Protein AF-A0A359I863-F1 (afdb_monomer)

Solvent-accessible surface area (backbone atoms only — not comparable to full-atom values): 28212 Å² total; per-residue (Å²): 118,75,85,63,66,61,66,74,38,70,68,54,53,50,48,49,54,52,47,51,54,54,17,51,61,30,32,79,63,48,48,73,52,53,59,67,70,72,44,52,75,69,54,73,66,57,50,51,51,50,55,50,54,48,49,69,72,39,84,52,92,57,53,41,60,39,38,38,35,14,50,24,81,40,67,49,48,9,32,42,35,42,54,60,49,43,57,58,50,50,54,35,37,77,70,69,62,31,44,79,74,56,68,65,66,82,79,50,65,16,60,69,54,40,49,53,51,46,52,53,46,51,54,48,31,73,74,37,41,68,76,53,49,56,58,48,49,54,48,35,49,76,73,71,45,59,90,63,76,56,43,71,58,53,48,61,59,67,54,87,82,72,79,70,64,76,74,80,44,46,73,57,41,67,71,76,36,53,94,30,50,49,72,41,88,86,80,52,40,22,36,36,50,42,37,35,36,24,43,56,92,46,42,68,62,52,43,52,55,61,55,63,34,91,85,44,88,46,49,61,50,37,72,65,60,51,38,44,52,52,39,51,52,52,52,50,51,48,52,50,50,52,52,52,50,51,52,52,52,49,52,50,36,25,63,71,50,61,33,66,64,61,24,47,43,29,49,47,28,52,61,56,18,51,38,42,34,35,7,50,27,32,72,72,67,50,63,44,38,78,70,46,58,63,48,49,56,52,50,49,57,58,34,44,54,46,14,45,48,43,42,50,26,49,23,47,24,63,23,41,70,47,93,49,39,61,58,48,49,43,52,50,53,53,53,50,50,53,48,48,56,60,47,49,54,28,56,73,41,86,42,43,48,48,21,53,46,18,52,52,48,52,51,36,48,54,34,28,55,54,25,28,64,35,42,30,60,42,52,51,44,61,34,41,32,44,97,87,69,47,73,41,68,56,49,58,44,71,69,29,55,79,68,71,47,62,52,58,76,73,41,47,64,55,47,65,74,75,48,55,70,67,61,50,46,50,53,49,52,51,29,49,35,60,71,38,41,42,68,55,34,51,50,47,54,52,51,53,52,49,44,72,78,40,59,67,72,56,58,83,65,65,65,98,61,73,46,81,43,80,49,87,86,64,64,48,59,68,58,53,43,50,18,61,76,36,69,93,37,48,27,38,39,25,56,94,46,73,66,47,53,30,34,34,52,51,46,30,64,98,71,28,89,37,54,43,80,38,97,57,82,130

Foldseek 3Di:
DLPDQCQVDVVSVVVLVVLLVLLLVLLVQFAADLDCVLQFDDDPVRVVVVVVVVCVVCVDPQKFKKKWKQKDLFPLNSQVLVVLLVVVVVVCVVVVQKAWPDDPNVPDHHLVVVVVVLVVLCVVLVVCLCVPLVVVLVVCVVVPHDSCNCVVVNCVSPDDDHRDGPVVCVVVCVPPPVVQWDADPPSRMTMGITMMMGGNVCQVVSLCVSPVPPSRPIHMDGPVVVSVVVSVVLVVVLVVCVVVVLVVQLVVLCVFFVANLLSCLLSVLLVSLSSQLSSVCSVVVQHHYSLNSVVNVVLSVLLSVLLNLLLLQLLQCLQQVDNRSSVSSVVLVVVLVVVCVVLVVLCVDSRSSSNSSSVSVVSSSVSSSVSSSHRSVNSSCQQQADPVRHGDLAGDGPVCVVVVNRDPVVVVVVDVVPDDPLVSLLNSLLRLQPSNGNVQNVQLVVVSVVCVVPVVVCVVVVDPAAAEEEDEDHLCSVQSSVLQVCVPHAYEYEYPDPSSVSSNCSSCVPRRPSYHYDPDHD

Structure (mmCIF, N/CA/C/O backbone):
data_AF-A0A359I863-F1
#
_entry.id   AF-A0A359I863-F1
#
loop_
_atom_site.group_PDB
_atom_site.id
_atom_site.type_symbol
_atom_site.label_atom_id
_atom_site.label_alt_id
_atom_site.label_comp_id
_atom_site.label_asym_id
_atom_site.label_entity_id
_atom_site.label_seq_id
_atom_site.pdbx_PDB_ins_code
_atom_site.Cartn_x
_atom_site.Cartn_y
_atom_site.Cartn_z
_atom_site.occupancy
_atom_site.B_iso_or_equiv
_atom_site.auth_seq_id
_atom_site.auth_comp_id
_atom_site.auth_asym_id
_atom_site.auth_atom_id
_atom_site.pdbx_PDB_model_num
ATOM 1 N N . LEU A 1 1 ? 21.016 -20.198 -14.717 1.00 44.25 1 LEU A N 1
ATOM 2 C CA . LEU A 1 1 ? 19.886 -19.238 -14.730 1.00 44.25 1 LEU A CA 1
ATOM 3 C C . LEU A 1 1 ? 20.230 -17.919 -15.417 1.00 44.25 1 LEU A C 1
ATOM 5 O O . LEU A 1 1 ? 19.447 -17.481 -16.241 1.00 44.25 1 LEU A O 1
ATOM 9 N N . ALA A 1 2 ? 21.402 -17.323 -15.183 1.00 39.38 2 ALA A N 1
ATOM 10 C CA . ALA A 1 2 ? 21.691 -15.988 -15.707 1.00 39.38 2 ALA A CA 1
ATOM 11 C C . ALA A 1 2 ? 21.841 -15.852 -17.240 1.00 39.38 2 ALA A C 1
ATOM 13 O O . ALA A 1 2 ? 21.732 -14.740 -17.744 1.00 39.38 2 ALA A O 1
ATOM 14 N N . GLY A 1 3 ? 22.068 -16.943 -17.981 1.00 48.72 3 GLY A N 1
ATOM 15 C CA . GLY A 1 3 ? 22.123 -16.939 -19.454 1.00 48.72 3 GLY A CA 1
ATOM 16 C C . GLY A 1 3 ? 20.771 -17.141 -20.157 1.00 48.72 3 GLY A C 1
ATOM 17 O O . GLY A 1 3 ? 20.727 -17.192 -21.384 1.00 48.72 3 GLY A O 1
ATOM 18 N N . LEU A 1 4 ? 19.669 -17.295 -19.410 1.00 55.53 4 LEU A N 1
ATOM 19 C CA . LEU A 1 4 ? 18.330 -17.433 -19.987 1.00 55.53 4 LEU A CA 1
ATOM 20 C C . LEU A 1 4 ? 17.786 -16.046 -20.332 1.00 55.53 4 LEU A C 1
ATOM 22 O O . LEU A 1 4 ? 17.435 -15.271 -19.450 1.00 55.53 4 LEU A O 1
ATOM 26 N N . SER A 1 5 ? 17.684 -15.739 -21.624 1.00 61.94 5 SER A N 1
ATOM 27 C CA . SER A 1 5 ? 16.964 -14.548 -22.086 1.00 61.94 5 SER A CA 1
ATOM 28 C C . SER A 1 5 ? 15.458 -14.821 -22.100 1.00 61.94 5 SER A C 1
ATOM 30 O O . SER A 1 5 ? 14.865 -15.117 -23.139 1.00 61.94 5 SER A O 1
ATOM 32 N N . LEU A 1 6 ? 14.845 -14.779 -20.915 1.00 62.84 6 LEU A N 1
ATOM 33 C CA . LEU A 1 6 ? 13.404 -14.978 -20.723 1.00 62.84 6 LEU A CA 1
ATOM 34 C C . LEU A 1 6 ? 12.585 -13.994 -21.578 1.00 62.84 6 LEU A C 1
ATOM 36 O O . LEU A 1 6 ? 11.546 -14.365 -22.121 1.00 62.84 6 LEU A O 1
ATOM 40 N N . GLU A 1 7 ? 13.117 -12.789 -21.798 1.00 65.06 7 GLU A N 1
ATOM 41 C CA . GLU A 1 7 ? 12.544 -11.739 -22.642 1.00 65.06 7 GLU A CA 1
ATOM 42 C C . GLU A 1 7 ? 12.436 -12.106 -24.134 1.00 65.06 7 GLU A C 1
ATOM 44 O O . GLU A 1 7 ? 11.666 -11.499 -24.877 1.00 65.06 7 GLU A O 1
ATOM 49 N N . ASN A 1 8 ? 13.204 -13.090 -24.610 1.00 69.06 8 ASN A N 1
ATOM 50 C CA . ASN A 1 8 ? 13.203 -13.471 -26.023 1.00 69.06 8 ASN A CA 1
ATOM 51 C C . ASN A 1 8 ? 12.177 -14.559 -26.356 1.00 69.06 8 ASN A C 1
ATOM 53 O O . ASN A 1 8 ? 11.933 -14.805 -27.537 1.00 69.06 8 AS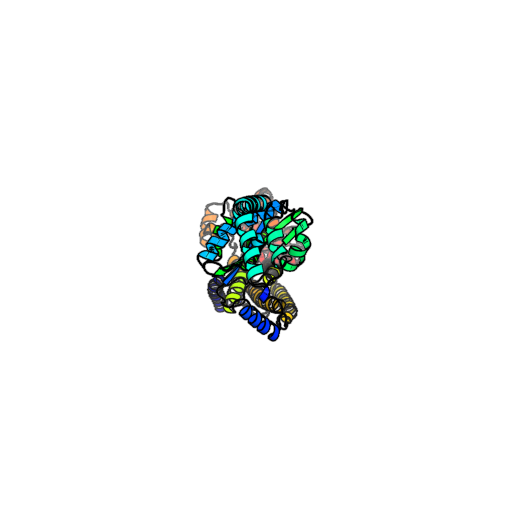N A O 1
ATOM 57 N N . ASN A 1 9 ? 11.563 -15.197 -25.354 1.00 77.94 9 ASN A N 1
ATOM 58 C CA . ASN A 1 9 ? 10.581 -16.249 -25.584 1.00 77.94 9 ASN A CA 1
ATOM 59 C C . ASN A 1 9 ? 9.147 -15.684 -25.525 1.00 77.94 9 ASN A C 1
ATOM 61 O O . ASN A 1 9 ? 8.648 -15.405 -24.431 1.00 77.94 9 ASN A O 1
ATOM 65 N N . PRO A 1 10 ? 8.434 -15.573 -26.664 1.00 75.81 10 PRO A N 1
ATOM 66 C CA . PRO A 1 10 ? 7.102 -14.969 -26.704 1.00 75.81 10 PRO A CA 1
ATOM 67 C C . PRO A 1 10 ? 6.074 -15.728 -25.857 1.00 75.81 10 PRO A C 1
ATOM 69 O O . PRO A 1 10 ? 5.121 -15.121 -25.379 1.00 75.81 10 PRO A O 1
ATOM 72 N N . ARG A 1 11 ? 6.277 -17.033 -25.618 1.00 81.94 11 ARG A N 1
ATOM 73 C CA . ARG A 1 11 ? 5.401 -17.836 -24.749 1.00 81.94 11 ARG A CA 1
ATOM 74 C C . ARG A 1 11 ? 5.510 -17.426 -23.283 1.00 81.94 11 ARG A C 1
ATOM 76 O O . ARG A 1 11 ? 4.503 -17.419 -22.588 1.00 81.94 11 ARG A O 1
ATOM 83 N N . ILE A 1 12 ? 6.713 -17.071 -22.827 1.00 81.50 12 ILE A N 1
ATOM 84 C CA . ILE A 1 12 ? 6.952 -16.635 -21.444 1.00 81.50 12 ILE A CA 1
ATOM 85 C C . ILE A 1 12 ? 6.327 -15.259 -21.229 1.00 81.50 12 ILE A C 1
ATOM 87 O O . ILE A 1 12 ? 5.620 -15.062 -20.249 1.00 81.50 12 ILE A O 1
ATOM 91 N N . VAL A 1 13 ? 6.508 -14.339 -22.180 1.00 80.94 13 VAL A N 1
ATOM 92 C CA . VAL A 1 13 ? 5.900 -13.000 -22.127 1.00 80.94 13 VAL A CA 1
ATOM 93 C C . VAL A 1 13 ? 4.372 -13.081 -22.103 1.00 80.94 13 VAL A C 1
ATOM 95 O O . VAL A 1 13 ? 3.739 -12.443 -21.266 1.00 80.94 13 VAL A O 1
ATOM 98 N N . TRP A 1 14 ? 3.775 -13.901 -22.975 1.00 83.88 14 TRP A N 1
ATOM 99 C CA . TRP A 1 14 ? 2.329 -14.143 -22.958 1.00 83.88 14 TRP A CA 1
ATOM 100 C C . TRP A 1 14 ? 1.862 -14.803 -21.660 1.00 83.88 14 TRP A C 1
ATOM 102 O O . TRP A 1 14 ? 0.836 -14.404 -21.118 1.00 83.88 14 TRP A O 1
ATOM 112 N N . GLY A 1 15 ? 2.623 -15.767 -21.138 1.00 86.50 15 GLY A N 1
ATOM 113 C CA . GLY A 1 15 ? 2.344 -16.395 -19.848 1.00 86.50 15 GLY A CA 1
ATOM 114 C C . GLY A 1 15 ? 2.323 -15.382 -18.705 1.00 86.50 15 GLY A C 1
ATOM 115 O O . GLY A 1 15 ? 1.379 -15.376 -17.923 1.00 86.50 15 GLY A O 1
ATOM 116 N N . VAL A 1 16 ? 3.306 -14.478 -18.650 1.00 86.00 16 VAL A N 1
ATOM 117 C CA . VAL A 1 16 ? 3.343 -13.406 -17.646 1.00 86.00 16 VAL A CA 1
ATOM 118 C C . VAL A 1 16 ? 2.186 -12.431 -17.822 1.00 86.00 16 VAL A C 1
ATOM 120 O O . VAL A 1 16 ? 1.563 -12.085 -16.832 1.00 86.00 16 VAL A O 1
ATOM 123 N N . LEU A 1 17 ? 1.833 -12.032 -19.047 1.00 86.31 17 LEU A N 1
ATOM 124 C CA . LEU A 1 17 ? 0.671 -11.163 -19.277 1.00 86.31 17 LEU A CA 1
ATOM 125 C C . LEU A 1 17 ? -0.641 -11.797 -18.795 1.00 86.31 17 LEU A C 1
ATOM 127 O O . LEU A 1 17 ? -1.429 -11.134 -18.124 1.00 86.31 17 LEU A O 1
ATOM 131 N N . VAL A 1 18 ? -0.863 -13.077 -19.104 1.00 89.00 18 VAL A N 1
ATOM 132 C CA . VAL A 1 18 ? -2.046 -13.814 -18.633 1.00 89.00 18 VAL A CA 1
ATOM 133 C C . VAL A 1 18 ? -2.033 -13.931 -17.112 1.00 89.00 18 VAL A C 1
ATOM 135 O O . VAL A 1 18 ? -3.051 -13.668 -16.479 1.00 89.00 18 VAL A O 1
ATOM 138 N N . LEU A 1 19 ? -0.885 -14.258 -16.514 1.00 89.69 19 LEU A N 1
ATOM 139 C CA . LEU A 1 19 ? -0.739 -14.315 -15.060 1.00 89.69 19 LEU A CA 1
ATOM 140 C C . LEU A 1 19 ? -0.998 -12.958 -14.404 1.00 89.69 19 LEU A C 1
ATOM 142 O O . LEU A 1 19 ? -1.708 -12.914 -13.411 1.00 89.69 19 LEU A O 1
ATOM 146 N N . THR A 1 20 ? -0.525 -11.851 -14.977 1.00 89.94 20 THR A N 1
ATOM 147 C CA . THR A 1 20 ? -0.826 -10.501 -14.478 1.00 89.94 20 THR A CA 1
ATOM 148 C C . THR A 1 20 ? -2.325 -10.212 -14.493 1.00 89.94 20 THR A C 1
ATOM 150 O O . THR A 1 20 ? -2.823 -9.609 -13.550 1.00 89.94 20 THR A O 1
ATOM 153 N N . LEU A 1 21 ? -3.065 -10.656 -15.515 1.00 89.94 21 LEU A N 1
ATOM 154 C CA . LEU A 1 21 ? -4.525 -10.505 -15.550 1.00 89.94 21 LEU A CA 1
ATOM 155 C C . LEU A 1 21 ? -5.218 -11.368 -14.490 1.00 89.94 21 LEU A C 1
ATOM 157 O O . LEU A 1 21 ? -6.129 -10.894 -13.816 1.00 89.94 21 LEU A O 1
ATOM 161 N N . VAL A 1 22 ? -4.772 -12.616 -14.318 1.00 90.62 22 VAL A N 1
ATOM 162 C CA . VAL A 1 22 ? -5.295 -13.518 -13.282 1.00 90.62 22 VAL A CA 1
ATOM 163 C C . VAL A 1 22 ? -5.031 -12.934 -11.895 1.00 90.62 22 VAL A C 1
ATOM 165 O O . VAL A 1 22 ? -5.960 -12.768 -11.112 1.00 90.62 22 VAL A O 1
ATOM 168 N N . PHE A 1 23 ? -3.790 -12.555 -11.602 1.00 91.19 23 PHE A N 1
ATOM 169 C CA . PHE A 1 23 ? -3.423 -11.941 -10.332 1.00 91.19 23 PHE A CA 1
ATOM 170 C C . PHE A 1 23 ? -4.108 -10.595 -10.119 1.00 91.19 23 PHE A C 1
ATOM 172 O O . PHE A 1 23 ? -4.523 -10.332 -9.002 1.00 91.19 23 PHE A O 1
ATOM 179 N N . GLY A 1 24 ? -4.334 -9.799 -11.166 1.00 89.00 24 GLY A N 1
ATOM 180 C CA . GLY A 1 24 ? -5.126 -8.570 -11.078 1.00 89.00 24 GLY A CA 1
ATOM 181 C C . GLY A 1 24 ? -6.595 -8.805 -10.711 1.00 89.00 24 GLY A C 1
ATOM 182 O O . GLY A 1 24 ? -7.204 -7.974 -10.046 1.00 89.00 24 GLY A O 1
ATOM 183 N N . PHE A 1 25 ? -7.175 -9.947 -11.089 1.00 89.25 25 PHE A N 1
ATOM 184 C CA . PHE A 1 25 ? -8.509 -10.328 -10.622 1.00 89.25 25 PHE A CA 1
ATOM 185 C C . PHE A 1 25 ? -8.499 -10.745 -9.145 1.00 89.25 25 PHE A C 1
ATOM 187 O O . PHE A 1 25 ? -9.383 -10.357 -8.383 1.00 89.25 25 PHE A O 1
ATOM 194 N N . PHE A 1 26 ? -7.494 -11.519 -8.726 1.00 88.25 26 PHE A N 1
ATOM 195 C CA . PHE A 1 26 ? -7.373 -11.975 -7.339 1.00 88.25 26 PHE A CA 1
ATOM 196 C C . PHE A 1 26 ? -6.884 -10.890 -6.375 1.00 88.25 26 PHE A C 1
ATOM 198 O O . PHE A 1 26 ? -7.230 -10.949 -5.201 1.00 88.25 26 PHE A O 1
ATOM 205 N N . SER A 1 27 ? -6.159 -9.873 -6.848 1.00 85.81 27 SER A N 1
ATOM 206 C CA . SER A 1 27 ? -5.664 -8.777 -6.007 1.00 85.81 27 SER A CA 1
ATOM 207 C C . SER A 1 27 ? -6.793 -7.941 -5.409 1.00 85.81 27 SER A C 1
ATOM 209 O O . SER A 1 27 ? -6.612 -7.331 -4.366 1.00 85.81 27 SER A O 1
ATOM 211 N N . LEU A 1 28 ? -7.968 -7.925 -6.049 1.00 82.06 28 LEU A N 1
ATOM 212 C CA . LEU A 1 28 ? -9.172 -7.267 -5.527 1.00 82.06 28 LEU A CA 1
ATOM 213 C C . LEU A 1 28 ? -9.829 -8.037 -4.370 1.00 82.06 28 LEU A C 1
ATOM 215 O O . LEU A 1 28 ? -10.766 -7.532 -3.764 1.00 82.06 28 LEU A O 1
ATOM 219 N N . ARG A 1 29 ? -9.382 -9.268 -4.092 1.00 79.00 29 ARG A N 1
ATOM 220 C CA . ARG A 1 29 ? -9.908 -10.125 -3.019 1.00 79.00 29 ARG A CA 1
ATOM 221 C C . ARG A 1 29 ? -9.000 -10.179 -1.793 1.00 79.00 29 ARG A C 1
ATOM 223 O O . ARG A 1 29 ? -9.289 -10.931 -0.870 1.00 79.00 29 ARG A O 1
ATOM 230 N N . THR A 1 30 ? -7.884 -9.456 -1.797 1.00 77.19 30 THR A N 1
ATOM 231 C CA . THR A 1 30 ? -6.944 -9.475 -0.677 1.00 77.19 30 THR A CA 1
ATOM 232 C C . THR A 1 30 ? -7.537 -8.696 0.491 1.00 77.19 30 THR A C 1
ATOM 234 O O . THR A 1 30 ? -7.747 -7.490 0.395 1.00 77.19 30 THR A O 1
ATOM 237 N N . GLU A 1 31 ? -7.819 -9.394 1.587 1.00 76.88 31 GLU A N 1
ATOM 238 C CA . GLU A 1 31 ? -8.372 -8.805 2.807 1.00 76.88 31 GLU A CA 1
ATOM 239 C C . GLU A 1 31 ? -7.262 -8.302 3.739 1.00 76.88 31 GLU A C 1
ATOM 241 O O . GLU A 1 31 ? -6.182 -8.902 3.832 1.00 76.88 31 GLU A O 1
ATOM 246 N N . PHE A 1 32 ? -7.555 -7.215 4.455 1.00 78.00 32 PHE A N 1
ATOM 247 C CA . PHE A 1 32 ? -6.740 -6.737 5.566 1.00 78.00 32 PHE A CA 1
ATOM 248 C C . PHE A 1 32 ? -7.190 -7.423 6.863 1.00 78.00 32 PHE A C 1
ATOM 250 O O . PHE A 1 32 ? -8.370 -7.395 7.207 1.00 78.00 32 PHE A O 1
ATOM 257 N N . ASP A 1 33 ? -6.263 -8.051 7.581 1.00 76.75 33 ASP A N 1
ATOM 258 C CA . ASP A 1 33 ? -6.502 -8.593 8.914 1.00 76.75 33 ASP A CA 1
ATOM 259 C C . ASP A 1 33 ? -6.369 -7.478 9.955 1.00 76.75 33 ASP A C 1
ATOM 261 O O . ASP A 1 33 ? -5.262 -7.071 10.323 1.00 76.75 33 ASP A O 1
ATOM 265 N N . SER A 1 34 ? -7.516 -6.972 10.403 1.00 67.88 34 SER A N 1
ATOM 266 C CA . SER A 1 34 ? -7.624 -5.967 11.461 1.00 67.88 34 SER A CA 1
ATOM 267 C C . SER A 1 34 ? -7.536 -6.564 12.870 1.00 67.88 34 SER A C 1
ATOM 269 O O . SER A 1 34 ? -7.399 -5.820 13.842 1.00 67.88 34 SER A O 1
ATOM 271 N N . ASP A 1 35 ? -7.575 -7.894 13.014 1.00 68.25 35 ASP A N 1
ATOM 272 C CA . ASP A 1 35 ? -7.530 -8.539 14.320 1.00 68.25 35 ASP A CA 1
ATOM 273 C C . ASP A 1 35 ? -6.085 -8.759 14.785 1.00 68.25 35 ASP A C 1
ATOM 275 O O . ASP A 1 35 ? -5.411 -9.734 14.442 1.00 68.25 35 ASP A O 1
ATOM 279 N N . MET A 1 36 ? -5.612 -7.855 15.644 1.00 69.44 36 MET A N 1
ATOM 280 C CA . MET A 1 36 ? -4.276 -7.927 16.244 1.00 69.44 36 MET A CA 1
ATOM 281 C C . MET A 1 36 ? -4.036 -9.219 17.044 1.00 69.44 36 MET A C 1
ATOM 283 O O . MET A 1 36 ? -2.883 -9.603 17.255 1.00 69.44 36 MET A O 1
ATOM 287 N N . ARG A 1 37 ? -5.090 -9.937 17.461 1.00 69.19 37 ARG A N 1
ATOM 288 C CA . ARG A 1 37 ? -4.950 -11.215 18.176 1.00 69.19 37 ARG A CA 1
ATOM 289 C C . ARG A 1 37 ? -4.335 -12.300 17.295 1.00 69.19 37 ARG A C 1
ATOM 291 O O . ARG A 1 37 ? -3.589 -13.124 17.813 1.00 69.19 37 ARG A O 1
ATOM 298 N N . ASN A 1 38 ? -4.563 -12.262 15.980 1.00 72.38 38 ASN A N 1
ATOM 299 C CA . ASN A 1 38 ? -3.995 -13.232 15.035 1.00 72.38 38 ASN A CA 1
ATOM 300 C C . ASN A 1 38 ? -2.470 -13.100 14.885 1.00 72.38 38 ASN A C 1
ATOM 302 O O . ASN A 1 38 ? -1.802 -14.022 14.414 1.00 72.38 38 ASN A O 1
ATOM 306 N N . ILE A 1 39 ? -1.906 -11.959 15.288 1.00 75.00 39 ILE A N 1
ATOM 307 C CA . ILE A 1 39 ? -0.473 -11.662 15.184 1.00 75.00 39 ILE A CA 1
ATOM 308 C C . ILE A 1 39 ? 0.290 -12.181 16.413 1.00 75.00 39 ILE A C 1
ATOM 310 O O . ILE A 1 39 ? 1.470 -12.542 16.306 1.00 75.00 39 ILE A O 1
ATOM 314 N N . ASN A 1 40 ? -0.380 -12.251 17.565 1.00 78.44 40 ASN A N 1
ATOM 315 C CA . ASN A 1 40 ? 0.214 -12.699 18.818 1.00 78.44 40 ASN A CA 1
ATOM 316 C C . ASN A 1 40 ? 0.447 -14.212 18.818 1.00 78.44 40 ASN A C 1
ATOM 318 O O . ASN A 1 40 ? -0.384 -15.000 18.372 1.00 78.44 40 ASN A O 1
ATOM 322 N N . TYR A 1 41 ? 1.597 -14.632 19.348 1.00 82.38 41 TYR A N 1
ATOM 323 C CA . TYR A 1 41 ? 1.859 -16.050 19.565 1.00 82.38 41 TYR A CA 1
ATOM 324 C C . TYR A 1 41 ? 1.058 -16.555 20.770 1.00 82.38 41 TYR A C 1
ATOM 326 O O . TYR A 1 41 ? 1.276 -16.104 21.894 1.00 82.38 41 TYR A O 1
ATOM 334 N N . MET A 1 42 ? 0.180 -17.527 20.533 1.00 82.56 42 MET A N 1
ATOM 335 C CA . MET A 1 42 ? -0.485 -18.322 21.567 1.00 82.56 42 MET A CA 1
ATOM 336 C C . MET A 1 42 ? -0.248 -19.800 21.269 1.00 82.56 42 MET A C 1
ATOM 338 O O . MET A 1 42 ? -0.211 -20.200 20.103 1.00 82.56 42 MET A O 1
ATOM 342 N N . THR A 1 43 ? -0.061 -20.613 22.308 1.00 86.31 43 THR A N 1
ATOM 343 C CA . THR A 1 43 ? -0.057 -22.071 22.136 1.00 86.31 43 THR A CA 1
ATOM 344 C C . THR A 1 43 ? -1.462 -22.566 21.794 1.00 86.31 43 THR A C 1
ATOM 346 O O . THR A 1 43 ? -2.453 -21.901 22.102 1.00 86.31 43 THR A O 1
ATOM 349 N N . ASP A 1 44 ? -1.561 -23.749 21.183 1.00 85.81 44 ASP A N 1
ATOM 350 C CA . ASP A 1 44 ? -2.861 -24.349 20.850 1.00 85.81 44 ASP A CA 1
ATOM 351 C C . ASP A 1 44 ? -3.746 -24.521 22.101 1.00 85.81 44 ASP A C 1
ATOM 353 O O . ASP A 1 44 ? -4.948 -24.278 22.047 1.00 85.81 44 ASP A O 1
ATOM 357 N N . GLU A 1 45 ? -3.133 -24.852 23.245 1.00 90.06 45 GLU A N 1
ATOM 358 C CA . GLU A 1 45 ? -3.798 -24.946 24.552 1.00 90.06 45 GLU A CA 1
ATOM 359 C C . GLU A 1 45 ? -4.342 -23.587 25.014 1.00 90.06 45 GLU A C 1
ATOM 361 O O . GLU A 1 45 ? -5.523 -23.471 25.316 1.00 90.06 45 GLU A O 1
ATOM 366 N N . GLN A 1 46 ? -3.531 -22.524 24.959 1.00 87.56 46 GLN A N 1
ATOM 367 C CA . GLN A 1 46 ? -3.975 -21.175 25.329 1.00 87.56 46 GLN A CA 1
ATOM 368 C C . GLN A 1 46 ? -5.105 -20.662 24.433 1.00 87.56 46 GLN A C 1
ATOM 370 O O . GLN A 1 46 ? -5.971 -19.917 24.890 1.00 87.56 46 GLN A O 1
ATOM 375 N N . LYS A 1 47 ? -5.089 -21.026 23.147 1.00 83.44 47 LYS A N 1
ATOM 376 C CA . LYS A 1 47 ? -6.145 -20.6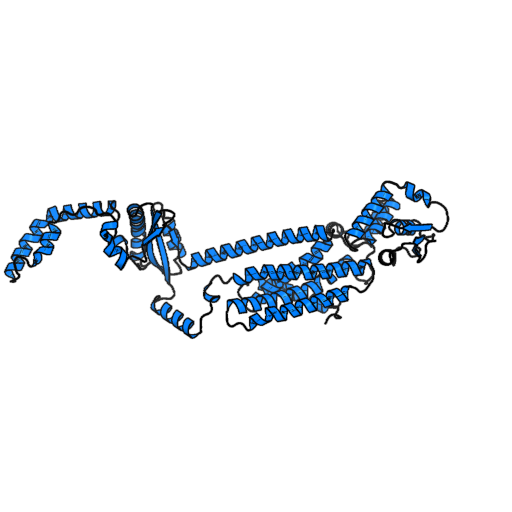49 22.208 1.00 83.44 47 LYS A CA 1
ATOM 377 C C . LYS A 1 47 ? -7.454 -21.373 22.532 1.00 83.44 47 LYS A C 1
ATOM 379 O O . LYS A 1 47 ? -8.497 -20.727 22.555 1.00 83.44 47 LYS A O 1
ATOM 384 N N . ALA A 1 48 ? -7.382 -22.670 22.836 1.00 86.12 48 ALA A N 1
ATOM 385 C CA . ALA A 1 48 ? -8.534 -23.456 23.265 1.00 86.12 48 ALA A CA 1
ATOM 386 C C . ALA A 1 48 ? -9.106 -22.950 24.599 1.00 86.12 48 ALA A C 1
ATOM 388 O O . ALA A 1 48 ? -10.317 -22.781 24.716 1.00 86.12 48 ALA A O 1
ATOM 389 N N . ASP A 1 49 ? -8.247 -22.630 25.570 1.00 87.81 49 ASP A N 1
ATOM 390 C CA . ASP A 1 49 ? -8.663 -22.051 26.850 1.00 87.81 49 ASP A CA 1
ATOM 391 C C . ASP A 1 49 ? -9.350 -20.695 26.649 1.00 87.81 49 ASP A C 1
ATOM 393 O O . ASP A 1 49 ? -10.391 -20.431 27.245 1.00 87.81 49 ASP A O 1
ATOM 397 N N . MET A 1 50 ? -8.814 -19.838 25.775 1.00 79.88 50 MET A N 1
ATOM 398 C CA . MET A 1 50 ? -9.417 -18.541 25.460 1.00 79.88 50 MET A CA 1
ATOM 399 C C . MET A 1 50 ? -10.781 -18.686 24.768 1.00 79.88 50 MET A C 1
ATOM 401 O O . MET A 1 50 ? -11.714 -17.969 25.124 1.00 79.88 50 MET A O 1
ATOM 405 N N . GLU A 1 51 ? -10.916 -19.606 23.805 1.00 79.19 51 GLU A N 1
ATOM 406 C CA . GLU A 1 51 ? -12.207 -19.934 23.174 1.00 79.19 51 GLU A CA 1
ATOM 407 C C . GLU A 1 51 ? -13.208 -20.500 24.191 1.00 79.19 51 GLU A C 1
ATOM 409 O O . GLU A 1 51 ? -14.393 -20.170 24.160 1.00 79.19 51 GLU A O 1
ATOM 414 N N . TYR A 1 52 ? -12.738 -21.302 25.144 1.00 81.88 52 TYR A N 1
ATOM 415 C CA . TYR A 1 52 ? -13.569 -21.813 26.225 1.00 81.88 52 TYR A CA 1
ATOM 416 C C . TYR A 1 52 ? -14.033 -20.692 27.167 1.00 81.88 52 TYR A C 1
ATOM 418 O O . TYR A 1 52 ? -15.232 -20.551 27.405 1.00 81.88 52 TYR A O 1
ATOM 426 N N . PHE A 1 53 ? -13.128 -19.842 27.662 1.00 77.56 53 PHE A N 1
ATOM 427 C CA . PHE A 1 53 ? -13.489 -18.718 28.533 1.00 77.56 53 PHE A CA 1
ATOM 428 C C . PHE A 1 53 ? -14.397 -17.703 27.835 1.00 77.56 53 PHE A C 1
ATOM 430 O O . PHE A 1 53 ? -15.326 -17.196 28.464 1.00 77.56 53 PHE A O 1
ATOM 437 N N . SER A 1 54 ? -14.185 -17.434 26.543 1.00 67.88 54 SER A N 1
ATOM 438 C CA . SER A 1 54 ? -15.073 -16.553 25.781 1.00 67.88 54 SER A CA 1
ATOM 439 C C . SER A 1 54 ? -16.475 -17.147 25.639 1.00 67.88 54 SER A C 1
ATOM 441 O O . SER A 1 54 ? -17.447 -16.413 25.798 1.00 67.88 54 SER A O 1
ATOM 443 N N . SER A 1 55 ? -16.599 -18.467 25.458 1.00 69.88 55 SER A N 1
ATOM 444 C CA . SER A 1 55 ? -17.899 -19.156 25.423 1.00 69.88 55 SER A CA 1
ATOM 445 C C . SER A 1 55 ? -18.635 -19.167 26.771 1.00 69.88 55 SER A C 1
ATOM 447 O O . SER A 1 55 ? -19.862 -19.207 26.808 1.00 69.88 55 SER A O 1
ATOM 449 N N . LEU A 1 56 ? -17.903 -19.110 27.890 1.00 73.12 56 LEU A N 1
ATOM 450 C CA . LEU A 1 56 ? -18.493 -19.003 29.227 1.00 73.12 56 LEU A CA 1
ATOM 451 C C . LEU A 1 56 ? -18.985 -17.583 29.534 1.00 73.12 56 LEU A C 1
ATOM 453 O O . LEU A 1 56 ? -19.974 -17.428 30.250 1.00 73.12 56 LEU A O 1
ATOM 457 N N . ALA A 1 57 ? -18.285 -16.566 29.025 1.00 64.12 57 ALA A N 1
ATOM 458 C CA . ALA A 1 57 ? -18.638 -15.162 29.213 1.00 64.12 57 ALA A CA 1
ATOM 459 C C . ALA A 1 57 ? -19.772 -14.713 28.273 1.00 64.12 57 ALA A C 1
ATOM 461 O O . ALA A 1 57 ? -20.693 -14.043 28.726 1.00 64.12 57 ALA A O 1
ATOM 462 N N . ASN A 1 58 ? -19.740 -15.130 27.002 1.00 58.81 58 ASN A N 1
ATOM 463 C CA . ASN A 1 58 ? -20.776 -14.851 26.008 1.00 58.81 58 ASN A CA 1
ATOM 464 C C . ASN A 1 58 ? -21.624 -16.110 25.785 1.00 58.81 58 ASN A C 1
ATOM 466 O O . ASN A 1 58 ? -21.281 -16.959 24.962 1.00 58.81 58 ASN A O 1
ATOM 470 N N . GLN A 1 59 ? -22.755 -16.233 26.491 1.00 54.16 59 GLN A N 1
ATOM 471 C CA . GLN A 1 59 ? -23.659 -17.386 26.331 1.00 54.16 59 GLN A CA 1
ATOM 472 C C . GLN A 1 59 ? -24.285 -17.482 24.927 1.00 54.16 59 GLN A C 1
ATOM 474 O O . GLN A 1 59 ? -24.728 -18.559 24.538 1.00 54.16 59 GLN A O 1
ATOM 479 N N . ASN A 1 60 ? -24.265 -16.394 24.149 1.00 53.59 60 ASN A N 1
ATOM 480 C CA . ASN A 1 60 ? -24.601 -16.369 22.730 1.00 53.59 60 ASN A CA 1
ATOM 481 C C . ASN A 1 60 ? -23.492 -15.604 21.995 1.00 53.59 60 ASN A C 1
ATOM 483 O O . ASN A 1 60 ? -23.290 -14.427 22.257 1.00 53.59 60 ASN A O 1
ATOM 487 N N . GLY A 1 61 ? -22.784 -16.226 21.050 1.00 59.97 61 GLY A N 1
ATOM 488 C CA . GLY A 1 61 ? -21.742 -15.561 20.243 1.00 59.97 61 GLY A CA 1
ATOM 489 C C . GLY A 1 61 ? -22.243 -14.451 19.300 1.00 59.97 61 GLY A C 1
ATOM 490 O O . GLY A 1 61 ? -21.489 -14.022 18.434 1.00 59.97 61 GLY A O 1
ATOM 491 N N . ASP A 1 62 ? -23.496 -14.018 19.463 1.00 75.19 62 ASP A N 1
ATOM 492 C CA . ASP A 1 62 ? -24.203 -13.020 18.658 1.00 75.19 62 ASP A CA 1
ATOM 493 C C . ASP A 1 62 ? -24.339 -11.665 19.374 1.00 75.19 62 ASP A C 1
ATOM 495 O O . ASP A 1 62 ? -25.065 -10.791 18.901 1.00 75.19 62 ASP A O 1
ATOM 499 N N . THR A 1 63 ? -23.666 -11.469 20.509 1.00 81.31 63 THR A N 1
ATOM 500 C CA . THR A 1 63 ? -23.704 -10.223 21.281 1.00 81.31 63 THR A CA 1
ATOM 501 C C . THR A 1 63 ? -22.336 -9.552 21.388 1.00 81.31 63 THR A C 1
ATOM 503 O O . THR A 1 63 ? -21.282 -10.185 21.299 1.00 81.31 63 THR A O 1
ATOM 506 N N . GLU A 1 64 ? -22.354 -8.233 21.556 1.00 84.31 64 GLU A N 1
ATOM 507 C CA . GLU A 1 64 ? -21.181 -7.378 21.680 1.00 84.31 64 GLU A CA 1
ATOM 508 C C . GLU A 1 64 ? -21.356 -6.386 22.836 1.00 84.31 64 GLU A C 1
ATOM 510 O O . GLU A 1 64 ? -22.458 -5.908 23.108 1.00 84.31 64 GLU A O 1
ATOM 515 N N . ASN A 1 65 ? -20.255 -6.077 23.525 1.00 88.81 65 ASN A N 1
ATOM 516 C CA . ASN A 1 65 ? -20.243 -5.108 24.616 1.00 88.81 65 ASN A CA 1
ATOM 517 C C . ASN A 1 65 ? -20.008 -3.694 24.075 1.00 88.81 65 ASN A C 1
ATOM 519 O O . ASN A 1 65 ? -18.943 -3.406 23.524 1.00 88.81 65 ASN A O 1
ATOM 523 N N . LEU A 1 66 ? -20.968 -2.802 24.314 1.00 91.38 66 LEU A N 1
ATOM 524 C CA . LEU A 1 66 ? -20.818 -1.364 24.123 1.00 91.38 66 LEU A CA 1
ATOM 525 C C . LEU A 1 66 ? -20.390 -0.709 25.438 1.00 91.38 66 LEU A C 1
ATOM 527 O O . LEU A 1 66 ? -21.042 -0.854 26.475 1.00 91.38 66 LEU A O 1
ATOM 531 N N . TYR A 1 67 ? -19.303 0.050 25.371 1.00 92.00 67 TYR A N 1
ATOM 532 C CA . TYR A 1 67 ? -18.766 0.869 26.448 1.00 92.00 67 TYR A CA 1
ATOM 533 C C . TYR A 1 67 ? -19.242 2.307 26.266 1.00 92.00 67 TYR A C 1
ATOM 535 O O . TYR A 1 67 ? -18.993 2.938 25.240 1.00 92.00 67 TYR A O 1
ATOM 543 N N . ILE A 1 68 ? -19.921 2.830 27.280 1.00 93.25 68 ILE A N 1
ATOM 544 C CA . ILE A 1 68 ? -20.519 4.163 27.295 1.00 93.25 68 ILE A CA 1
ATOM 545 C C . ILE A 1 68 ? -19.783 4.976 28.353 1.00 93.25 68 ILE A C 1
ATOM 547 O O . ILE A 1 68 ? -19.903 4.715 29.550 1.00 93.25 68 ILE A O 1
ATOM 551 N N . VAL A 1 69 ? -19.007 5.956 27.910 1.00 93.50 69 VAL A N 1
ATOM 552 C CA . VAL A 1 69 ? -18.177 6.808 28.757 1.00 93.50 69 VAL A CA 1
ATOM 553 C C . VAL A 1 69 ? -18.841 8.161 28.910 1.00 93.50 69 VAL A C 1
ATOM 555 O O . VAL A 1 69 ? -18.959 8.918 27.954 1.00 93.50 69 VAL A O 1
ATOM 558 N N . SER A 1 70 ? -19.248 8.474 30.132 1.00 93.69 70 SER A N 1
ATOM 559 C CA . SER A 1 70 ? -19.741 9.795 30.516 1.00 93.69 70 SER A CA 1
ATOM 560 C C . SER A 1 70 ? -18.604 10.571 31.163 1.00 93.69 70 SER A C 1
ATOM 562 O O . SER A 1 70 ? -18.046 10.103 32.156 1.00 93.69 70 SER A O 1
ATOM 564 N N . SER A 1 71 ? -18.243 11.726 30.608 1.00 92.56 71 SER A N 1
ATOM 565 C CA . SER A 1 71 ? -17.104 12.521 31.078 1.00 92.56 71 SER A CA 1
ATOM 566 C C . SER A 1 71 ? -17.533 13.885 31.614 1.00 92.56 71 SER A C 1
ATOM 568 O O . SER A 1 71 ? -18.568 14.416 31.229 1.00 92.56 71 SER A O 1
ATOM 570 N N . GLY A 1 72 ? -16.709 14.455 32.490 1.00 91.44 72 GLY A N 1
ATOM 571 C CA . GLY A 1 72 ? -16.859 15.811 33.009 1.00 91.44 72 GLY A CA 1
ATOM 572 C C . GLY A 1 72 ? -15.561 16.329 33.629 1.00 91.44 72 GLY A C 1
ATOM 573 O O . GLY A 1 72 ? -14.614 15.576 33.866 1.00 91.44 72 GLY A O 1
ATOM 574 N N . THR A 1 73 ? -15.513 17.628 33.905 1.00 91.38 73 THR A N 1
ATOM 575 C CA . THR A 1 73 ? -14.441 18.273 34.684 1.00 91.38 73 THR A CA 1
ATOM 576 C C . THR A 1 73 ? -14.571 17.980 36.181 1.00 91.38 73 THR A C 1
ATOM 578 O O . THR A 1 73 ? -13.599 18.017 36.933 1.00 91.38 73 THR A O 1
ATOM 581 N N . THR A 1 74 ? -15.784 17.642 36.624 1.00 92.62 74 THR A N 1
ATOM 582 C CA . THR A 1 74 ? -16.091 17.235 37.997 1.00 92.62 74 THR A CA 1
ATOM 583 C C . THR A 1 74 ? -16.781 15.871 38.017 1.00 92.62 74 THR A C 1
ATOM 585 O O . THR A 1 74 ? -17.374 15.444 37.027 1.00 92.62 74 THR A O 1
ATOM 588 N N . TRP A 1 75 ? -16.727 15.177 39.161 1.00 91.94 75 TRP A N 1
ATOM 589 C CA . TRP A 1 75 ? -17.456 13.913 39.336 1.00 91.94 75 TRP A CA 1
ATOM 590 C C . TRP A 1 75 ? -18.964 14.110 39.192 1.00 91.94 75 TRP A C 1
ATOM 592 O O . TRP A 1 75 ? -19.645 13.246 38.651 1.00 91.94 75 TRP A O 1
ATOM 602 N N . ASP A 1 76 ? -19.471 15.258 39.641 1.00 92.62 76 ASP A N 1
ATOM 603 C CA . ASP A 1 76 ? -20.890 15.591 39.565 1.00 92.62 76 ASP A CA 1
ATOM 604 C C . ASP A 1 76 ? -21.371 15.748 38.119 1.00 92.62 76 ASP A C 1
ATOM 606 O O . ASP A 1 76 ? -22.409 15.213 37.740 1.00 92.62 76 ASP A O 1
ATOM 610 N N . GLU A 1 77 ? -20.566 16.412 37.291 1.00 92.00 77 GLU A N 1
ATOM 611 C CA . GLU A 1 77 ? -20.822 16.565 35.861 1.00 92.00 77 GLU A CA 1
ATOM 612 C C . GLU A 1 77 ? -20.797 15.211 35.137 1.00 92.00 77 GLU A C 1
ATOM 614 O O . GLU A 1 77 ? -21.736 14.887 34.410 1.00 92.00 77 GLU A O 1
ATOM 619 N N . ALA A 1 78 ? -19.789 14.371 35.410 1.00 92.44 78 ALA A N 1
ATOM 620 C CA . ALA A 1 78 ? -19.706 13.024 34.842 1.00 92.44 78 ALA A CA 1
ATOM 621 C C . ALA A 1 78 ? -20.900 12.142 35.261 1.00 92.44 78 ALA A C 1
ATOM 623 O O . ALA A 1 78 ? -21.454 11.409 34.440 1.00 92.44 78 ALA A O 1
ATOM 624 N N . LEU A 1 79 ? -21.340 12.239 36.522 1.00 92.50 79 LEU A N 1
ATOM 625 C CA . LEU A 1 79 ? -22.532 11.551 37.032 1.00 92.50 79 LEU A CA 1
ATOM 626 C C . LEU A 1 79 ? -23.824 12.084 36.411 1.00 92.50 79 LEU A C 1
ATOM 628 O O . LEU A 1 79 ? -24.740 11.305 36.151 1.00 92.50 79 LEU A O 1
ATOM 632 N N . SER A 1 80 ? -23.907 13.391 36.160 1.00 92.19 80 SER A N 1
ATOM 633 C CA . SER A 1 80 ? -25.056 14.007 35.496 1.00 92.19 80 SER A CA 1
ATOM 634 C C . SER A 1 80 ? -25.188 13.500 34.058 1.00 92.19 80 SER A C 1
ATOM 636 O O . SER A 1 80 ? -26.238 12.973 33.686 1.00 92.19 80 SER A O 1
ATOM 638 N N . GLN A 1 81 ? -24.090 13.519 33.293 1.00 91.75 81 GLN A N 1
ATOM 639 C CA . GLN A 1 81 ? -24.013 12.949 31.941 1.00 91.75 81 GLN A CA 1
ATOM 640 C C . GLN A 1 81 ? -24.376 11.458 31.921 1.00 91.75 81 GLN A C 1
ATOM 642 O O . GLN A 1 81 ? -25.181 11.006 31.103 1.00 91.75 81 GLN A O 1
ATOM 647 N N . SER A 1 82 ? -23.863 10.706 32.896 1.00 91.94 82 SER A N 1
ATOM 648 C CA . SER A 1 82 ? -24.192 9.293 33.081 1.00 91.94 82 SER A CA 1
ATOM 649 C C . SER A 1 82 ? -25.687 9.080 33.348 1.00 91.94 82 SER A C 1
ATOM 651 O O . SER A 1 82 ? -26.286 8.142 32.818 1.00 91.94 82 SER A O 1
ATOM 653 N N . GLY A 1 83 ? -26.319 9.959 34.130 1.00 89.94 83 GLY A N 1
ATOM 654 C CA . GLY A 1 83 ? -27.753 9.926 34.415 1.00 89.94 83 GLY A CA 1
ATOM 655 C C . GLY A 1 83 ? -28.637 10.263 33.208 1.00 89.94 83 GLY A C 1
ATOM 656 O O . GLY A 1 83 ? -29.714 9.677 33.068 1.00 89.94 83 GLY A O 1
ATOM 657 N N . ILE A 1 84 ? -28.187 11.161 32.323 1.00 89.06 84 ILE A N 1
ATOM 658 C CA . ILE A 1 84 ? -28.879 11.500 31.067 1.00 89.06 84 ILE A CA 1
ATOM 659 C C . ILE A 1 84 ? -28.954 10.261 30.173 1.00 89.06 84 ILE A C 1
ATOM 661 O O . ILE A 1 84 ? -30.052 9.830 29.809 1.00 89.06 84 ILE A O 1
ATOM 665 N N . ILE A 1 85 ? -27.806 9.639 29.886 1.00 91.00 85 ILE A N 1
ATOM 666 C CA . ILE A 1 85 ? -27.757 8.485 28.982 1.00 91.00 85 ILE A CA 1
ATOM 667 C C . ILE A 1 85 ? -28.404 7.236 29.593 1.00 91.00 85 ILE A C 1
ATOM 669 O O . ILE A 1 85 ? -28.964 6.416 28.867 1.00 91.00 85 ILE A O 1
ATOM 673 N N . SER A 1 86 ? -28.426 7.111 30.928 1.00 89.62 86 SER A N 1
ATOM 674 C CA . SER A 1 86 ? -29.053 5.971 31.610 1.00 89.62 86 SER A CA 1
ATOM 675 C C . SER A 1 86 ? -30.514 5.772 31.222 1.00 89.62 86 SER A C 1
ATOM 677 O O . SER A 1 86 ? -30.935 4.634 31.084 1.00 89.62 86 SER A O 1
ATOM 679 N N . ARG A 1 87 ? -31.280 6.847 30.985 1.00 87.56 87 ARG A N 1
ATOM 680 C CA . ARG A 1 87 ? -32.694 6.724 30.580 1.00 87.56 87 ARG A CA 1
ATOM 681 C C . ARG A 1 87 ? -32.839 6.096 29.195 1.00 87.56 87 ARG A C 1
ATOM 683 O O . ARG A 1 87 ? -33.763 5.319 28.965 1.00 87.56 87 ARG A O 1
ATOM 690 N N . ALA A 1 88 ? -31.932 6.437 28.279 1.00 89.75 88 ALA A N 1
ATOM 691 C CA . ALA A 1 88 ? -31.885 5.833 26.953 1.00 89.75 88 ALA A CA 1
ATOM 692 C C . ALA A 1 88 ? -31.496 4.351 27.056 1.00 89.75 88 ALA A C 1
ATOM 694 O O . ALA A 1 88 ? -32.154 3.506 26.451 1.00 89.75 88 ALA A O 1
ATOM 695 N N . ILE A 1 89 ? -30.508 4.028 27.899 1.00 91.12 89 ILE A N 1
ATOM 696 C CA . ILE A 1 89 ? -30.126 2.641 28.197 1.00 91.12 89 ILE A CA 1
ATOM 697 C C . ILE A 1 89 ? -31.313 1.865 28.784 1.00 91.12 89 ILE A C 1
ATOM 699 O O . ILE A 1 89 ? -31.619 0.778 28.307 1.00 91.12 89 ILE A O 1
ATOM 703 N N . ASP A 1 90 ? -32.035 2.425 29.756 1.00 90.69 90 ASP A N 1
ATOM 704 C CA . ASP A 1 90 ? -33.194 1.773 30.375 1.00 90.69 90 ASP A CA 1
ATOM 705 C C . ASP A 1 90 ? -34.296 1.486 29.349 1.00 90.69 90 ASP A C 1
ATOM 707 O O . ASP A 1 90 ? -34.928 0.432 29.389 1.00 90.69 90 ASP A O 1
ATOM 711 N N . SER A 1 91 ? -34.515 2.386 28.386 1.00 90.81 91 SER A N 1
ATOM 712 C CA . SER A 1 91 ? -35.447 2.150 27.278 1.00 90.81 91 SER A CA 1
ATOM 713 C C . SER A 1 91 ? -35.003 0.986 26.379 1.00 90.81 91 SER A C 1
ATOM 715 O O . SER A 1 91 ? -35.836 0.181 25.953 1.00 90.81 91 SER A O 1
ATOM 717 N N . LEU A 1 92 ? -33.703 0.870 26.092 1.00 90.94 92 LEU A N 1
ATOM 718 C CA . LEU A 1 92 ? -33.144 -0.232 25.298 1.00 90.94 92 LEU A CA 1
ATOM 719 C C . LEU A 1 92 ? -33.231 -1.570 26.044 1.00 90.94 92 LEU A C 1
ATOM 721 O O . LEU A 1 92 ? -33.620 -2.582 25.465 1.00 90.94 92 LEU A O 1
ATOM 725 N N . VAL A 1 93 ? -32.950 -1.567 27.346 1.00 90.44 93 VAL A N 1
ATOM 726 C CA . VAL A 1 93 ? -33.029 -2.768 28.185 1.00 90.44 93 VAL A CA 1
ATOM 727 C C . VAL A 1 93 ? -34.476 -3.238 28.337 1.00 90.44 93 VAL A C 1
ATOM 729 O O . VAL A 1 93 ? -34.774 -4.412 28.133 1.00 90.44 93 VAL A O 1
ATOM 732 N N . ASN A 1 94 ? -35.412 -2.322 28.602 1.00 91.12 94 ASN A N 1
ATOM 733 C CA . ASN A 1 94 ? -36.834 -2.657 28.742 1.00 91.12 94 ASN A CA 1
ATOM 734 C C . ASN A 1 94 ? -37.478 -3.153 27.436 1.00 91.12 94 ASN A C 1
ATOM 736 O O . ASN A 1 94 ? -38.479 -3.867 27.484 1.00 91.12 94 ASN A O 1
ATOM 740 N N . SER A 1 95 ? -36.924 -2.785 26.277 1.00 89.75 95 SER A N 1
ATOM 741 C CA . SER A 1 95 ? -37.365 -3.295 24.971 1.00 89.75 95 SER A CA 1
ATOM 742 C C . SER A 1 95 ? -36.713 -4.628 24.581 1.00 89.75 95 SER A C 1
ATOM 744 O O . SER A 1 95 ? -37.084 -5.199 23.559 1.00 89.75 95 SER A O 1
ATOM 746 N N . GLY A 1 96 ? -35.782 -5.147 25.392 1.00 86.44 96 GLY A N 1
ATOM 747 C CA . GLY A 1 96 ? -35.047 -6.385 25.117 1.00 86.44 96 GLY A CA 1
ATOM 748 C C . GLY A 1 96 ? -33.943 -6.237 24.065 1.00 86.44 96 GLY A C 1
ATOM 749 O O . GLY A 1 96 ? -33.415 -7.242 23.600 1.00 86.44 96 GLY A O 1
ATOM 750 N N . MET A 1 97 ? -33.598 -5.002 23.687 1.00 86.50 97 MET A N 1
ATOM 751 C CA . MET A 1 97 ? -32.561 -4.690 22.694 1.00 86.50 97 MET A CA 1
ATOM 752 C C . MET A 1 97 ? -31.155 -4.599 23.307 1.00 86.50 97 MET A C 1
ATOM 754 O O . MET A 1 97 ? -30.171 -4.530 22.576 1.00 86.50 97 MET A O 1
ATOM 758 N N . ALA A 1 98 ? -31.053 -4.585 24.639 1.00 88.38 98 ALA A N 1
ATOM 759 C CA . ALA A 1 98 ? -29.792 -4.571 25.369 1.00 88.38 98 ALA A CA 1
ATOM 760 C C . ALA A 1 98 ? -29.918 -5.299 26.716 1.00 88.38 98 ALA A C 1
ATOM 762 O O . ALA A 1 98 ? -30.982 -5.299 27.336 1.00 88.38 98 ALA A O 1
ATOM 763 N N . THR A 1 99 ? -28.810 -5.839 27.212 1.00 88.12 99 THR A N 1
ATOM 764 C CA . THR A 1 99 ? -28.666 -6.361 28.573 1.00 88.12 99 THR A CA 1
ATOM 765 C C . THR A 1 99 ? -27.687 -5.472 29.331 1.00 88.12 99 THR A C 1
ATOM 767 O O . THR A 1 99 ? -26.611 -5.143 28.840 1.00 88.12 99 THR A O 1
ATOM 770 N N . ARG A 1 100 ? -28.052 -5.040 30.539 1.00 85.19 100 ARG A N 1
ATOM 771 C CA . ARG A 1 100 ? -27.188 -4.184 31.359 1.00 85.19 100 ARG A CA 1
ATOM 772 C C . ARG A 1 100 ? -26.126 -5.035 32.063 1.00 85.19 100 ARG A C 1
ATOM 774 O O . ARG A 1 100 ? -26.478 -5.918 32.839 1.00 85.19 100 ARG A O 1
ATOM 781 N N . CYS A 1 101 ? -24.845 -4.733 31.841 1.00 80.75 101 CYS A N 1
ATOM 782 C CA . CYS A 1 101 ? -23.737 -5.467 32.466 1.00 80.75 101 CYS A CA 1
ATOM 783 C C . CYS A 1 101 ? -23.299 -4.833 33.793 1.00 80.75 101 CYS A C 1
ATOM 785 O O . CYS A 1 101 ? -22.828 -5.528 34.691 1.00 80.75 101 CYS A O 1
ATOM 787 N N . ASN A 1 102 ? -23.458 -3.514 33.937 1.00 85.12 102 ASN A N 1
ATOM 788 C CA . ASN A 1 102 ? -23.199 -2.802 35.185 1.00 85.12 102 ASN A CA 1
ATOM 789 C C . ASN A 1 102 ? -24.122 -1.584 35.374 1.00 85.12 102 ASN A C 1
ATOM 791 O O . ASN A 1 102 ? -24.741 -1.074 34.436 1.00 85.12 102 ASN A O 1
ATOM 795 N N . GLU A 1 103 ? -24.222 -1.104 36.617 1.00 80.62 103 GLU A N 1
ATOM 796 C CA . GLU A 1 103 ? -25.086 0.030 36.949 1.00 80.62 103 GLU A CA 1
ATOM 797 C C . GLU A 1 103 ? -24.485 0.931 38.032 1.00 80.62 103 GLU A C 1
ATOM 799 O O . GLU A 1 103 ? -24.828 0.858 39.211 1.00 80.62 103 GLU A O 1
ATOM 804 N N . VAL A 1 104 ? -23.581 1.822 37.621 1.00 84.88 104 VAL A N 1
ATOM 805 C CA . VAL A 1 104 ? -22.950 2.788 38.537 1.00 84.88 104 VAL A CA 1
ATOM 806 C C . VAL A 1 104 ? -23.988 3.776 39.093 1.00 84.88 104 VAL A C 1
ATOM 808 O O . VAL A 1 104 ? -23.987 4.078 40.286 1.00 84.88 104 VAL A O 1
ATOM 811 N N . ASN A 1 105 ? -24.934 4.212 38.253 1.00 82.88 105 ASN A N 1
ATOM 812 C CA . ASN A 1 105 ? -25.917 5.254 38.584 1.00 82.88 105 ASN A CA 1
ATOM 813 C C . ASN A 1 105 ? -26.973 4.845 39.618 1.00 82.88 105 ASN A C 1
ATOM 815 O O . ASN A 1 105 ? -27.643 5.700 40.203 1.00 82.88 105 ASN A O 1
ATOM 819 N N . SER A 1 106 ? -27.157 3.544 39.843 1.00 80.50 106 SER A N 1
ATOM 820 C CA . SER A 1 106 ? -28.054 3.068 40.898 1.00 80.50 106 SER A CA 1
ATOM 821 C C . SER A 1 106 ? -27.509 3.400 42.284 1.00 80.50 106 SER A C 1
ATOM 823 O O . SER A 1 106 ? -28.287 3.678 43.198 1.00 80.50 106 SER A O 1
ATOM 825 N N . PHE A 1 107 ? -26.181 3.458 42.416 1.00 85.12 107 PHE A N 1
ATOM 826 C CA . PHE A 1 107 ? -25.490 3.674 43.682 1.00 85.12 107 PHE A CA 1
ATOM 827 C C . PHE A 1 107 ? -24.875 5.071 43.802 1.00 85.12 107 PHE A C 1
ATOM 829 O O . PHE A 1 107 ? -24.975 5.692 44.857 1.00 85.12 107 PHE A O 1
ATOM 836 N N . LEU A 1 108 ? -24.265 5.582 42.729 1.00 88.25 108 LEU A N 1
ATOM 837 C CA . LEU A 1 108 ? -23.631 6.900 42.683 1.00 88.25 108 LEU A CA 1
ATOM 838 C C . LEU A 1 108 ? -24.461 7.811 41.786 1.00 88.25 108 LEU A C 1
ATOM 840 O O . LEU A 1 108 ? -24.730 7.481 40.640 1.00 88.25 108 LEU A O 1
ATOM 844 N N . THR A 1 109 ? -24.881 8.965 42.296 1.00 90.69 109 THR A N 1
ATOM 845 C CA . THR A 1 109 ? -25.758 9.886 41.558 1.00 90.69 109 THR A CA 1
ATOM 846 C C . THR A 1 109 ? -25.281 11.319 41.682 1.00 90.69 109 THR A C 1
ATOM 848 O O . THR A 1 109 ? -24.667 11.683 42.689 1.00 90.69 109 THR A O 1
ATOM 851 N N . SER A 1 110 ? -25.576 12.128 40.662 1.00 93.12 110 SER A N 1
ATOM 852 C CA . SER A 1 110 ? -25.286 13.560 40.693 1.00 93.12 110 SER A CA 1
ATOM 853 C C . SER A 1 110 ? -26.034 14.237 41.837 1.00 93.12 110 SER A C 1
ATOM 855 O O . SER A 1 110 ? -27.082 13.776 42.296 1.00 93.12 110 SER A O 1
ATOM 857 N N . ARG A 1 111 ? -25.515 15.368 42.292 1.00 92.94 111 ARG A N 1
ATOM 858 C CA . ARG A 1 111 ? -26.079 16.184 43.358 1.00 92.94 111 ARG A CA 1
ATOM 859 C C . ARG A 1 111 ? -27.506 16.611 43.041 1.00 92.94 111 ARG A C 1
ATOM 861 O O . ARG A 1 111 ? -28.345 16.605 43.937 1.00 92.94 111 ARG A O 1
ATOM 868 N N . GLU A 1 112 ? -27.795 16.934 41.784 1.00 91.12 112 GLU A N 1
ATOM 869 C CA . GLU A 1 112 ? -29.153 17.238 41.324 1.00 91.12 112 GLU A CA 1
ATOM 870 C C . GLU A 1 112 ? -30.108 16.058 41.567 1.00 91.12 112 GLU A C 1
ATOM 872 O O . GLU A 1 112 ? -31.180 16.218 42.157 1.00 91.12 112 GLU A O 1
ATOM 877 N N . GLU A 1 113 ? -29.693 14.850 41.185 1.00 91.69 113 GLU A N 1
ATOM 878 C CA . GLU A 1 113 ? -30.483 13.638 41.380 1.00 91.69 113 GLU A CA 1
ATOM 879 C C . GLU A 1 113 ? -30.609 13.274 42.867 1.00 91.69 113 GLU A C 1
ATOM 881 O O . GLU A 1 113 ? -31.692 12.883 43.308 1.00 91.69 113 GLU A O 1
ATOM 886 N N . GLN A 1 114 ? -29.556 13.465 43.670 1.00 93.62 114 GLN A N 1
ATOM 887 C CA . GLN A 1 114 ? -29.613 13.290 45.123 1.00 93.62 114 GLN A CA 1
ATOM 888 C C . GLN A 1 114 ? -30.646 14.231 45.751 1.00 93.62 114 GLN A C 1
ATOM 890 O O . GLN A 1 114 ? -31.504 13.776 46.503 1.00 93.62 114 GLN A O 1
ATOM 895 N N . VAL A 1 115 ? -30.627 15.522 45.401 1.00 94.94 115 VAL A N 1
ATOM 896 C CA . VAL A 1 115 ? -31.612 16.504 45.884 1.00 94.94 115 VAL A CA 1
ATOM 897 C C . VAL A 1 115 ? -33.029 16.092 45.483 1.00 94.94 115 VAL A C 1
ATOM 899 O O . VAL A 1 115 ? -33.933 16.129 46.319 1.00 94.94 115 VAL A O 1
ATOM 902 N N . ARG A 1 116 ? -33.232 15.627 44.244 1.00 94.56 116 ARG A N 1
ATOM 903 C CA . ARG A 1 116 ? -34.537 15.134 43.776 1.00 94.56 116 ARG A CA 1
ATOM 904 C C . ARG A 1 116 ? -35.016 13.916 44.573 1.00 94.56 116 ARG A C 1
ATOM 906 O O . ARG A 1 116 ? -36.176 13.866 44.985 1.00 94.56 116 ARG A O 1
ATOM 913 N N . ARG A 1 117 ? -34.142 12.925 44.790 1.00 93.62 117 ARG A N 1
ATOM 914 C CA . ARG A 1 117 ? -34.451 11.706 45.559 1.00 93.62 117 ARG A CA 1
ATOM 915 C C . ARG A 1 117 ? -34.741 12.028 47.024 1.00 93.62 117 ARG A C 1
ATOM 917 O O . ARG A 1 117 ? -35.710 11.502 47.566 1.00 93.62 117 ARG A O 1
ATOM 924 N N . LEU A 1 118 ? -33.969 12.928 47.630 1.00 94.56 118 LEU A N 1
ATOM 925 C CA . LEU A 1 118 ? -34.162 13.394 49.004 1.00 94.56 118 LEU A CA 1
ATOM 926 C C . LEU A 1 118 ? -35.467 14.169 49.172 1.00 94.56 118 LEU A C 1
ATOM 928 O O . LEU A 1 118 ? -36.188 13.926 50.132 1.00 94.56 118 LEU A O 1
ATOM 932 N N . ALA A 1 119 ? -35.829 15.037 48.225 1.00 95.06 119 ALA A N 1
ATOM 933 C CA . ALA A 1 119 ? -37.116 15.729 48.254 1.00 95.06 119 ALA A CA 1
ATOM 934 C C . ALA A 1 119 ? -38.287 14.731 48.248 1.00 95.06 119 ALA A C 1
ATOM 936 O O . ALA A 1 119 ? -39.189 14.826 49.080 1.00 95.06 119 ALA A O 1
ATOM 937 N N . ARG A 1 120 ? -38.227 13.718 47.372 1.00 94.94 120 ARG A N 1
ATOM 938 C CA . ARG A 1 120 ? -39.225 12.639 47.309 1.00 94.94 120 ARG A CA 1
ATOM 939 C C . ARG A 1 120 ? -39.253 11.792 48.587 1.00 94.94 120 ARG A C 1
ATOM 941 O O . ARG A 1 120 ? -40.330 11.412 49.042 1.00 94.94 120 ARG A O 1
ATOM 948 N N . TRP A 1 121 ? -38.089 11.492 49.165 1.00 93.69 121 TRP A N 1
ATOM 949 C CA . TRP A 1 121 ? -37.985 10.777 50.438 1.00 93.69 121 TRP A CA 1
ATOM 950 C C . TRP A 1 121 ? -38.586 11.582 51.590 1.00 93.69 121 TRP A C 1
ATOM 952 O O . TRP A 1 121 ? -39.380 11.041 52.350 1.00 93.69 121 TRP A O 1
ATOM 962 N N . ASN A 1 122 ? -38.277 12.874 51.685 1.00 92.50 122 ASN A N 1
ATOM 963 C CA . ASN A 1 122 ? -38.776 13.757 52.735 1.00 92.50 122 ASN A CA 1
ATOM 964 C C . ASN A 1 122 ? -40.293 13.961 52.640 1.00 92.50 122 ASN A C 1
ATOM 966 O O . ASN A 1 122 ? -40.968 13.984 53.667 1.00 92.50 122 ASN A O 1
ATOM 970 N N . GLU A 1 123 ? -40.849 14.037 51.428 1.00 93.62 123 GLU A N 1
ATOM 971 C CA . GLU A 1 123 ? -42.301 14.049 51.216 1.00 93.62 123 GLU A CA 1
ATOM 972 C C . GLU A 1 123 ? -42.950 12.736 51.687 1.00 93.62 123 GLU A C 1
ATOM 974 O O . GLU A 1 123 ? -43.941 12.749 52.423 1.00 93.62 123 GLU A O 1
ATOM 979 N N . PHE A 1 124 ? -42.366 11.592 51.311 1.00 92.25 124 PHE A N 1
ATOM 980 C CA . PHE A 1 124 ? -42.837 10.274 51.735 1.00 92.25 124 PHE A CA 1
ATOM 981 C C . PHE A 1 124 ? -42.757 10.100 53.259 1.00 92.25 124 PHE A C 1
ATOM 983 O O . PHE A 1 124 ? -43.754 9.765 53.899 1.00 92.25 124 PHE A O 1
ATOM 990 N N . ALA A 1 125 ? -41.597 10.371 53.856 1.00 90.75 125 ALA A N 1
ATOM 991 C CA . ALA A 1 125 ? -41.376 10.264 55.290 1.00 90.75 125 ALA A CA 1
ATOM 992 C C . ALA A 1 125 ? -42.287 11.232 56.056 1.00 90.75 125 ALA A C 1
ATOM 994 O O . ALA A 1 125 ? -42.944 10.821 57.005 1.00 90.75 125 ALA A O 1
ATOM 995 N N . GLY A 1 126 ? -42.427 12.483 55.610 1.00 89.88 126 GLY A N 1
ATOM 996 C CA . GLY A 1 126 ? -43.323 13.454 56.241 1.00 89.88 126 GLY A CA 1
ATOM 997 C C . GLY A 1 126 ? -44.784 12.996 56.276 1.00 89.88 126 GLY A C 1
ATOM 998 O O . GLY A 1 126 ? -45.474 13.220 57.267 1.00 89.88 126 GLY A O 1
ATOM 999 N N . LYS A 1 127 ? -45.252 12.307 55.227 1.00 91.50 127 LYS A N 1
ATOM 1000 C CA . LYS A 1 127 ? -46.634 11.817 55.136 1.00 91.50 127 LYS A CA 1
ATOM 1001 C C . LYS A 1 127 ? -46.875 10.504 55.882 1.00 91.50 127 LYS A C 1
ATOM 1003 O O . LYS A 1 127 ? -47.969 10.299 56.403 1.00 91.50 127 LYS A O 1
ATOM 1008 N N . PHE A 1 128 ? -45.897 9.600 55.895 1.00 89.56 128 PHE A N 1
ATOM 1009 C CA . PHE A 1 128 ? -46.105 8.217 56.332 1.00 89.56 128 PHE A CA 1
ATOM 1010 C C . PHE A 1 128 ? -45.331 7.816 57.588 1.00 89.56 128 PHE A C 1
ATOM 1012 O O . PHE A 1 128 ? -45.600 6.735 58.099 1.00 89.56 128 PHE A O 1
ATOM 1019 N N . ARG A 1 129 ? -44.425 8.648 58.127 1.00 87.25 129 ARG A N 1
ATOM 1020 C CA . ARG A 1 129 ? -43.584 8.295 59.288 1.00 87.25 129 ARG A CA 1
ATOM 1021 C C . ARG A 1 129 ? -44.404 7.799 60.475 1.00 87.25 129 ARG A C 1
ATOM 1023 O O . ARG A 1 129 ? -44.207 6.664 60.885 1.00 87.25 129 ARG A O 1
ATOM 1030 N N . GLU A 1 130 ? -45.349 8.588 60.983 1.00 84.88 130 GLU A N 1
ATOM 1031 C CA . GLU A 1 130 ? -46.176 8.171 62.132 1.00 84.88 130 GLU A CA 1
ATOM 1032 C C . GLU A 1 130 ? -47.034 6.939 61.809 1.00 84.88 130 GLU A C 1
ATOM 1034 O O . GLU A 1 130 ? -47.104 5.989 62.586 1.00 84.88 130 GLU A O 1
ATOM 1039 N N . SER A 1 131 ? -47.628 6.908 60.612 1.00 85.88 131 SER A N 1
ATOM 1040 C CA . SER A 1 131 ? -48.454 5.780 60.167 1.00 85.88 131 SER A CA 1
ATOM 1041 C C . SER A 1 131 ? -47.656 4.491 59.937 1.00 85.88 131 SER A C 1
ATOM 1043 O O . SER A 1 131 ? -48.262 3.422 59.897 1.00 85.88 131 SER A O 1
ATOM 1045 N N . ALA A 1 132 ? -46.340 4.570 59.740 1.00 83.19 132 ALA A N 1
ATOM 1046 C CA . ALA A 1 132 ? -45.470 3.420 59.530 1.00 83.19 132 ALA A CA 1
ATOM 1047 C C . ALA A 1 132 ? -44.847 2.933 60.843 1.00 83.19 132 ALA A C 1
ATOM 1049 O O . ALA A 1 132 ? -44.766 1.727 61.059 1.00 83.19 132 ALA A O 1
ATOM 1050 N N . THR A 1 133 ? -44.428 3.837 61.734 1.00 85.44 133 THR A N 1
ATOM 1051 C CA . THR A 1 133 ? -43.688 3.468 62.951 1.00 85.44 133 THR A CA 1
ATOM 1052 C C . THR A 1 133 ? -44.600 3.036 64.101 1.00 85.44 133 THR A C 1
ATOM 1054 O O . THR A 1 133 ? -44.287 2.059 64.788 1.00 85.44 133 THR A O 1
ATOM 1057 N N . THR A 1 134 ? -45.750 3.692 64.306 1.00 84.31 134 THR A N 1
ATOM 1058 C CA . THR A 1 134 ? -46.650 3.373 65.429 1.00 84.31 134 THR A CA 1
ATOM 1059 C C . THR A 1 134 ? -47.292 1.987 65.287 1.00 84.31 134 THR A C 1
ATOM 1061 O O . THR A 1 134 ? -47.121 1.171 66.198 1.00 84.31 134 THR A O 1
ATOM 1064 N N . PRO A 1 135 ? -47.935 1.628 64.154 1.00 87.94 135 PRO A N 1
ATOM 1065 C CA . PRO A 1 135 ? -48.542 0.304 64.006 1.00 87.94 135 PRO A CA 1
ATOM 1066 C C . PRO A 1 135 ? -47.504 -0.820 63.967 1.00 87.94 135 PRO A C 1
ATOM 1068 O O . PRO A 1 135 ? -47.771 -1.915 64.459 1.00 87.94 135 PRO A O 1
ATOM 1071 N N . LEU A 1 136 ? -46.314 -0.556 63.413 1.00 87.62 136 LEU A N 1
ATOM 1072 C CA . LEU A 1 136 ? -45.217 -1.522 63.380 1.00 87.62 136 LEU A CA 1
ATOM 1073 C C . LEU A 1 136 ? -44.733 -1.856 64.793 1.00 87.62 136 LEU A C 1
ATOM 1075 O O . LEU A 1 136 ? -44.575 -3.030 65.116 1.00 87.62 136 LEU A O 1
ATOM 1079 N N . THR A 1 137 ? -44.557 -0.845 65.647 1.00 86.44 137 THR A N 1
ATOM 1080 C CA . THR A 1 137 ? -44.132 -1.040 67.042 1.00 86.44 137 THR A CA 1
ATOM 1081 C C . THR A 1 137 ? -45.198 -1.793 67.844 1.00 86.44 137 THR A C 1
ATOM 1083 O O . THR A 1 137 ? -44.884 -2.733 68.573 1.00 86.44 137 THR A O 1
ATOM 1086 N N . GLU A 1 138 ? -46.478 -1.449 67.669 1.00 87.62 138 GLU A N 1
ATOM 1087 C CA . GLU A 1 138 ? -47.582 -2.168 68.316 1.00 87.62 138 GLU A CA 1
ATOM 1088 C C . GLU A 1 138 ? -47.684 -3.629 67.858 1.00 87.62 138 GLU A C 1
ATOM 1090 O O . GLU A 1 138 ? -47.888 -4.528 68.678 1.00 87.62 138 GLU A O 1
ATOM 1095 N N . ALA A 1 139 ? -47.537 -3.887 66.556 1.00 89.81 139 ALA A N 1
ATOM 1096 C CA . ALA A 1 139 ? -47.547 -5.236 66.004 1.00 89.81 139 ALA A CA 1
ATOM 1097 C C . ALA A 1 139 ? -46.335 -6.047 66.485 1.00 89.81 139 ALA A C 1
ATOM 1099 O O . ALA A 1 139 ? -46.496 -7.198 66.893 1.00 89.81 139 ALA A O 1
ATOM 1100 N N . ALA A 1 140 ? -45.144 -5.442 66.504 1.00 90.19 140 ALA A N 1
ATOM 1101 C CA . ALA A 1 140 ? -43.923 -6.056 67.014 1.00 90.19 140 ALA A CA 1
ATOM 1102 C C . ALA A 1 140 ? -44.106 -6.538 68.463 1.00 90.19 140 ALA A C 1
ATOM 1104 O O . ALA A 1 140 ? -43.853 -7.708 68.756 1.00 90.19 140 ALA A O 1
ATOM 1105 N N . LEU A 1 141 ? -44.659 -5.686 69.336 1.00 90.19 141 LEU A N 1
ATOM 1106 C CA . LEU A 1 141 ? -44.965 -6.038 70.727 1.00 90.19 141 LEU A CA 1
ATOM 1107 C C . LEU A 1 141 ? -45.987 -7.178 70.834 1.00 90.19 141 LEU A C 1
ATOM 1109 O O . LEU A 1 141 ? -45.790 -8.109 71.614 1.00 90.19 141 LEU A O 1
ATOM 1113 N N . ARG A 1 142 ? -47.062 -7.153 70.031 1.00 92.88 142 ARG A N 1
ATOM 1114 C CA . ARG A 1 142 ? -48.078 -8.228 70.017 1.00 92.88 142 ARG A CA 1
ATOM 1115 C C . ARG A 1 142 ? -47.508 -9.583 69.604 1.00 92.88 142 ARG A C 1
ATOM 1117 O O . ARG A 1 142 ? -47.991 -10.607 70.076 1.00 92.88 142 ARG A O 1
ATOM 1124 N N . HIS A 1 143 ? -46.502 -9.590 68.737 1.00 94.25 143 HIS A N 1
ATOM 1125 C CA . HIS A 1 143 ? -45.835 -10.804 68.269 1.00 94.25 143 HIS A CA 1
ATOM 1126 C C . HIS A 1 143 ? -44.616 -11.206 69.119 1.00 94.25 143 HIS A C 1
ATOM 1128 O O . HIS A 1 143 ? -43.951 -12.185 68.789 1.00 94.25 143 HIS A O 1
ATOM 1134 N N . GLY A 1 144 ? -44.348 -10.503 70.226 1.00 93.19 144 GLY A N 1
ATOM 1135 C CA . GLY A 1 144 ? -43.290 -10.851 71.178 1.00 93.19 144 GLY A CA 1
ATOM 1136 C C . GLY A 1 144 ? -41.886 -10.381 70.787 1.00 93.19 144 GLY A C 1
ATOM 1137 O O . GLY A 1 144 ? -40.912 -10.856 71.369 1.00 93.19 144 GLY A O 1
ATOM 1138 N N . PHE A 1 145 ? -41.760 -9.465 69.823 1.00 93.69 145 PHE A N 1
ATOM 1139 C CA . PHE A 1 145 ? -40.488 -8.801 69.527 1.00 93.69 145 PHE A CA 1
ATOM 1140 C C . PHE A 1 145 ? -40.152 -7.755 70.599 1.00 93.69 145 PHE A C 1
ATOM 1142 O O . PHE A 1 145 ? -41.044 -7.217 71.260 1.00 93.69 145 PHE A O 1
ATOM 1149 N N . SER A 1 146 ? -38.859 -7.444 70.761 1.00 89.19 146 SER A N 1
ATOM 1150 C CA . SER A 1 146 ? -38.442 -6.336 71.624 1.00 89.19 146 SER A CA 1
ATOM 1151 C C . SER A 1 146 ? -38.910 -4.990 71.047 1.00 89.19 146 SER A C 1
ATOM 1153 O O . SER A 1 146 ? -39.006 -4.857 69.821 1.00 89.19 146 SER A O 1
ATOM 1155 N N . PRO A 1 147 ? -39.174 -3.977 71.894 1.00 81.00 147 PRO A N 1
ATOM 1156 C CA . PRO A 1 147 ? -39.566 -2.639 71.437 1.00 81.00 147 PRO A CA 1
ATOM 1157 C C . PRO A 1 147 ? -38.575 -2.022 70.436 1.00 81.00 147 PRO A C 1
ATOM 1159 O O . PRO A 1 147 ? -38.966 -1.265 69.552 1.00 81.00 147 PRO A O 1
ATOM 1162 N N . GLU A 1 148 ? -37.294 -2.376 70.546 1.00 86.56 148 GLU A N 1
ATOM 1163 C CA . GLU A 1 148 ? -36.201 -1.860 69.723 1.00 86.56 148 GLU A CA 1
ATOM 1164 C C . GLU A 1 148 ? -35.873 -2.745 68.511 1.00 86.56 148 GLU A C 1
ATOM 1166 O O . GLU A 1 148 ? -34.978 -2.406 67.741 1.00 86.56 148 GLU A O 1
ATOM 1171 N N . ALA A 1 149 ? -36.574 -3.866 68.297 1.00 89.12 149 ALA A N 1
ATOM 1172 C CA . ALA A 1 149 ? -36.248 -4.823 67.229 1.00 89.12 149 ALA A CA 1
ATOM 1173 C C . ALA A 1 149 ? -36.201 -4.184 65.827 1.00 89.12 149 ALA A C 1
ATOM 1175 O O . ALA A 1 149 ? -35.457 -4.637 64.958 1.00 89.12 149 ALA A O 1
ATOM 1176 N N . PHE A 1 150 ? -36.974 -3.114 65.623 1.00 91.00 150 PHE A N 1
ATOM 1177 C CA . PHE A 1 150 ? -37.053 -2.362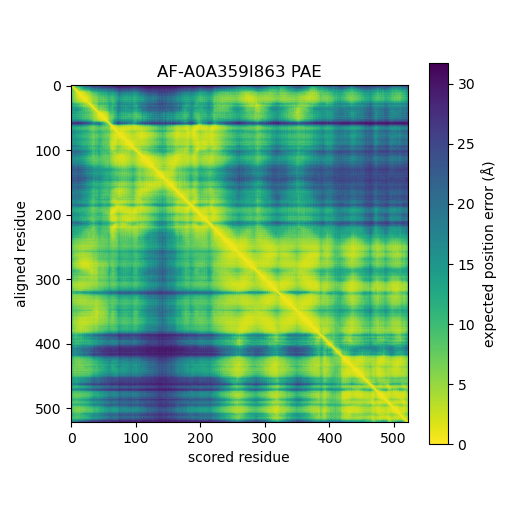 64.371 1.00 91.00 150 PHE A CA 1
ATOM 1178 C C . PHE A 1 150 ? -36.528 -0.924 64.501 1.00 91.00 150 PHE A C 1
ATOM 1180 O O . PHE A 1 150 ? -36.827 -0.086 63.648 1.00 91.00 150 PHE A O 1
ATOM 1187 N N . SER A 1 151 ? -35.724 -0.623 65.530 1.00 88.19 151 SER A N 1
ATOM 1188 C CA . SER A 1 151 ? -35.135 0.710 65.698 1.00 88.19 151 SER A CA 1
ATOM 1189 C C . SER A 1 151 ? -34.351 1.191 64.468 1.00 88.19 151 SER A C 1
ATOM 1191 O O . SER A 1 151 ? -34.566 2.339 64.098 1.00 88.19 151 SER A O 1
ATOM 1193 N N . PRO A 1 152 ? -33.589 0.355 63.718 1.00 91.81 152 PRO A N 1
ATOM 1194 C CA . PRO A 1 152 ? -32.876 0.835 62.530 1.00 91.81 152 PRO A CA 1
ATOM 1195 C C . PRO A 1 152 ? -33.802 1.382 61.436 1.00 91.81 152 PRO A C 1
ATOM 1197 O O . PRO A 1 152 ? -33.436 2.310 60.720 1.00 91.81 152 PRO A O 1
ATOM 1200 N N . PHE A 1 153 ? -35.015 0.833 61.303 1.00 90.44 153 PHE A N 1
ATOM 1201 C CA . PHE A 1 153 ? -36.013 1.357 60.369 1.00 90.44 153 PHE A CA 1
ATOM 1202 C C . PHE A 1 153 ? -36.577 2.697 60.853 1.00 90.44 153 PHE A C 1
ATOM 1204 O O . PHE A 1 153 ? -36.689 3.636 60.065 1.00 90.44 153 PHE A O 1
ATOM 1211 N N . ASN A 1 154 ? -36.896 2.792 62.149 1.00 87.81 154 ASN A N 1
ATOM 1212 C CA . ASN A 1 154 ? -37.380 4.029 62.764 1.00 87.81 154 ASN A CA 1
ATOM 1213 C C . ASN A 1 154 ? -36.336 5.149 62.651 1.00 87.81 154 ASN A C 1
ATOM 1215 O O . ASN A 1 154 ? -36.691 6.286 62.336 1.00 87.81 154 ASN A O 1
ATOM 1219 N N . ASP A 1 155 ? -35.064 4.808 62.843 1.00 90.44 155 ASP A N 1
ATOM 1220 C CA . ASP A 1 155 ? -33.933 5.714 62.686 1.00 90.44 155 ASP A CA 1
ATOM 1221 C C . ASP A 1 155 ? -33.796 6.140 61.220 1.00 90.44 155 ASP A C 1
ATOM 1223 O O . ASP A 1 155 ? -33.704 7.331 60.942 1.00 90.44 155 ASP A O 1
ATOM 1227 N N . ALA A 1 156 ? -33.893 5.211 60.262 1.00 90.81 156 ALA A N 1
ATOM 1228 C CA . ALA A 1 156 ? -33.785 5.522 58.836 1.00 90.81 156 ALA A CA 1
ATOM 1229 C C . ALA A 1 156 ? -34.912 6.438 58.316 1.00 90.81 156 ALA A C 1
ATOM 1231 O O . ALA A 1 156 ? -34.655 7.375 57.566 1.00 90.81 156 ALA A O 1
ATOM 1232 N N . ILE A 1 157 ? -36.169 6.215 58.716 1.00 90.50 157 ILE A N 1
ATOM 1233 C CA . ILE A 1 157 ? -37.302 7.061 58.283 1.00 90.50 157 ILE A CA 1
ATOM 1234 C C . ILE A 1 157 ? -37.351 8.420 59.003 1.00 90.50 157 ILE A C 1
ATOM 1236 O O . ILE A 1 157 ? -38.007 9.366 58.544 1.00 90.50 157 ILE A O 1
ATOM 1240 N N . SER A 1 158 ? -36.678 8.523 60.149 1.00 87.50 158 SER A N 1
ATOM 1241 C CA . SER A 1 158 ? -36.611 9.748 60.954 1.00 87.50 158 SER A CA 1
ATOM 1242 C C . SER A 1 158 ? -35.334 10.550 60.722 1.00 87.50 158 SER A C 1
ATOM 1244 O O . SER A 1 158 ? -35.302 11.725 61.083 1.00 87.50 158 SER A O 1
ATOM 1246 N N . ALA A 1 159 ? -34.316 9.943 60.115 1.00 89.94 159 ALA A N 1
ATOM 1247 C CA . ALA A 1 159 ? -33.059 10.590 59.788 1.00 89.94 159 ALA A CA 1
ATOM 1248 C C . ALA A 1 159 ? -33.254 11.751 58.805 1.00 89.94 159 ALA A C 1
ATOM 1250 O O . ALA A 1 159 ? -34.084 11.697 57.893 1.00 89.94 159 ALA A O 1
ATOM 1251 N N . ASP A 1 160 ? -32.447 12.792 59.001 1.00 88.69 160 ASP A N 1
ATOM 1252 C CA . ASP A 1 160 ? -32.323 13.913 58.079 1.00 88.69 160 ASP A CA 1
ATOM 1253 C C . ASP A 1 160 ? -31.096 13.689 57.192 1.00 88.69 160 ASP A C 1
ATOM 1255 O O . ASP A 1 160 ? -29.956 13.667 57.665 1.00 88.69 160 ASP A O 1
ATOM 1259 N N . TYR A 1 161 ? -31.340 13.452 55.908 1.00 91.69 161 TYR A N 1
ATOM 1260 C CA . TYR A 1 161 ? -30.302 13.131 54.939 1.00 91.69 161 TYR A CA 1
ATOM 1261 C C . TYR A 1 161 ? -29.979 14.360 54.086 1.00 91.69 161 TYR A C 1
ATOM 1263 O O . TYR A 1 161 ? -30.859 14.946 53.454 1.00 91.69 161 TYR A O 1
ATOM 1271 N N . ALA A 1 162 ? -28.694 14.708 54.011 1.00 91.75 162 ALA A N 1
ATOM 1272 C CA . ALA A 1 162 ? -28.183 15.766 53.144 1.00 91.75 162 ALA A CA 1
ATOM 1273 C C . ALA A 1 162 ? -27.456 15.180 51.920 1.00 91.75 162 ALA A C 1
ATOM 1275 O O . ALA A 1 162 ? -26.864 14.099 52.041 1.00 91.75 162 ALA A O 1
ATOM 1276 N N . PRO A 1 163 ? -27.441 15.888 50.769 1.00 92.81 163 PRO A N 1
ATOM 1277 C CA . PRO A 1 163 ? -26.618 15.509 49.624 1.00 92.81 163 PRO A CA 1
ATOM 1278 C C . PRO A 1 163 ? -25.151 15.342 50.030 1.00 92.81 163 PRO A C 1
ATOM 1280 O O . PRO A 1 163 ? -24.623 16.147 50.798 1.00 92.81 163 PRO A O 1
ATOM 1283 N N . GLN A 1 164 ? -24.512 14.304 49.505 1.00 92.38 164 GLN A N 1
ATOM 1284 C CA . GLN A 1 164 ? -23.134 13.936 49.801 1.00 92.38 164 GLN A CA 1
ATOM 1285 C C . GLN A 1 164 ? -22.256 14.137 48.569 1.00 92.38 164 GLN A C 1
ATOM 1287 O O . GLN A 1 164 ? -22.671 13.862 47.438 1.00 92.38 164 GLN A O 1
ATOM 1292 N N . ASP A 1 165 ? -21.023 14.580 48.804 1.00 89.62 165 ASP A N 1
ATOM 1293 C CA . ASP A 1 165 ? -20.015 14.675 47.756 1.00 89.62 165 ASP A CA 1
ATOM 1294 C C . ASP A 1 165 ? -19.513 13.283 47.358 1.00 89.62 165 ASP A C 1
ATOM 1296 O O . ASP A 1 165 ? -19.562 12.328 48.137 1.00 89.62 165 ASP A O 1
ATOM 1300 N N . PHE A 1 166 ? -18.984 13.177 46.139 1.00 87.38 166 PHE A N 1
ATOM 1301 C CA . PHE A 1 166 ? -18.499 11.916 45.575 1.00 87.38 166 PHE A CA 1
ATOM 1302 C C . PHE A 1 166 ? -17.492 11.189 46.484 1.00 87.38 166 PHE A C 1
ATOM 1304 O O . PHE A 1 166 ? -17.564 9.972 46.645 1.00 87.38 166 PHE A O 1
ATOM 1311 N N . GLU A 1 167 ? -16.593 11.933 47.132 1.00 88.50 167 GLU A N 1
ATOM 1312 C CA . GLU A 1 167 ? -15.547 11.373 47.998 1.00 88.50 167 GLU A CA 1
ATOM 1313 C C . GLU A 1 167 ? -16.088 10.642 49.232 1.00 88.50 167 GLU A C 1
ATOM 1315 O O . GLU A 1 167 ? -15.428 9.738 49.748 1.00 88.50 167 GLU A O 1
ATOM 1320 N N . ASN A 1 168 ? -17.311 10.952 49.671 1.00 90.25 168 ASN A N 1
ATOM 1321 C CA . ASN A 1 168 ? -17.934 10.256 50.799 1.00 90.25 168 ASN A CA 1
ATOM 1322 C C . ASN A 1 168 ? -18.291 8.801 50.456 1.00 90.25 168 ASN A C 1
ATOM 1324 O O . ASN A 1 168 ? -18.481 7.987 51.355 1.00 90.25 168 ASN A O 1
ATOM 1328 N N . PHE A 1 169 ? -18.320 8.445 49.167 1.00 88.69 169 PHE A N 1
ATOM 1329 C CA . PHE A 1 169 ? -18.593 7.089 48.688 1.00 88.69 169 PHE A CA 1
ATOM 1330 C C . PHE A 1 169 ? -17.326 6.293 48.348 1.00 88.69 169 PHE A C 1
ATOM 1332 O O . PHE A 1 169 ? -17.402 5.274 47.659 1.00 88.69 169 PHE A O 1
ATOM 1339 N N . LYS A 1 170 ? -16.157 6.726 48.837 1.00 87.38 170 LYS A N 1
ATOM 1340 C CA . LYS A 1 170 ? -14.860 6.121 48.506 1.00 87.38 170 LYS A CA 1
ATOM 1341 C C . LYS A 1 170 ? -14.775 4.622 48.709 1.00 87.38 170 LYS A C 1
ATOM 1343 O O . LYS A 1 170 ? -14.312 3.917 47.814 1.00 87.38 170 LYS A O 1
ATOM 1348 N N . GLU A 1 171 ? -15.239 4.113 49.842 1.00 87.38 171 GLU A N 1
ATOM 1349 C CA . GLU A 1 171 ? -15.207 2.672 50.117 1.00 87.38 171 GLU A CA 1
ATOM 1350 C C . GLU A 1 171 ? -16.039 1.875 49.102 1.00 87.38 171 GLU A C 1
ATOM 1352 O O . GLU A 1 171 ? -15.615 0.813 48.645 1.00 87.38 171 GLU A O 1
ATOM 1357 N N . LEU A 1 172 ? -17.184 2.422 48.681 1.00 86.00 172 LEU A N 1
ATOM 1358 C CA . LEU A 1 172 ? -18.075 1.788 47.716 1.00 86.00 172 LEU A CA 1
ATOM 1359 C C . LEU A 1 172 ? -17.448 1.759 46.323 1.00 86.00 172 LEU A C 1
ATOM 1361 O O . LEU A 1 172 ? -17.366 0.698 45.698 1.00 86.00 172 LEU A O 1
ATOM 1365 N N . TYR A 1 173 ? -16.982 2.913 45.838 1.00 84.88 173 TYR A N 1
ATOM 1366 C CA . TYR A 1 173 ? -16.463 2.989 44.480 1.00 84.88 173 TYR A CA 1
ATOM 1367 C C . TYR A 1 173 ? -15.114 2.281 44.324 1.00 84.88 173 TYR A C 1
ATOM 1369 O O . TYR A 1 173 ? -14.888 1.658 43.293 1.00 84.88 173 TYR A O 1
ATOM 1377 N N . SER A 1 174 ? -14.261 2.288 45.356 1.00 85.69 174 SER A N 1
ATOM 1378 C CA . SER A 1 174 ? -12.967 1.580 45.343 1.00 85.69 174 SER A CA 1
ATOM 1379 C C . SER A 1 174 ? -13.080 0.056 45.473 1.00 85.69 174 SER A C 1
ATOM 1381 O O . SER A 1 174 ? -12.135 -0.658 45.133 1.00 85.69 174 SER A O 1
ATOM 1383 N N . SER A 1 175 ? -14.225 -0.454 45.935 1.00 85.31 175 SER A N 1
ATOM 1384 C CA . SER A 1 175 ? -14.464 -1.897 46.065 1.00 85.31 175 SER A CA 1
ATOM 1385 C C . SER A 1 175 ? -15.230 -2.472 44.876 1.00 85.31 175 SER A C 1
ATOM 1387 O O . SER A 1 175 ? -14.887 -3.544 44.386 1.00 85.31 175 SER A O 1
ATOM 1389 N N . VAL A 1 176 ? -16.275 -1.775 44.416 1.00 85.50 176 VAL A N 1
ATOM 1390 C CA . VAL A 1 176 ? -17.238 -2.317 43.441 1.00 85.50 176 VAL A CA 1
ATOM 1391 C C . VAL A 1 176 ? -17.056 -1.717 42.046 1.00 85.50 176 VAL A C 1
ATOM 1393 O O . VAL A 1 176 ? -17.230 -2.418 41.054 1.00 85.50 176 VAL A O 1
ATOM 1396 N N . PHE A 1 177 ? -16.678 -0.438 41.952 1.00 85.56 177 PHE A N 1
ATOM 1397 C CA . PHE A 1 177 ? -16.711 0.325 40.696 1.00 85.56 177 PHE A CA 1
ATOM 1398 C C . PHE A 1 177 ? -15.335 0.783 40.198 1.00 85.56 177 PHE A C 1
ATOM 1400 O O . PHE A 1 177 ? -15.259 1.599 39.283 1.00 85.56 177 PHE A O 1
ATOM 1407 N N . THR A 1 178 ? -14.242 0.236 40.734 1.00 84.25 178 THR A N 1
ATOM 1408 C CA . THR A 1 178 ? -12.869 0.615 40.351 1.00 84.25 178 THR A CA 1
ATOM 1409 C C . THR A 1 178 ? -12.601 0.448 38.856 1.00 84.25 178 THR A C 1
ATOM 1411 O O . THR A 1 178 ? -11.908 1.264 38.264 1.00 84.25 178 THR A O 1
ATOM 1414 N N . GLY A 1 179 ? -13.183 -0.573 38.216 1.00 85.25 179 GLY A N 1
ATOM 1415 C CA . GLY A 1 179 ? -13.063 -0.785 36.767 1.00 85.25 179 GLY A CA 1
ATOM 1416 C C . GLY A 1 179 ? -13.966 0.112 35.909 1.00 85.25 179 GLY A C 1
ATOM 1417 O O . GLY A 1 179 ? -13.879 0.069 34.686 1.00 85.25 179 GLY A O 1
ATOM 1418 N N . ASN A 1 180 ? -14.851 0.899 36.525 1.00 89.88 180 ASN A N 1
ATOM 1419 C CA . ASN A 1 180 ? -15.867 1.702 35.841 1.00 89.88 180 ASN A CA 1
ATOM 1420 C C . ASN A 1 180 ? -15.698 3.204 36.051 1.00 89.88 180 ASN A C 1
ATOM 1422 O O . ASN A 1 180 ? -16.529 3.984 35.594 1.00 89.88 180 ASN A O 1
ATOM 1426 N N . ILE A 1 181 ? -14.648 3.616 36.751 1.00 90.81 181 ILE A N 1
ATOM 1427 C CA . ILE A 1 181 ? -14.395 5.005 37.103 1.00 90.81 181 ILE A CA 1
ATOM 1428 C C . ILE A 1 181 ? -12.937 5.304 36.777 1.00 90.81 181 ILE A C 1
ATOM 1430 O O . ILE A 1 181 ? -12.044 4.532 37.117 1.00 90.81 181 ILE A O 1
ATOM 1434 N N . SER A 1 182 ? -12.698 6.413 36.086 1.00 90.88 182 SER A N 1
ATOM 1435 C CA . SER A 1 182 ? -11.364 6.816 35.649 1.00 90.88 182 SER A CA 1
ATOM 1436 C C . SER A 1 182 ? -11.183 8.320 35.813 1.00 90.88 182 SER A C 1
ATOM 1438 O O . SER A 1 182 ? -12.088 9.099 35.517 1.00 90.88 182 SER A O 1
ATOM 1440 N N . GLU A 1 183 ? -10.007 8.719 36.286 1.00 90.88 183 GLU A N 1
ATOM 1441 C CA . GLU A 1 183 ? -9.565 10.108 36.354 1.00 90.88 183 GLU A CA 1
ATOM 1442 C C . GLU A 1 183 ? -8.257 10.226 35.575 1.00 90.88 183 GLU A C 1
ATOM 1444 O O . GLU A 1 183 ? -7.305 9.487 35.833 1.00 90.88 183 GLU A O 1
ATOM 1449 N N . ASP A 1 184 ? -8.233 11.124 34.595 1.00 89.69 184 ASP A N 1
ATOM 1450 C CA . ASP A 1 184 ? -7.041 11.430 33.816 1.00 89.69 184 ASP A CA 1
ATOM 1451 C C . ASP A 1 184 ? -6.159 12.425 34.595 1.00 89.69 184 ASP A C 1
ATOM 1453 O O . ASP A 1 184 ? -6.587 13.566 34.806 1.00 89.69 184 ASP A O 1
ATOM 1457 N N . PRO A 1 185 ? -4.938 12.040 35.015 1.00 86.31 185 PRO A N 1
ATOM 1458 C CA . PRO A 1 185 ? -4.069 12.903 35.811 1.00 86.31 185 PRO A CA 1
ATOM 1459 C C . PRO A 1 185 ? -3.600 14.165 35.077 1.00 86.31 185 PRO A C 1
ATOM 1461 O O . PRO A 1 185 ? -3.262 15.147 35.735 1.00 86.31 185 PRO A O 1
ATOM 1464 N N . GLU A 1 186 ? -3.538 14.145 33.741 1.00 87.94 186 GLU A N 1
ATOM 1465 C CA . GLU A 1 186 ? -3.028 15.276 32.957 1.00 87.94 186 GLU A CA 1
ATOM 1466 C C . GLU A 1 186 ? -4.119 16.304 32.663 1.00 87.94 186 GLU A C 1
ATOM 1468 O O . GLU A 1 186 ? -3.915 17.504 32.855 1.00 87.94 186 GLU A O 1
ATOM 1473 N N . SER A 1 187 ? -5.286 15.843 32.207 1.00 86.88 187 SER A N 1
ATOM 1474 C CA . SER A 1 187 ? -6.403 16.729 31.859 1.00 86.88 187 SER A CA 1
ATOM 1475 C C . SER A 1 187 ? -7.335 17.039 33.034 1.00 86.88 187 SER A C 1
ATOM 1477 O O . SER A 1 187 ? -8.144 17.962 32.942 1.00 86.88 187 SER A O 1
ATOM 1479 N N . GLY A 1 188 ? -7.257 16.274 34.130 1.00 88.81 188 GLY A N 1
ATOM 1480 C CA . GLY A 1 188 ? -8.211 16.331 35.242 1.00 88.81 188 GLY A CA 1
ATOM 1481 C C . GLY A 1 188 ? -9.605 15.807 34.879 1.00 88.81 188 GLY A C 1
ATOM 1482 O O . GLY A 1 188 ? -10.560 16.013 35.630 1.00 88.81 188 GLY A O 1
ATOM 1483 N N . ARG A 1 189 ? -9.756 15.163 33.714 1.00 90.69 189 ARG A N 1
ATOM 1484 C CA . ARG A 1 189 ? -11.043 14.668 33.223 1.00 90.69 189 ARG A CA 1
ATOM 1485 C C . ARG A 1 189 ? -11.487 13.449 34.020 1.00 90.69 189 ARG A C 1
ATOM 1487 O O . ARG A 1 189 ? -10.764 12.461 34.129 1.00 90.69 189 ARG A O 1
ATOM 1494 N N . LYS A 1 190 ? -12.724 13.496 34.498 1.00 92.62 190 LYS A N 1
ATOM 1495 C CA . LYS A 1 190 ? -13.373 12.444 35.281 1.00 92.62 190 LYS A CA 1
ATOM 1496 C C . LYS A 1 190 ? -14.366 11.707 34.408 1.00 92.62 190 LYS A C 1
ATOM 1498 O O . LYS A 1 190 ? -15.134 12.339 33.688 1.00 92.62 190 LYS A O 1
ATOM 1503 N N . SER A 1 191 ? -14.319 10.381 34.433 1.00 93.19 191 SER A N 1
ATOM 1504 C CA . SER A 1 191 ? -15.077 9.531 33.518 1.00 93.19 191 SER A CA 1
ATOM 1505 C C . SER A 1 191 ? -15.733 8.362 34.238 1.00 93.19 191 SER A C 1
ATOM 1507 O O . SER A 1 191 ? -15.125 7.723 35.097 1.00 93.19 191 SER A O 1
ATOM 1509 N N . ILE A 1 192 ? -16.971 8.072 33.848 1.00 93.38 192 ILE A N 1
ATOM 1510 C CA . ILE A 1 192 ? -17.773 6.948 34.332 1.00 93.38 192 ILE A CA 1
ATOM 1511 C C . ILE A 1 192 ? -18.116 6.064 33.143 1.00 93.38 192 ILE A C 1
ATOM 1513 O O . ILE A 1 192 ? -18.621 6.548 32.133 1.00 93.38 192 ILE A O 1
ATOM 1517 N N . VAL A 1 193 ? -17.838 4.771 33.272 1.00 92.88 193 VAL A N 1
ATOM 1518 C CA . VAL A 1 193 ? -17.968 3.781 32.206 1.00 92.88 193 VAL A CA 1
ATOM 1519 C C . VAL A 1 193 ? -19.098 2.814 32.532 1.00 92.88 193 VAL A C 1
ATOM 1521 O O . VAL A 1 193 ? -19.013 2.016 33.469 1.00 92.88 193 VAL A O 1
ATOM 1524 N N . GLN A 1 194 ? -20.151 2.861 31.725 1.00 91.56 194 GLN A N 1
ATOM 1525 C CA . GLN A 1 194 ? -21.214 1.862 31.716 1.00 91.56 194 GLN A CA 1
ATOM 1526 C C . GLN A 1 194 ? -20.981 0.865 30.580 1.00 91.56 194 GLN A C 1
ATOM 1528 O O . GLN A 1 194 ? -20.445 1.223 29.533 1.00 91.56 194 GLN A O 1
ATOM 1533 N N . VAL A 1 195 ? -21.377 -0.384 30.797 1.00 91.19 195 VAL A N 1
ATOM 1534 C CA . VAL A 1 195 ? -21.263 -1.468 29.823 1.00 91.19 195 VAL A CA 1
ATOM 1535 C C . VAL A 1 195 ? -22.639 -2.081 29.620 1.00 91.19 195 VAL A C 1
ATOM 1537 O O . VAL A 1 195 ? -23.314 -2.460 30.584 1.00 91.19 195 VAL A O 1
ATOM 1540 N N . ILE A 1 196 ? -23.042 -2.173 28.358 1.00 91.69 196 ILE A N 1
ATOM 1541 C CA . ILE A 1 196 ? -24.246 -2.882 27.934 1.00 91.69 196 ILE A CA 1
ATOM 1542 C C . ILE A 1 196 ? -23.870 -3.923 26.888 1.00 91.69 196 ILE A C 1
ATOM 1544 O O . ILE A 1 196 ? -22.995 -3.692 26.059 1.00 91.69 196 ILE A O 1
ATOM 1548 N N . GLU A 1 197 ? -24.541 -5.058 26.930 1.00 90.50 197 GLU A N 1
ATOM 1549 C CA . GLU A 1 197 ? -24.431 -6.117 25.939 1.00 90.50 197 GLU A CA 1
ATOM 1550 C C . GLU A 1 197 ? -25.589 -5.974 24.946 1.00 90.50 197 GLU A C 1
ATOM 1552 O O . GLU A 1 197 ? -26.748 -5.857 25.346 1.00 90.50 197 GLU A O 1
ATOM 1557 N N . VAL A 1 198 ? -25.289 -5.950 23.651 1.00 91.19 198 VAL A N 1
ATOM 1558 C CA . VAL A 1 198 ? -26.276 -5.762 22.576 1.00 91.19 198 VAL A CA 1
ATOM 1559 C C . VAL A 1 198 ? -26.095 -6.810 21.482 1.00 91.19 198 VAL A C 1
ATOM 1561 O O . VAL A 1 198 ? -24.982 -7.297 21.295 1.00 91.19 198 VAL A O 1
ATOM 1564 N N . PRO A 1 199 ? -27.138 -7.159 20.711 1.00 89.38 199 PRO A N 1
ATOM 1565 C CA . PRO A 1 199 ? -26.974 -8.021 19.545 1.00 8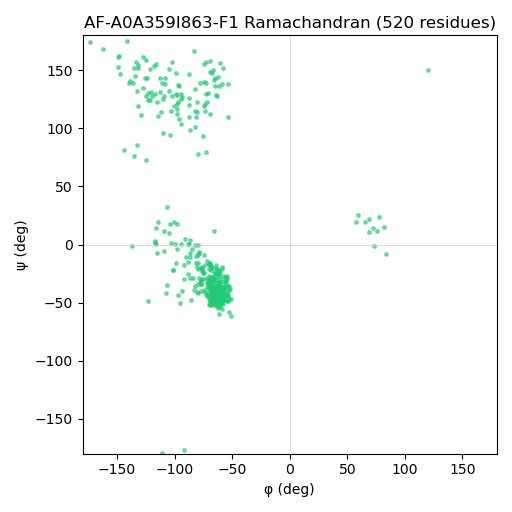9.38 199 PRO A CA 1
ATOM 1566 C C . PRO A 1 199 ? -26.048 -7.388 18.492 1.00 89.38 199 PRO A C 1
ATOM 1568 O O . PRO A 1 199 ? -26.212 -6.217 18.141 1.00 89.38 199 PRO A O 1
ATOM 1571 N N . LEU A 1 200 ? -25.132 -8.183 17.931 1.00 85.06 200 LEU A N 1
ATOM 1572 C CA . LEU A 1 200 ? -24.156 -7.795 16.901 1.00 85.06 200 LEU A CA 1
ATOM 1573 C C . LEU A 1 200 ? -24.811 -7.117 15.690 1.00 85.06 200 LEU A C 1
ATOM 1575 O O . LEU A 1 200 ? -24.244 -6.195 15.114 1.00 85.06 200 LEU A O 1
ATOM 1579 N N . SER A 1 201 ? -26.014 -7.551 15.303 1.00 87.56 201 SER A N 1
ATOM 1580 C CA . SER A 1 201 ? -26.752 -6.991 14.164 1.00 87.56 201 SER A CA 1
ATOM 1581 C C . SER A 1 201 ? -27.256 -5.563 14.385 1.00 87.56 201 SER A C 1
ATOM 1583 O O . SER A 1 201 ? -27.552 -4.876 13.414 1.00 87.56 201 SER A O 1
ATOM 1585 N N . SER A 1 202 ? -27.398 -5.139 15.641 1.00 89.44 202 SER A N 1
ATOM 1586 C CA . SER A 1 202 ? -27.940 -3.831 16.036 1.00 89.44 202 SER A CA 1
ATOM 1587 C C . SER A 1 202 ? -26.922 -2.956 16.768 1.00 89.44 202 SER A C 1
ATOM 1589 O O . SER A 1 202 ? -27.262 -1.849 17.175 1.00 89.44 202 SER A O 1
ATOM 1591 N N . ALA A 1 203 ? -25.688 -3.434 16.960 1.00 88.38 203 ALA A N 1
ATOM 1592 C CA . ALA A 1 203 ? -24.667 -2.735 17.736 1.00 88.38 203 ALA A CA 1
ATOM 1593 C C . ALA A 1 203 ? -24.359 -1.341 17.166 1.00 88.38 203 ALA A C 1
ATOM 1595 O O . ALA A 1 203 ? -24.397 -0.362 17.912 1.00 88.38 203 ALA A O 1
ATOM 1596 N N . ASP A 1 204 ? -24.155 -1.240 15.849 1.00 89.44 204 ASP A N 1
ATOM 1597 C CA . ASP A 1 204 ? -23.879 0.033 15.171 1.00 89.44 204 ASP A CA 1
ATOM 1598 C C . ASP A 1 204 ? -25.071 1.006 15.260 1.00 89.44 204 ASP A C 1
ATOM 1600 O O . ASP A 1 204 ? -24.894 2.177 15.583 1.00 89.44 204 ASP A O 1
ATOM 1604 N N . GLU A 1 205 ? -26.304 0.519 15.072 1.00 90.50 205 GLU A N 1
ATOM 1605 C CA . GLU A 1 205 ? -27.520 1.344 15.170 1.00 90.50 205 GLU A CA 1
ATOM 1606 C C . GLU A 1 205 ? -27.730 1.890 16.592 1.00 90.50 205 GLU A C 1
ATOM 1608 O O . GLU A 1 205 ? -28.056 3.067 16.787 1.00 90.50 205 GLU A O 1
ATOM 1613 N N . ILE A 1 206 ? -27.525 1.045 17.607 1.00 91.44 206 ILE A N 1
ATOM 1614 C CA . ILE A 1 206 ? -27.646 1.436 19.014 1.00 91.44 206 ILE A CA 1
ATOM 1615 C C . ILE A 1 206 ? -26.543 2.430 19.383 1.00 91.44 206 ILE A C 1
ATOM 1617 O O . ILE A 1 206 ? -26.820 3.426 20.055 1.00 91.44 206 ILE A O 1
ATOM 1621 N N . LYS A 1 207 ? -25.312 2.198 18.918 1.00 91.00 207 LYS A N 1
ATOM 1622 C CA . LYS A 1 207 ? -24.186 3.114 19.108 1.00 91.00 207 LYS A CA 1
ATOM 1623 C C . LYS A 1 207 ? -24.491 4.492 18.525 1.00 91.00 207 LYS A C 1
ATOM 1625 O O . LYS A 1 207 ? -24.400 5.475 19.257 1.00 91.00 207 LYS A O 1
ATOM 1630 N N . ASP A 1 208 ? -24.938 4.563 17.273 1.00 89.25 208 ASP A N 1
ATOM 1631 C CA . ASP A 1 208 ? -25.306 5.823 16.618 1.00 89.25 208 ASP A CA 1
ATOM 1632 C C . ASP A 1 208 ? -26.459 6.532 17.345 1.00 89.25 208 ASP A C 1
ATOM 1634 O O . ASP A 1 208 ? -26.449 7.754 17.508 1.00 89.25 208 ASP A O 1
ATOM 1638 N N . THR A 1 209 ? -27.432 5.770 17.852 1.00 89.69 209 THR A N 1
ATOM 1639 C CA . THR A 1 209 ? -28.561 6.311 18.624 1.00 89.69 209 THR A CA 1
ATOM 1640 C C . THR A 1 209 ? -28.109 6.917 19.956 1.00 89.69 209 THR A C 1
ATOM 1642 O O . THR A 1 209 ? -28.557 8.005 20.323 1.00 89.69 209 THR A O 1
ATOM 1645 N N . LEU A 1 210 ? -27.219 6.236 20.684 1.00 89.94 210 LEU A N 1
ATOM 1646 C CA . LEU A 1 210 ? -26.696 6.708 21.968 1.00 89.94 210 LEU A CA 1
ATOM 1647 C C . LEU A 1 210 ? -25.741 7.897 21.786 1.00 89.94 210 LEU A C 1
ATOM 1649 O O . LEU A 1 210 ? -25.842 8.876 22.523 1.00 89.94 210 LEU A O 1
ATOM 1653 N N . SER A 1 211 ? -24.860 7.852 20.784 1.00 87.00 211 SER A N 1
ATOM 1654 C CA . SER A 1 211 ? -23.949 8.953 20.446 1.00 87.00 211 SER A CA 1
ATOM 1655 C C . SER A 1 211 ? -24.667 10.176 19.868 1.00 87.00 211 SER A C 1
ATOM 1657 O O . SER A 1 211 ? -24.210 11.298 20.055 1.00 87.00 211 SER A O 1
ATOM 1659 N N . GLY A 1 212 ? -25.800 9.987 19.186 1.00 83.50 212 GLY A N 1
ATOM 1660 C CA . GLY A 1 212 ? -26.621 11.067 18.632 1.00 83.50 212 GLY A CA 1
ATOM 1661 C C . GLY A 1 212 ? -27.541 11.759 19.645 1.00 83.50 212 GLY A C 1
ATOM 1662 O O . GLY A 1 212 ? -28.285 12.677 19.274 1.00 83.50 212 GLY A O 1
ATOM 1663 N N . HIS A 1 213 ? -27.538 11.335 20.913 1.00 86.19 213 HIS A N 1
ATOM 1664 C CA . HIS A 1 213 ? -28.403 11.903 21.939 1.00 86.19 213 HIS A CA 1
ATOM 1665 C C . HIS A 1 213 ? -27.960 13.335 22.280 1.00 86.19 213 HIS A C 1
ATOM 1667 O O . HIS A 1 213 ? -26.908 13.551 22.864 1.00 86.19 213 HIS A O 1
ATOM 1673 N N . ARG A 1 214 ? -28.788 14.335 21.944 1.00 77.88 214 ARG A N 1
ATOM 1674 C CA . ARG A 1 214 ? -28.424 15.773 21.961 1.00 77.88 214 ARG A CA 1
ATOM 1675 C C . ARG A 1 214 ? -27.856 16.317 23.277 1.00 77.88 214 ARG A C 1
ATOM 1677 O O . ARG A 1 214 ? -27.163 17.323 23.252 1.00 77.88 214 ARG A O 1
ATOM 1684 N N . GLU A 1 215 ? -28.225 15.710 24.398 1.00 82.00 215 GLU A N 1
ATOM 1685 C CA . GLU A 1 215 ? -27.819 16.125 25.750 1.00 82.00 215 GLU A CA 1
ATOM 1686 C C . GLU A 1 215 ? -26.631 15.316 26.301 1.00 82.00 215 GLU A C 1
ATOM 1688 O O . GLU A 1 215 ? -26.172 15.589 27.408 1.00 82.00 215 GLU A O 1
ATOM 1693 N N . PHE A 1 216 ? -26.159 14.310 25.558 1.00 86.44 216 PHE A N 1
ATOM 1694 C CA . PHE A 1 216 ? -25.051 13.450 25.949 1.00 86.44 216 PHE A CA 1
ATOM 1695 C C . PHE A 1 216 ? -23.769 13.882 25.237 1.00 86.44 216 PHE A C 1
ATOM 1697 O O . PHE A 1 216 ? -23.678 13.829 24.014 1.00 86.44 216 PHE A O 1
ATOM 1704 N N . GLU A 1 217 ? -22.764 14.273 26.013 1.00 82.69 217 GLU A N 1
ATOM 1705 C CA . GLU A 1 217 ? -21.448 14.695 25.507 1.00 82.69 217 GLU A CA 1
ATOM 1706 C C . GLU A 1 217 ? -20.367 13.618 25.711 1.00 82.69 217 GLU A C 1
ATOM 1708 O O . GLU A 1 217 ? -19.166 13.893 25.693 1.00 82.69 217 GLU A O 1
ATOM 1713 N N . GLY A 1 218 ? -20.788 12.375 25.949 1.00 85.50 218 GLY A N 1
ATOM 1714 C CA . GLY A 1 218 ? -19.894 11.249 26.176 1.00 85.50 218 GLY A CA 1
ATOM 1715 C C . GLY A 1 218 ? -19.530 10.467 24.913 1.00 85.50 218 GLY A C 1
ATOM 1716 O O . GLY A 1 218 ? -19.913 10.794 23.791 1.00 85.50 218 GLY A O 1
ATOM 1717 N N . LEU A 1 219 ? -18.767 9.395 25.109 1.00 90.75 219 LEU A N 1
ATOM 1718 C CA . LEU A 1 219 ? -18.278 8.521 24.043 1.00 90.75 219 LEU A CA 1
ATOM 1719 C C . LEU A 1 219 ? -18.960 7.159 24.139 1.00 90.75 219 LEU A C 1
ATOM 1721 O O . LEU A 1 219 ? -19.088 6.612 25.231 1.00 90.75 219 LEU A O 1
ATOM 1725 N N . VAL A 1 220 ? -19.348 6.586 23.002 1.00 92.19 220 VAL A N 1
ATOM 1726 C CA . VAL A 1 220 ? -19.834 5.201 22.920 1.00 92.19 220 VAL A CA 1
ATOM 1727 C C . VAL A 1 220 ? -18.939 4.447 21.954 1.00 92.19 220 VAL A C 1
ATOM 1729 O O . VAL A 1 220 ? -18.750 4.881 20.817 1.00 92.19 220 VAL A O 1
ATOM 1732 N N . PHE A 1 221 ? -18.356 3.341 22.399 1.00 90.62 221 PHE A N 1
ATOM 1733 C CA . PHE A 1 221 ? -17.481 2.526 21.566 1.00 90.62 221 PHE A CA 1
ATOM 1734 C C . PHE A 1 221 ? -17.546 1.050 21.942 1.00 90.62 221 PHE A C 1
ATOM 1736 O O . PHE A 1 221 ? -17.936 0.675 23.042 1.00 90.62 221 PHE A O 1
ATOM 1743 N N . ASP A 1 222 ? -17.106 0.217 21.019 1.00 88.00 222 ASP A N 1
ATOM 1744 C CA . ASP A 1 222 ? -16.897 -1.214 21.173 1.00 88.00 222 ASP A CA 1
ATOM 1745 C C . ASP A 1 222 ? -15.469 -1.544 20.721 1.00 88.00 222 ASP A C 1
ATOM 1747 O O . ASP A 1 222 ? -14.798 -0.760 20.038 1.00 88.00 222 ASP A O 1
ATOM 1751 N N . VAL A 1 223 ? -14.971 -2.705 21.135 1.00 82.12 223 VAL A N 1
ATOM 1752 C CA . VAL A 1 223 ? -13.594 -3.116 20.827 1.00 82.12 223 VAL A CA 1
ATOM 1753 C C . VAL A 1 223 ? -13.417 -3.366 19.326 1.00 82.12 223 VAL A C 1
ATOM 1755 O O . VAL A 1 223 ? -12.333 -3.122 18.790 1.00 82.12 223 VAL A O 1
ATO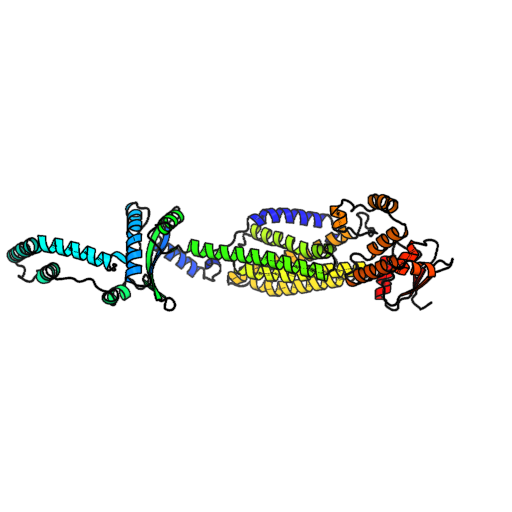M 1758 N N . ARG A 1 224 ? -14.462 -3.822 18.626 1.00 78.44 224 ARG A N 1
ATOM 1759 C CA . ARG A 1 224 ? -14.402 -4.151 17.202 1.00 78.44 224 ARG A CA 1
ATOM 1760 C C . ARG A 1 224 ? -14.246 -2.910 16.335 1.00 78.44 224 ARG A C 1
ATOM 1762 O O . ARG A 1 224 ? -13.347 -2.885 15.501 1.00 78.44 224 ARG A O 1
ATOM 1769 N N . SER A 1 225 ? -15.055 -1.880 16.543 1.00 80.31 225 SER A N 1
ATOM 1770 C CA . SER A 1 225 ? -15.010 -0.612 15.822 1.00 80.31 225 SER A CA 1
ATOM 1771 C C . SER A 1 225 ? -13.769 0.193 16.173 1.00 80.31 225 SER A C 1
ATOM 1773 O O . SER A 1 225 ? -13.218 0.849 15.292 1.00 80.31 225 SER A O 1
ATOM 1775 N N . MET A 1 226 ? -13.266 0.101 17.409 1.00 82.25 226 MET A N 1
ATOM 1776 C CA . MET A 1 226 ? -11.978 0.689 17.773 1.00 82.25 226 MET A CA 1
ATOM 1777 C C . MET A 1 226 ? -10.835 0.025 16.991 1.00 82.25 226 MET A C 1
ATOM 1779 O O . MET A 1 226 ? -10.051 0.717 16.343 1.00 82.25 226 MET A O 1
ATOM 1783 N N . ASN A 1 227 ? -10.777 -1.313 16.979 1.00 79.31 227 ASN A N 1
ATOM 1784 C CA . ASN A 1 227 ? -9.784 -2.055 16.196 1.00 79.31 227 ASN A CA 1
ATOM 1785 C C . ASN A 1 227 ? -9.944 -1.819 14.685 1.00 79.31 227 ASN A C 1
ATOM 1787 O O . ASN A 1 227 ? -8.945 -1.675 13.985 1.00 79.31 227 ASN A O 1
ATOM 1791 N N . GLY A 1 228 ? -11.184 -1.739 14.194 1.00 79.38 228 GLY A N 1
ATOM 1792 C CA . GLY A 1 228 ? -11.513 -1.410 12.808 1.00 79.38 228 GLY A CA 1
ATOM 1793 C C . GLY A 1 228 ? -11.016 -0.019 12.422 1.00 79.38 228 GLY A C 1
ATOM 1794 O O . GLY A 1 228 ? -10.260 0.104 11.472 1.00 79.38 228 GLY A O 1
ATOM 1795 N N . SER A 1 229 ? -11.313 1.001 13.232 1.00 81.62 229 SER A N 1
ATOM 1796 C CA . SER A 1 229 ? -10.875 2.384 12.991 1.00 81.62 229 SER A CA 1
ATOM 1797 C C . SER A 1 229 ? -9.349 2.512 12.980 1.00 81.62 229 SER A C 1
ATOM 1799 O O . SER A 1 229 ? -8.790 3.230 12.150 1.00 81.62 229 SER A O 1
ATOM 1801 N N . ILE A 1 230 ? -8.654 1.808 13.883 1.00 81.06 230 ILE A N 1
ATOM 1802 C CA . ILE A 1 230 ? -7.185 1.755 13.896 1.00 81.06 230 ILE A CA 1
ATOM 1803 C C . ILE A 1 230 ? -6.670 1.102 12.608 1.00 81.06 230 ILE A C 1
ATOM 1805 O O . ILE A 1 230 ? -5.758 1.634 11.977 1.00 81.06 230 ILE A O 1
ATOM 1809 N N . ALA A 1 231 ? -7.253 -0.028 12.203 1.00 75.69 231 ALA A N 1
ATOM 1810 C CA . ALA A 1 231 ? -6.870 -0.729 10.981 1.00 75.69 231 ALA A CA 1
ATOM 1811 C C . ALA A 1 231 ? -7.117 0.114 9.719 1.00 75.69 231 ALA A C 1
ATOM 1813 O O . ALA A 1 231 ? -6.236 0.181 8.864 1.00 75.69 231 ALA A O 1
ATOM 1814 N N . ASP A 1 232 ? -8.260 0.794 9.633 1.00 79.00 232 ASP A N 1
ATOM 1815 C CA . ASP A 1 232 ? -8.609 1.680 8.523 1.00 79.00 232 ASP A CA 1
ATOM 1816 C C . ASP A 1 232 ? -7.634 2.858 8.437 1.00 79.00 232 ASP A C 1
ATOM 1818 O O . ASP A 1 232 ? -7.048 3.092 7.382 1.00 79.00 232 ASP A O 1
ATOM 1822 N N . THR A 1 233 ? -7.353 3.519 9.566 1.00 84.44 233 THR A N 1
ATOM 1823 C CA . THR A 1 233 ? -6.372 4.619 9.630 1.00 84.44 233 THR A CA 1
ATOM 1824 C C . THR A 1 233 ? -4.989 4.162 9.160 1.00 84.44 233 THR A C 1
ATOM 1826 O O . THR A 1 233 ? -4.342 4.834 8.361 1.00 84.44 233 THR A O 1
ATOM 1829 N N . LEU A 1 234 ? -4.536 2.987 9.608 1.00 80.56 234 LEU A N 1
ATOM 1830 C CA . LEU A 1 234 ? -3.254 2.419 9.187 1.00 80.56 234 LEU A CA 1
ATOM 1831 C C . LEU A 1 234 ? -3.230 2.062 7.696 1.00 80.56 234 LEU A C 1
ATOM 1833 O O . LEU A 1 234 ? -2.199 2.222 7.040 1.00 80.56 234 LEU A O 1
ATOM 1837 N N . SER A 1 235 ? -4.344 1.557 7.166 1.00 76.81 235 SER A N 1
ATOM 1838 C CA . SER A 1 235 ? -4.502 1.240 5.745 1.00 76.81 235 SER A CA 1
ATOM 1839 C C . SER A 1 235 ? -4.433 2.506 4.885 1.00 76.81 235 SER A C 1
ATOM 1841 O O . SER A 1 235 ? -3.724 2.542 3.875 1.00 76.81 235 SER A O 1
ATOM 1843 N N . ASP A 1 236 ? -5.103 3.572 5.319 1.00 81.31 236 ASP A N 1
ATOM 1844 C CA . ASP A 1 236 ? -5.100 4.871 4.651 1.00 81.31 236 ASP A CA 1
ATOM 1845 C C . ASP A 1 236 ? -3.715 5.524 4.682 1.00 81.31 236 ASP A C 1
ATOM 1847 O O . ASP A 1 236 ? -3.210 5.948 3.636 1.00 81.31 236 ASP A O 1
ATOM 1851 N N . ASP A 1 237 ? -3.054 5.527 5.841 1.00 84.31 237 ASP A N 1
ATOM 1852 C CA . ASP A 1 237 ? -1.684 6.024 5.987 1.00 84.31 237 ASP A CA 1
ATOM 1853 C C . ASP A 1 237 ? -0.712 5.249 5.090 1.00 84.31 237 ASP A C 1
ATOM 1855 O O . ASP A 1 237 ? 0.143 5.841 4.425 1.00 84.31 237 ASP A O 1
ATOM 1859 N N . PHE A 1 238 ? -0.856 3.924 5.007 1.00 81.56 238 PHE A N 1
ATOM 1860 C CA . PHE A 1 238 ? -0.047 3.104 4.112 1.00 81.56 238 PHE A CA 1
ATOM 1861 C C . PHE A 1 238 ? -0.257 3.473 2.641 1.00 81.56 238 PHE A C 1
ATOM 1863 O O . PHE A 1 238 ? 0.721 3.642 1.908 1.00 81.56 238 PHE A O 1
ATOM 1870 N N . ASN A 1 239 ? -1.507 3.636 2.204 1.00 82.31 239 ASN A N 1
ATOM 1871 C CA . ASN A 1 239 ? -1.817 4.044 0.835 1.00 82.31 239 ASN A CA 1
ATOM 1872 C C . ASN A 1 239 ? -1.243 5.432 0.524 1.00 82.31 239 ASN A C 1
ATOM 1874 O O . ASN A 1 239 ? -0.642 5.632 -0.536 1.00 82.31 239 ASN A O 1
ATOM 1878 N N . TYR A 1 240 ? -1.368 6.374 1.462 1.00 87.12 240 TYR A N 1
ATOM 1879 C CA . TYR A 1 240 ? -0.787 7.706 1.344 1.00 87.12 240 TYR A CA 1
ATOM 1880 C C . TYR A 1 240 ? 0.739 7.647 1.201 1.00 87.12 240 TYR A C 1
ATOM 1882 O O . TYR A 1 240 ? 1.289 8.214 0.252 1.00 87.12 240 TYR A O 1
ATOM 1890 N N . ILE A 1 241 ? 1.422 6.917 2.089 1.00 85.88 241 ILE A N 1
ATOM 1891 C CA . ILE A 1 241 ? 2.878 6.730 2.044 1.00 85.88 241 ILE A CA 1
ATOM 1892 C C . ILE A 1 241 ? 3.289 6.067 0.728 1.00 85.88 241 ILE A C 1
ATOM 1894 O O . ILE A 1 241 ? 4.218 6.539 0.077 1.00 85.88 241 ILE A O 1
ATOM 1898 N N . GLY A 1 242 ? 2.584 5.021 0.292 1.00 84.25 242 GLY A N 1
ATOM 1899 C CA . GLY A 1 242 ? 2.867 4.314 -0.956 1.00 84.25 242 GLY A CA 1
ATOM 1900 C C . GLY A 1 242 ? 2.795 5.228 -2.181 1.00 84.25 242 GLY A C 1
ATOM 1901 O O . GLY A 1 242 ? 3.721 5.253 -2.994 1.00 84.25 242 GLY A O 1
ATOM 1902 N N . VAL A 1 243 ? 1.739 6.040 -2.293 1.00 87.12 243 VAL A N 1
ATOM 1903 C CA . VAL A 1 243 ? 1.582 7.000 -3.398 1.00 87.12 243 VAL A CA 1
ATOM 1904 C C . VAL A 1 243 ? 2.625 8.117 -3.318 1.00 87.12 243 VAL A C 1
ATOM 1906 O O . VAL A 1 243 ? 3.243 8.449 -4.333 1.00 87.12 243 VAL A O 1
ATOM 1909 N N . ALA A 1 244 ? 2.861 8.677 -2.128 1.00 90.75 244 ALA A N 1
ATOM 1910 C CA . ALA A 1 244 ? 3.835 9.745 -1.927 1.00 90.75 244 ALA A CA 1
ATOM 1911 C C . ALA A 1 244 ? 5.263 9.279 -2.253 1.00 90.75 244 ALA A C 1
ATOM 1913 O O . ALA A 1 244 ? 5.955 9.916 -3.051 1.00 90.75 244 ALA A O 1
ATOM 1914 N N . CYS A 1 245 ? 5.692 8.140 -1.702 1.00 87.19 245 CYS A N 1
ATOM 1915 C CA . CYS A 1 245 ? 6.990 7.533 -1.989 1.00 87.19 245 CYS A CA 1
ATOM 1916 C C . CYS A 1 245 ? 7.118 7.158 -3.466 1.00 87.19 245 CYS A C 1
ATOM 1918 O O . CYS A 1 245 ? 8.130 7.491 -4.078 1.00 87.19 245 CYS A O 1
ATOM 1920 N N . GLY A 1 246 ? 6.088 6.554 -4.067 1.00 89.25 246 GLY A N 1
ATOM 1921 C CA . GLY A 1 246 ? 6.084 6.227 -5.492 1.00 89.25 246 GLY A CA 1
ATOM 1922 C C . GLY A 1 246 ? 6.295 7.461 -6.374 1.00 89.25 246 GLY A C 1
ATOM 1923 O O . GLY A 1 246 ? 7.108 7.434 -7.298 1.00 89.25 246 GLY A O 1
ATOM 1924 N N . PHE A 1 247 ? 5.637 8.580 -6.055 1.00 91.62 247 PHE A N 1
ATOM 1925 C CA . PHE A 1 247 ? 5.806 9.833 -6.793 1.00 91.62 247 PHE A CA 1
ATOM 1926 C C . PHE A 1 247 ? 7.204 10.442 -6.607 1.00 91.62 247 PHE A C 1
ATOM 1928 O O . PHE A 1 247 ? 7.826 10.874 -7.580 1.00 91.62 247 PHE A O 1
ATOM 1935 N N . ILE A 1 248 ? 7.729 10.436 -5.377 1.00 92.06 248 ILE A N 1
ATOM 1936 C CA . ILE A 1 248 ? 9.082 10.923 -5.065 1.00 92.06 248 ILE A CA 1
ATOM 1937 C C . ILE A 1 248 ? 10.137 10.102 -5.811 1.00 92.06 248 ILE A C 1
ATOM 1939 O O . ILE A 1 248 ? 11.003 10.678 -6.476 1.00 92.06 248 ILE A O 1
ATOM 1943 N N . VAL A 1 249 ? 10.050 8.771 -5.748 1.00 90.88 249 VAL A N 1
ATOM 1944 C CA . VAL A 1 249 ? 10.969 7.868 -6.449 1.00 90.88 249 VAL A CA 1
ATOM 1945 C C . VAL A 1 249 ? 10.872 8.075 -7.955 1.00 90.88 249 VAL A C 1
ATOM 1947 O O . VAL A 1 249 ? 11.898 8.217 -8.616 1.00 90.88 249 VAL A O 1
ATOM 1950 N N . PHE A 1 250 ? 9.665 8.177 -8.512 1.00 92.56 250 PHE A N 1
ATOM 1951 C CA . PHE A 1 250 ? 9.490 8.422 -9.940 1.00 92.56 250 PHE A CA 1
ATOM 1952 C C . PHE A 1 250 ? 10.150 9.734 -10.393 1.00 92.56 250 PHE A C 1
ATOM 1954 O O . PHE A 1 250 ? 10.865 9.749 -11.397 1.00 92.56 250 PHE A O 1
ATOM 1961 N N . ILE A 1 251 ? 9.972 10.827 -9.641 1.00 94.06 251 ILE A N 1
ATOM 1962 C CA . ILE A 1 251 ? 10.638 12.108 -9.925 1.00 94.06 251 ILE A CA 1
ATOM 1963 C C . ILE A 1 251 ? 12.155 11.957 -9.838 1.00 94.06 251 ILE A C 1
ATOM 1965 O O . ILE A 1 251 ? 12.871 12.436 -10.720 1.00 94.06 251 ILE A O 1
ATOM 1969 N N . PHE A 1 252 ? 12.654 11.288 -8.800 1.00 92.44 252 PHE A N 1
ATOM 1970 C CA . PHE A 1 252 ? 14.082 11.052 -8.636 1.00 92.44 252 PHE A CA 1
ATOM 1971 C C . PHE A 1 252 ? 14.659 10.260 -9.816 1.00 92.44 252 PHE A C 1
ATOM 1973 O O . PHE A 1 252 ? 15.673 10.666 -10.383 1.00 92.44 252 PHE A O 1
ATOM 1980 N N . LEU A 1 253 ? 13.989 9.188 -10.246 1.00 91.31 253 LEU A N 1
ATOM 1981 C CA . LEU A 1 253 ? 14.373 8.392 -11.412 1.00 91.31 253 LEU A CA 1
ATOM 1982 C C . LEU A 1 253 ? 14.330 9.204 -12.701 1.00 91.31 253 LEU A C 1
ATOM 1984 O O . LEU A 1 253 ? 15.248 9.109 -13.514 1.00 91.31 253 LEU A O 1
ATOM 1988 N N . TRP A 1 254 ? 13.306 10.036 -12.880 1.00 92.06 254 TRP A N 1
ATOM 1989 C CA . TRP A 1 254 ? 13.198 10.913 -14.040 1.00 92.06 254 TRP A CA 1
ATOM 1990 C C . TRP A 1 254 ? 14.347 11.918 -14.104 1.00 92.06 254 TRP A C 1
ATOM 1992 O O . TRP A 1 254 ? 14.960 12.089 -15.162 1.00 92.06 254 TRP A O 1
ATOM 2002 N N . ILE A 1 255 ? 14.703 12.524 -12.971 1.00 91.06 255 ILE A N 1
ATOM 2003 C CA . ILE A 1 255 ? 15.866 13.405 -12.887 1.00 91.06 255 ILE A CA 1
ATOM 2004 C C . ILE A 1 255 ? 17.139 12.600 -13.152 1.00 91.06 255 ILE A C 1
ATOM 2006 O O . ILE A 1 255 ? 17.920 12.995 -14.011 1.00 91.06 255 ILE A O 1
ATOM 2010 N N . SER A 1 256 ? 17.346 11.478 -12.462 1.00 89.38 256 SER A N 1
ATOM 2011 C CA . SER A 1 256 ? 18.566 10.666 -12.525 1.00 89.38 256 SER A CA 1
ATOM 2012 C C . SER A 1 256 ? 18.849 10.139 -13.937 1.00 89.38 256 SER A C 1
ATOM 2014 O O . SER A 1 256 ? 19.925 10.389 -14.484 1.00 89.38 256 SER A O 1
ATOM 2016 N N . LEU A 1 257 ? 17.855 9.512 -14.574 1.00 87.19 257 LEU A N 1
ATOM 2017 C CA . LEU A 1 257 ? 17.971 8.901 -15.903 1.00 87.19 257 LEU A CA 1
ATOM 2018 C C . LEU A 1 257 ? 17.834 9.916 -17.048 1.00 87.19 257 LEU A C 1
ATOM 2020 O O . LEU A 1 257 ? 18.202 9.618 -18.183 1.00 87.19 257 LEU A O 1
ATOM 2024 N N . GLY A 1 258 ? 17.324 11.121 -16.778 1.00 84.69 258 GLY A N 1
ATOM 2025 C CA . GLY A 1 258 ? 17.247 12.224 -17.742 1.00 84.69 258 GLY A CA 1
ATOM 2026 C C . GLY A 1 258 ? 16.185 12.074 -18.836 1.00 84.69 258 GLY A C 1
ATOM 2027 O O . GLY A 1 258 ? 16.031 12.983 -19.650 1.00 84.69 258 GLY A O 1
ATOM 2028 N N . SER A 1 259 ? 15.433 10.973 -18.850 1.00 86.25 259 SER A N 1
ATOM 2029 C CA . SER A 1 259 ? 14.317 10.744 -19.769 1.00 86.25 259 SER A CA 1
ATOM 2030 C C . SER A 1 259 ? 13.145 10.091 -19.040 1.00 86.25 259 SER A C 1
ATOM 2032 O O . SER A 1 259 ? 13.320 9.237 -18.167 1.00 86.25 259 SER A O 1
ATOM 2034 N N . ILE A 1 260 ? 11.933 10.523 -19.387 1.00 88.75 260 ILE A N 1
ATOM 2035 C CA . ILE A 1 260 ? 10.706 10.027 -18.758 1.00 88.75 260 ILE A CA 1
ATOM 2036 C C . ILE A 1 260 ? 10.427 8.576 -19.166 1.00 88.75 260 ILE A C 1
ATOM 2038 O O . ILE A 1 260 ? 9.883 7.804 -18.387 1.00 88.75 260 ILE A O 1
ATOM 2042 N N . GLU A 1 261 ? 10.856 8.169 -20.361 1.00 89.50 261 GLU A N 1
ATOM 2043 C CA . GLU A 1 261 ? 10.716 6.802 -20.848 1.00 89.50 261 GLU A CA 1
ATOM 2044 C C . GLU A 1 261 ? 11.586 5.832 -20.048 1.00 89.50 261 GLU A C 1
ATOM 2046 O O . GLU A 1 261 ? 11.077 4.801 -19.622 1.00 89.50 261 GLU A O 1
ATOM 2051 N N . LEU A 1 262 ? 12.859 6.162 -19.783 1.00 88.44 262 LEU A N 1
ATOM 2052 C CA . LEU A 1 262 ? 13.717 5.315 -18.945 1.00 88.44 262 LEU A CA 1
ATOM 2053 C C . LEU A 1 262 ? 13.208 5.263 -17.500 1.00 88.44 262 LEU A C 1
ATOM 2055 O O . LEU A 1 262 ? 13.220 4.194 -16.898 1.00 88.44 262 LEU A O 1
ATOM 2059 N N . ALA A 1 263 ? 12.692 6.376 -16.968 1.00 91.88 263 ALA A N 1
ATOM 2060 C CA . ALA A 1 263 ? 12.058 6.385 -15.651 1.00 91.88 263 ALA A CA 1
ATOM 2061 C C . ALA A 1 263 ? 10.835 5.460 -15.592 1.00 91.88 263 ALA A C 1
ATOM 2063 O O . ALA A 1 263 ? 10.704 4.682 -14.653 1.00 91.88 263 ALA A O 1
ATOM 2064 N N . MET A 1 264 ? 9.982 5.470 -16.622 1.00 91.31 264 MET A N 1
ATOM 2065 C CA . MET A 1 264 ? 8.848 4.546 -16.729 1.00 91.31 264 MET A CA 1
ATOM 2066 C C . MET A 1 264 ? 9.293 3.084 -16.868 1.00 91.31 264 MET A C 1
ATOM 2068 O O . MET A 1 264 ? 8.661 2.209 -16.284 1.00 91.31 264 MET A O 1
ATOM 2072 N N . ILE A 1 265 ? 10.371 2.799 -17.610 1.00 91.25 265 ILE A N 1
ATOM 2073 C CA . ILE A 1 265 ? 10.921 1.437 -17.735 1.00 91.25 265 ILE A CA 1
ATOM 2074 C C . ILE A 1 265 ? 11.402 0.904 -16.384 1.00 91.25 265 ILE A C 1
ATOM 2076 O O . ILE A 1 265 ? 11.183 -0.272 -16.100 1.00 91.25 265 ILE A O 1
ATOM 2080 N N . SER A 1 266 ? 12.039 1.747 -15.570 1.00 91.06 266 SER A N 1
ATOM 2081 C CA . SER A 1 266 ? 12.481 1.368 -14.227 1.00 91.06 266 SER A CA 1
ATOM 2082 C C . SER A 1 266 ? 11.307 1.267 -13.247 1.00 91.06 266 SER A C 1
ATOM 2084 O O . SER A 1 266 ? 11.233 0.320 -12.480 1.00 91.06 266 SER A O 1
ATOM 2086 N N . PHE A 1 267 ? 10.339 2.184 -13.304 1.00 91.56 267 PHE A N 1
ATOM 2087 C CA . PHE A 1 267 ? 9.252 2.266 -12.321 1.00 91.56 267 PHE A CA 1
ATOM 2088 C C . PHE A 1 267 ? 8.102 1.270 -12.561 1.00 91.56 267 PHE A C 1
ATOM 2090 O O . PHE A 1 267 ? 7.588 0.666 -11.625 1.00 91.56 267 PHE A O 1
ATOM 2097 N N . LEU A 1 268 ? 7.672 1.054 -13.811 1.00 90.69 268 LEU A N 1
ATOM 2098 C CA . LEU A 1 268 ? 6.531 0.174 -14.113 1.00 90.69 268 LEU A CA 1
ATOM 2099 C C . LEU A 1 268 ? 6.666 -1.275 -13.602 1.00 90.69 268 LEU A C 1
ATOM 2101 O O . LEU A 1 268 ? 5.670 -1.788 -13.089 1.00 90.69 268 LEU A O 1
ATOM 2105 N N . PRO A 1 269 ? 7.822 -1.964 -13.724 1.00 90.44 269 PRO A N 1
ATOM 2106 C CA . PRO A 1 269 ? 7.979 -3.323 -13.210 1.00 90.44 269 PRO A CA 1
ATOM 2107 C C . PRO A 1 269 ? 7.606 -3.441 -11.731 1.00 90.44 269 PRO A C 1
ATOM 2109 O O . PRO A 1 269 ? 7.019 -4.444 -11.332 1.00 90.44 269 PRO A O 1
ATOM 2112 N N . MET A 1 270 ? 7.899 -2.414 -10.933 1.00 88.69 270 MET A N 1
ATOM 2113 C CA . MET A 1 270 ? 7.544 -2.345 -9.518 1.00 88.69 270 MET A CA 1
ATOM 2114 C C . MET A 1 270 ? 6.022 -2.315 -9.325 1.00 88.69 270 MET A C 1
ATOM 2116 O O . MET A 1 270 ? 5.472 -3.144 -8.602 1.00 88.69 270 MET A O 1
ATOM 2120 N N . ALA A 1 271 ? 5.321 -1.436 -10.047 1.00 87.94 271 ALA A N 1
ATOM 2121 C CA . ALA A 1 271 ? 3.862 -1.351 -9.995 1.00 87.94 271 ALA A CA 1
ATOM 2122 C C . ALA A 1 271 ? 3.190 -2.673 -10.418 1.00 87.94 271 ALA A C 1
ATOM 2124 O O . ALA A 1 271 ? 2.251 -3.136 -9.772 1.00 87.94 271 ALA A O 1
ATOM 2125 N N . PHE A 1 272 ? 3.703 -3.333 -11.463 1.00 90.38 272 PHE A N 1
ATOM 2126 C CA . PHE A 1 272 ? 3.215 -4.654 -11.879 1.00 90.38 272 PHE A CA 1
ATOM 2127 C C . PHE A 1 272 ? 3.547 -5.759 -10.875 1.00 90.38 272 PHE A C 1
ATOM 2129 O O . PHE A 1 272 ? 2.750 -6.682 -10.703 1.00 90.38 272 PHE A O 1
ATOM 2136 N N . SER A 1 273 ? 4.690 -5.661 -10.192 1.00 91.50 273 SER A N 1
ATOM 2137 C CA . SER A 1 273 ? 5.039 -6.580 -9.108 1.00 91.50 273 SER A CA 1
ATOM 2138 C C . SER A 1 273 ? 4.015 -6.487 -7.990 1.00 91.50 273 SER A C 1
ATOM 2140 O O . SER A 1 273 ? 3.566 -7.520 -7.519 1.00 91.50 273 SER A O 1
ATOM 2142 N N . TRP A 1 274 ? 3.561 -5.286 -7.627 1.00 88.25 274 TRP A N 1
ATOM 2143 C CA . TRP A 1 274 ? 2.550 -5.110 -6.580 1.00 88.25 274 TRP A CA 1
ATOM 2144 C C . TRP A 1 274 ? 1.241 -5.858 -6.877 1.00 88.25 274 TRP A C 1
ATOM 2146 O O . TRP A 1 274 ? 0.699 -6.534 -6.004 1.00 88.25 274 TRP A O 1
ATOM 2156 N N . ILE A 1 275 ? 0.788 -5.839 -8.137 1.00 91.00 275 ILE A N 1
ATOM 2157 C CA . ILE A 1 275 ? -0.379 -6.618 -8.590 1.00 91.00 275 ILE A CA 1
ATOM 2158 C C . ILE A 1 275 ? -0.152 -8.122 -8.377 1.00 91.00 275 ILE A C 1
ATOM 2160 O O . ILE A 1 275 ? -1.059 -8.836 -7.953 1.00 91.00 275 ILE A O 1
ATOM 2164 N N . TRP A 1 276 ? 1.060 -8.611 -8.649 1.00 92.94 276 TRP A N 1
ATOM 2165 C CA . TRP A 1 276 ? 1.421 -10.012 -8.428 1.00 92.94 276 TRP A CA 1
ATOM 2166 C C . TRP A 1 276 ? 1.469 -10.373 -6.950 1.00 92.94 276 TRP A C 1
ATOM 2168 O O . TRP A 1 276 ? 0.957 -11.423 -6.579 1.00 92.94 276 TRP A O 1
ATOM 2178 N N . ILE A 1 277 ? 2.029 -9.506 -6.107 1.00 91.56 277 ILE A N 1
ATOM 2179 C CA . ILE A 1 277 ? 2.091 -9.725 -4.659 1.00 91.56 277 ILE A CA 1
ATOM 2180 C C . ILE A 1 277 ? 0.677 -9.872 -4.108 1.00 91.56 277 ILE A C 1
ATOM 2182 O O . ILE A 1 277 ? 0.351 -10.909 -3.533 1.00 91.56 277 ILE A O 1
ATOM 2186 N N . LEU A 1 278 ? -0.184 -8.883 -4.363 1.00 89.69 278 LEU A N 1
ATOM 2187 C CA . LEU A 1 278 ? -1.567 -8.909 -3.899 1.00 89.69 278 LEU A CA 1
ATOM 2188 C C . LEU A 1 278 ? -2.344 -10.093 -4.485 1.00 89.69 278 LEU A C 1
ATOM 2190 O O . LEU A 1 278 ? -3.065 -10.765 -3.754 1.00 89.69 278 LEU A O 1
ATOM 2194 N N . GLY A 1 279 ? -2.176 -10.395 -5.773 1.00 91.00 279 GLY A N 1
ATOM 2195 C CA . GLY A 1 279 ? -2.869 -11.510 -6.415 1.00 91.00 279 GLY A CA 1
ATOM 2196 C C . GLY A 1 279 ? -2.436 -12.883 -5.901 1.00 91.00 279 GLY A C 1
ATOM 2197 O O . GLY A 1 279 ? -3.285 -13.747 -5.689 1.00 91.00 279 GLY A O 1
ATOM 2198 N N . ILE A 1 280 ? -1.139 -13.094 -5.655 1.00 91.19 280 ILE A N 1
ATOM 2199 C CA . ILE A 1 280 ? -0.634 -14.337 -5.055 1.00 91.19 280 ILE A CA 1
ATOM 2200 C C . ILE A 1 280 ? -1.117 -14.451 -3.608 1.00 91.19 280 ILE A C 1
ATOM 2202 O O . ILE A 1 280 ? -1.567 -15.524 -3.215 1.00 91.19 280 ILE A O 1
ATOM 2206 N N . MET A 1 281 ? -1.095 -13.359 -2.837 1.00 89.75 281 MET A N 1
ATOM 2207 C CA . MET A 1 281 ? -1.656 -13.336 -1.483 1.00 89.75 281 MET A CA 1
ATOM 2208 C C . MET A 1 281 ? -3.142 -13.713 -1.479 1.00 89.75 281 MET A C 1
ATOM 2210 O O . MET A 1 281 ? -3.543 -14.576 -0.701 1.00 89.75 281 MET A O 1
ATOM 2214 N N . GLY A 1 282 ? -3.932 -13.159 -2.405 1.00 87.00 282 GLY A N 1
ATOM 2215 C CA . GLY A 1 282 ? -5.350 -13.487 -2.559 1.00 87.00 282 GLY A CA 1
ATOM 2216 C C . GLY A 1 282 ? -5.609 -14.953 -2.935 1.00 87.00 282 GLY A C 1
ATOM 2217 O O . GLY A 1 282 ? -6.596 -15.532 -2.493 1.00 87.00 282 GLY A O 1
ATOM 2218 N N . ILE A 1 283 ? -4.718 -15.587 -3.707 1.00 89.56 283 ILE A N 1
ATOM 2219 C CA . ILE A 1 283 ? -4.823 -17.016 -4.062 1.00 89.56 283 ILE A CA 1
ATOM 2220 C C . ILE A 1 283 ? -4.393 -17.922 -2.905 1.00 89.56 283 ILE A C 1
ATOM 2222 O O . ILE A 1 283 ? -5.009 -18.961 -2.677 1.00 89.56 283 ILE A O 1
ATOM 2226 N N . LEU A 1 284 ? -3.330 -17.550 -2.190 1.00 88.12 284 LEU A N 1
ATOM 2227 C CA . LEU A 1 284 ? -2.810 -18.313 -1.055 1.00 88.12 284 LEU A CA 1
ATOM 2228 C C . LEU A 1 284 ? -3.627 -18.102 0.230 1.00 88.12 284 LEU A C 1
ATOM 2230 O O . LEU A 1 284 ? -3.378 -18.788 1.218 1.00 88.12 284 LEU A O 1
ATOM 2234 N N . GLY A 1 285 ? -4.588 -17.172 0.227 1.00 84.69 285 GLY A N 1
ATOM 2235 C CA . GLY A 1 285 ? -5.376 -16.814 1.408 1.00 84.69 285 GLY A CA 1
ATOM 2236 C C . GLY A 1 285 ? -4.555 -16.102 2.486 1.00 84.69 285 GLY A C 1
ATOM 2237 O O . GLY A 1 285 ? -4.932 -16.119 3.656 1.00 84.69 285 GLY A O 1
ATOM 2238 N N . ILE A 1 286 ? -3.423 -15.498 2.112 1.00 85.06 286 ILE A N 1
ATOM 2239 C CA . ILE A 1 286 ? -2.568 -14.753 3.037 1.00 85.06 286 ILE A CA 1
ATOM 2240 C C . ILE A 1 286 ? -3.193 -13.374 3.224 1.00 85.06 286 ILE A C 1
ATOM 2242 O O . ILE A 1 286 ? -3.241 -12.574 2.287 1.00 85.06 286 ILE A O 1
ATOM 2246 N N . LYS A 1 287 ? -3.657 -13.089 4.440 1.00 84.19 287 LYS A N 1
ATOM 2247 C CA . LYS A 1 287 ? -4.209 -11.778 4.777 1.00 84.19 287 LYS A CA 1
ATOM 2248 C C . LYS A 1 287 ? -3.098 -10.742 4.915 1.00 84.19 287 LYS A C 1
ATOM 2250 O O . LYS A 1 287 ? -2.025 -11.017 5.460 1.00 84.19 287 LYS A O 1
ATOM 2255 N N . PHE A 1 288 ? -3.350 -9.537 4.418 1.00 80.94 288 PHE A N 1
ATOM 2256 C CA . PHE A 1 288 ? -2.440 -8.414 4.617 1.00 80.94 288 PHE A CA 1
ATOM 2257 C C . PHE A 1 288 ? -2.626 -7.868 6.039 1.00 80.94 288 PHE A C 1
ATOM 2259 O O . PHE A 1 288 ? -3.746 -7.816 6.516 1.00 80.94 288 PHE A O 1
ATOM 2266 N N . ASN A 1 289 ? -1.562 -7.499 6.750 1.00 81.19 289 ASN A N 1
ATOM 2267 C CA . ASN A 1 289 ? -1.657 -7.039 8.141 1.00 81.19 289 ASN A CA 1
ATOM 2268 C C . ASN A 1 289 ? -0.679 -5.886 8.400 1.00 81.19 289 ASN A C 1
ATOM 2270 O O . ASN A 1 289 ? 0.142 -5.553 7.542 1.00 81.19 289 ASN A O 1
ATOM 2274 N N . ILE A 1 290 ? -0.732 -5.307 9.602 1.00 78.00 290 ILE A N 1
ATOM 2275 C CA . ILE A 1 290 ? 0.109 -4.163 9.987 1.00 78.00 290 ILE A CA 1
ATOM 2276 C C . ILE A 1 290 ? 1.619 -4.448 9.900 1.00 78.00 290 ILE A C 1
ATOM 2278 O O . ILE A 1 290 ? 2.405 -3.560 9.589 1.00 78.00 290 ILE A O 1
ATOM 2282 N N . VAL A 1 291 ? 2.058 -5.687 10.131 1.00 79.12 291 VAL A N 1
ATOM 2283 C CA . VAL A 1 291 ? 3.481 -6.051 10.024 1.00 79.12 291 VAL A CA 1
ATOM 2284 C C . VAL A 1 291 ? 3.909 -6.076 8.553 1.00 79.12 291 VAL A C 1
ATOM 2286 O O . VAL A 1 291 ? 5.008 -5.639 8.207 1.00 79.12 291 VAL A O 1
ATOM 2289 N N . ASN A 1 292 ? 3.013 -6.517 7.668 1.00 84.31 292 ASN A N 1
ATOM 2290 C CA . ASN A 1 292 ? 3.251 -6.574 6.228 1.00 84.31 292 ASN A CA 1
ATOM 2291 C C . ASN A 1 292 ? 3.352 -5.171 5.590 1.00 84.31 292 ASN A C 1
ATOM 2293 O O . ASN A 1 292 ? 4.093 -5.005 4.622 1.00 84.31 292 ASN A O 1
ATOM 2297 N N . VAL A 1 293 ? 2.690 -4.155 6.164 1.00 79.31 293 VAL A N 1
ATOM 2298 C CA . VAL A 1 293 ? 2.813 -2.731 5.776 1.00 79.31 293 VAL A CA 1
ATOM 2299 C C . VAL A 1 293 ? 4.274 -2.268 5.812 1.00 79.31 293 VAL A C 1
ATOM 2301 O O . VAL A 1 293 ? 4.776 -1.702 4.841 1.00 79.31 293 VAL A O 1
ATOM 2304 N N . ILE A 1 294 ? 4.987 -2.550 6.907 1.00 79.06 294 ILE A N 1
ATOM 2305 C CA . ILE A 1 294 ? 6.392 -2.141 7.076 1.00 79.06 294 ILE A CA 1
ATOM 2306 C C . ILE A 1 294 ? 7.264 -2.807 6.005 1.00 79.06 294 ILE A C 1
ATOM 2308 O O . ILE A 1 294 ? 8.108 -2.162 5.385 1.00 79.06 294 ILE A O 1
ATOM 2312 N N . LEU A 1 295 ? 7.030 -4.088 5.727 1.00 82.69 295 LEU A N 1
ATOM 2313 C CA . LEU A 1 295 ? 7.800 -4.846 4.739 1.00 82.69 295 LEU A CA 1
ATOM 2314 C C . LEU A 1 295 ? 7.537 -4.425 3.307 1.00 82.69 295 LEU A C 1
ATOM 2316 O O . LEU A 1 295 ? 8.438 -4.527 2.480 1.00 82.69 295 LEU A O 1
ATOM 2320 N N . ALA A 1 296 ? 6.329 -3.962 2.998 1.00 83.19 296 ALA A N 1
ATOM 2321 C CA . ALA A 1 296 ? 6.028 -3.463 1.669 1.00 83.19 296 ALA A CA 1
ATOM 2322 C C . ALA A 1 296 ? 7.027 -2.367 1.272 1.00 83.19 296 ALA A C 1
ATOM 2324 O O . ALA A 1 296 ? 7.579 -2.422 0.178 1.00 83.19 296 ALA A O 1
ATOM 2325 N N . THR A 1 297 ? 7.365 -1.453 2.192 1.00 80.94 297 THR A N 1
ATOM 2326 C CA . THR A 1 297 ? 8.384 -0.412 1.951 1.00 80.94 297 THR A CA 1
ATOM 2327 C C . THR A 1 297 ? 9.774 -0.987 1.659 1.00 80.94 297 THR A C 1
ATOM 2329 O O . THR A 1 297 ? 10.480 -0.484 0.786 1.00 80.94 297 THR A O 1
ATOM 2332 N N . PHE A 1 298 ? 10.149 -2.083 2.324 1.00 84.25 298 PHE A N 1
ATOM 2333 C CA . PHE A 1 298 ? 11.406 -2.791 2.082 1.00 84.25 298 PHE A CA 1
ATOM 2334 C C . PHE A 1 298 ? 11.425 -3.474 0.705 1.00 84.25 298 PHE A C 1
ATOM 2336 O O . PHE A 1 298 ? 12.396 -3.341 -0.040 1.00 84.25 298 PHE A O 1
ATOM 2343 N N . ILE A 1 299 ? 10.333 -4.156 0.344 1.00 88.75 299 ILE A N 1
ATOM 2344 C CA . ILE A 1 299 ? 10.162 -4.812 -0.961 1.00 88.75 299 ILE A CA 1
ATOM 2345 C C . ILE A 1 299 ? 10.214 -3.771 -2.087 1.00 88.75 299 ILE A C 1
ATOM 2347 O O . ILE A 1 299 ? 10.864 -4.012 -3.105 1.00 88.75 299 ILE A O 1
ATOM 2351 N N . PHE A 1 300 ? 9.577 -2.611 -1.893 1.00 83.25 300 PHE A N 1
ATOM 2352 C CA . PHE A 1 300 ? 9.634 -1.490 -2.830 1.00 83.25 300 PHE A CA 1
ATOM 2353 C C . PHE A 1 300 ? 11.064 -0.981 -3.015 1.00 83.25 300 PHE A C 1
ATOM 2355 O O . PHE A 1 300 ? 11.562 -0.978 -4.137 1.00 83.25 300 PHE A O 1
ATOM 2362 N N . GLY A 1 301 ? 11.758 -0.640 -1.925 1.00 85.75 301 GLY A N 1
ATOM 2363 C CA . GLY A 1 301 ? 13.123 -0.115 -2.004 1.00 85.75 301 GLY A CA 1
ATOM 2364 C C . GLY A 1 301 ? 14.086 -1.066 -2.718 1.00 85.75 301 GLY A C 1
ATOM 2365 O O . GLY A 1 301 ? 14.784 -0.668 -3.648 1.00 85.75 301 GLY A O 1
ATOM 2366 N N . GLN A 1 302 ? 14.077 -2.349 -2.348 1.00 87.50 302 GLN A N 1
ATOM 2367 C CA . GLN A 1 302 ? 14.961 -3.334 -2.975 1.00 87.50 302 GLN A CA 1
ATOM 2368 C C . GLN A 1 302 ? 14.556 -3.656 -4.423 1.00 87.50 302 GLN A C 1
ATOM 2370 O O . GLN A 1 302 ? 15.411 -3.951 -5.263 1.00 87.50 302 GLN A O 1
ATOM 2375 N N . GLY A 1 303 ? 13.258 -3.626 -4.732 1.00 88.88 303 GLY A N 1
ATOM 2376 C CA . GLY A 1 303 ? 12.768 -3.860 -6.084 1.00 88.88 303 GLY A CA 1
ATOM 2377 C C . GLY A 1 303 ? 13.173 -2.778 -7.068 1.00 88.88 303 GLY A C 1
ATOM 2378 O O . GLY A 1 303 ? 13.577 -3.090 -8.195 1.00 88.88 303 GLY A O 1
ATOM 2379 N N . ASP A 1 304 ? 13.148 -1.530 -6.621 1.00 89.25 304 ASP A N 1
ATOM 2380 C CA . ASP A 1 304 ? 13.543 -0.387 -7.434 1.00 89.25 304 ASP A CA 1
ATOM 2381 C C . ASP A 1 304 ? 15.011 -0.475 -7.810 1.00 89.25 304 ASP A C 1
ATOM 2383 O O . ASP A 1 304 ? 15.335 -0.388 -8.994 1.00 89.25 304 ASP A O 1
ATOM 2387 N N . ASP A 1 305 ? 15.883 -0.806 -6.859 1.00 91.06 305 ASP A N 1
ATOM 2388 C CA . ASP A 1 305 ? 17.309 -1.013 -7.120 1.00 91.06 305 ASP A CA 1
ATOM 2389 C C . ASP A 1 305 ? 17.549 -2.036 -8.243 1.00 91.06 305 ASP A C 1
ATOM 2391 O O . ASP A 1 305 ? 18.340 -1.800 -9.162 1.00 91.06 305 ASP A O 1
ATOM 2395 N N . TYR A 1 306 ? 16.824 -3.159 -8.241 1.00 92.25 306 TYR A N 1
ATOM 2396 C CA . TYR A 1 306 ? 16.959 -4.176 -9.288 1.00 92.25 306 TYR A CA 1
ATOM 2397 C C . TYR A 1 306 ? 16.537 -3.672 -10.667 1.00 92.25 306 TYR A C 1
ATOM 2399 O O . TYR A 1 306 ? 17.219 -3.949 -11.659 1.00 92.25 306 TYR A O 1
ATOM 2407 N N . THR A 1 307 ? 15.440 -2.925 -10.752 1.00 91.81 307 THR A N 1
ATOM 2408 C CA . THR A 1 307 ? 14.977 -2.355 -12.025 1.00 91.81 307 THR A CA 1
ATOM 2409 C C . THR A 1 307 ? 15.902 -1.247 -12.533 1.00 91.81 307 THR A C 1
ATOM 2411 O O . THR A 1 307 ? 16.152 -1.173 -13.740 1.00 91.81 307 THR A O 1
ATOM 2414 N N . ILE A 1 308 ? 16.471 -0.439 -11.632 1.00 91.56 308 ILE A N 1
ATOM 2415 C CA . ILE A 1 308 ? 17.443 0.614 -11.941 1.00 91.56 308 ILE A CA 1
ATOM 2416 C C . ILE A 1 308 ? 18.713 -0.010 -12.511 1.00 91.56 308 ILE A C 1
ATOM 2418 O O . ILE A 1 308 ? 19.108 0.336 -13.624 1.00 91.56 308 ILE A O 1
ATOM 2422 N N . PHE A 1 309 ? 19.306 -0.984 -11.816 1.00 90.75 309 PHE A N 1
ATOM 2423 C CA . PHE A 1 309 ? 20.519 -1.661 -12.278 1.00 90.75 309 PHE A CA 1
ATOM 2424 C C . PHE A 1 309 ? 20.315 -2.386 -13.612 1.00 90.75 309 PHE A C 1
ATOM 2426 O O . PHE A 1 309 ? 21.196 -2.369 -14.475 1.00 90.75 309 PHE A O 1
ATOM 2433 N N . MET A 1 310 ? 19.144 -2.994 -13.825 1.00 91.75 310 MET A N 1
ATOM 2434 C CA . MET A 1 310 ? 18.802 -3.595 -15.116 1.00 91.75 310 MET A CA 1
ATOM 2435 C C . MET A 1 310 ? 18.694 -2.551 -16.227 1.00 91.75 310 MET A C 1
ATOM 2437 O O . MET A 1 310 ? 19.237 -2.756 -17.314 1.00 91.75 310 MET A O 1
ATOM 2441 N N . THR A 1 311 ? 18.021 -1.430 -15.968 1.00 92.00 311 THR A N 1
ATOM 2442 C CA . THR A 1 311 ? 17.832 -0.352 -16.949 1.00 92.00 311 THR A CA 1
ATOM 2443 C C . THR A 1 311 ? 19.148 0.345 -17.284 1.00 92.00 311 THR A C 1
ATOM 2445 O O . THR A 1 311 ? 19.422 0.623 -18.453 1.00 92.00 311 THR A O 1
ATOM 2448 N N . GLU A 1 312 ? 20.012 0.558 -16.295 1.00 89.00 312 GLU A N 1
ATOM 2449 C CA . GLU A 1 312 ? 21.353 1.102 -16.491 1.00 89.00 312 GLU A CA 1
ATOM 2450 C C . GLU A 1 312 ? 22.233 0.139 -17.300 1.00 89.00 312 GLU A C 1
ATOM 2452 O O . GLU A 1 312 ? 22.852 0.545 -18.286 1.00 89.00 312 GLU A O 1
ATOM 2457 N N . GLY A 1 313 ? 22.206 -1.160 -16.980 1.00 89.69 313 GLY A N 1
ATOM 2458 C CA . GLY A 1 313 ? 22.908 -2.188 -17.750 1.00 89.69 313 GLY A CA 1
ATOM 2459 C C . GLY A 1 313 ? 22.454 -2.259 -19.216 1.00 89.69 313 GLY A C 1
ATOM 2460 O O . GLY A 1 313 ? 23.289 -2.385 -20.116 1.00 89.69 313 GLY A O 1
ATOM 2461 N N . LEU A 1 314 ? 21.146 -2.129 -19.475 1.00 89.69 314 LEU A N 1
ATOM 2462 C CA . LEU A 1 314 ? 20.573 -2.070 -20.829 1.00 89.69 314 LEU A CA 1
ATOM 2463 C C . LEU A 1 314 ? 21.019 -0.814 -21.586 1.00 89.69 314 LEU A C 1
ATOM 2465 O O . LEU A 1 314 ? 21.425 -0.904 -22.747 1.00 89.69 314 LEU A O 1
ATOM 2469 N N . THR A 1 315 ? 20.977 0.337 -20.917 1.00 89.50 315 THR A N 1
ATOM 2470 C CA . THR A 1 315 ? 21.405 1.638 -21.451 1.00 89.50 315 THR A CA 1
ATOM 2471 C C . THR A 1 315 ? 22.888 1.605 -21.824 1.00 89.50 315 THR A C 1
ATOM 2473 O O . THR A 1 315 ? 23.261 1.989 -22.933 1.00 89.50 315 THR A O 1
ATOM 2476 N N . TYR A 1 316 ? 23.736 1.057 -20.951 1.00 88.12 316 TYR A N 1
ATOM 2477 C CA . TYR A 1 316 ? 25.173 0.930 -21.182 1.00 88.12 316 TYR A CA 1
ATOM 2478 C C . TYR A 1 316 ? 25.499 -0.020 -22.345 1.00 88.12 316 TYR A C 1
ATOM 2480 O O . TYR A 1 316 ? 26.293 0.305 -23.235 1.00 88.12 316 TYR A O 1
ATOM 2488 N N . GLU A 1 317 ? 24.860 -1.193 -22.392 1.00 88.19 317 GLU A N 1
ATOM 2489 C CA . GLU A 1 317 ? 25.038 -2.142 -23.496 1.00 88.19 317 GLU A CA 1
ATOM 2490 C C . GLU A 1 317 ? 24.550 -1.555 -24.831 1.00 88.19 317 GLU A C 1
ATOM 2492 O O . GLU A 1 317 ? 25.168 -1.770 -25.879 1.00 88.19 317 GLU A O 1
ATOM 2497 N N . PHE A 1 318 ? 23.490 -0.745 -24.808 1.00 86.38 318 PHE A N 1
ATOM 2498 C CA . PHE A 1 318 ? 23.022 -0.009 -25.978 1.00 86.38 318 PHE A CA 1
ATOM 2499 C C . PHE A 1 318 ? 23.973 1.124 -26.393 1.00 86.38 318 PHE A C 1
ATOM 2501 O O . PHE A 1 318 ? 24.160 1.360 -27.594 1.00 86.38 318 PHE A O 1
ATOM 2508 N N . ALA A 1 319 ? 24.609 1.798 -25.432 1.00 84.94 319 ALA A N 1
ATOM 2509 C CA . ALA A 1 319 ? 25.580 2.858 -25.672 1.00 84.94 319 ALA A CA 1
ATOM 2510 C C . ALA A 1 319 ? 26.847 2.334 -26.353 1.00 84.94 319 ALA A C 1
ATOM 2512 O O . ALA A 1 319 ? 27.213 2.864 -27.400 1.00 84.94 319 ALA A O 1
ATOM 2513 N N . CYS A 1 320 ? 27.457 1.271 -25.818 1.00 80.62 320 CYS A N 1
ATOM 2514 C CA . CYS A 1 320 ? 28.790 0.808 -26.225 1.00 80.62 320 CYS A CA 1
ATOM 2515 C C . CYS A 1 320 ? 28.821 -0.505 -27.019 1.00 80.62 320 CYS A C 1
ATOM 2517 O O . CYS A 1 320 ? 29.903 -0.925 -27.423 1.00 80.62 320 CYS A O 1
ATOM 2519 N N . ARG A 1 321 ? 27.685 -1.200 -27.201 1.00 79.25 321 ARG A N 1
ATOM 2520 C CA . ARG A 1 321 ? 27.603 -2.543 -27.828 1.00 79.25 321 ARG A CA 1
ATOM 2521 C C . ARG A 1 321 ? 28.448 -3.623 -27.134 1.00 79.25 321 ARG A C 1
ATOM 2523 O O . ARG A 1 321 ? 28.731 -4.668 -27.717 1.00 79.25 321 ARG A O 1
ATOM 2530 N N . ARG A 1 322 ? 28.835 -3.397 -25.878 1.00 77.31 322 ARG A N 1
ATOM 2531 C CA . ARG A 1 322 ? 29.577 -4.358 -25.051 1.00 77.31 322 ARG A CA 1
ATOM 2532 C C . ARG A 1 322 ? 28.606 -5.127 -24.161 1.00 77.31 322 ARG A C 1
ATOM 2534 O O . ARG A 1 322 ? 27.731 -4.522 -23.552 1.00 77.31 322 ARG A O 1
ATOM 2541 N N . LYS A 1 323 ? 28.793 -6.446 -24.057 1.00 76.25 323 LYS A N 1
ATOM 2542 C CA . LYS A 1 323 ? 27.963 -7.339 -23.231 1.00 76.25 323 LYS A CA 1
ATOM 2543 C C . LYS A 1 323 ? 28.253 -7.131 -21.740 1.00 76.25 323 LYS A C 1
ATOM 2545 O O . LYS A 1 323 ? 29.005 -7.905 -21.152 1.00 76.25 323 LYS A O 1
ATOM 2550 N N . LEU A 1 324 ? 27.690 -6.082 -21.141 1.00 78.56 324 LEU A N 1
ATOM 2551 C CA . LEU A 1 324 ? 27.809 -5.807 -19.702 1.00 78.56 324 LEU A CA 1
ATOM 2552 C C . LEU A 1 324 ? 26.554 -6.214 -18.918 1.00 78.56 324 LEU A C 1
ATOM 2554 O O . LEU A 1 324 ? 26.657 -6.496 -17.724 1.00 78.56 324 LEU A O 1
ATOM 2558 N N . LEU A 1 325 ? 25.393 -6.326 -19.579 1.00 83.38 325 LEU A N 1
ATOM 2559 C CA . LEU A 1 325 ? 24.119 -6.675 -18.941 1.00 83.38 325 LEU A CA 1
ATOM 2560 C C . LEU A 1 325 ? 24.186 -8.008 -18.186 1.00 83.38 325 LEU A C 1
ATOM 2562 O O . LEU A 1 325 ? 23.554 -8.176 -17.148 1.00 83.38 325 LEU A O 1
ATOM 2566 N N . GLN A 1 326 ? 24.987 -8.953 -18.683 1.00 84.25 326 GLN A N 1
ATOM 2567 C CA . GLN A 1 326 ? 25.175 -10.253 -18.045 1.00 84.25 326 GLN A CA 1
ATOM 2568 C C . GLN A 1 326 ? 25.759 -10.136 -16.628 1.00 84.25 326 GLN A C 1
ATOM 2570 O O . GLN A 1 326 ? 25.383 -10.914 -15.753 1.00 84.25 326 GLN A O 1
ATOM 2575 N N . SER A 1 327 ? 26.650 -9.167 -16.397 1.00 87.12 327 SER A N 1
ATOM 2576 C CA . SER A 1 327 ? 27.248 -8.931 -15.081 1.00 87.12 327 SER A CA 1
ATOM 2577 C C . SER A 1 327 ? 26.201 -8.409 -14.095 1.00 87.12 327 SER A C 1
ATOM 2579 O O . SER A 1 327 ? 26.022 -8.990 -13.029 1.00 87.12 327 SER A O 1
ATOM 2581 N N . TYR A 1 328 ? 25.418 -7.402 -14.501 1.00 87.56 328 TYR A N 1
ATOM 2582 C CA . TYR A 1 328 ? 24.300 -6.877 -13.706 1.00 87.56 328 TYR A CA 1
ATOM 2583 C C . TYR A 1 328 ? 23.270 -7.966 -13.377 1.00 87.56 328 TYR A C 1
ATOM 2585 O O . TYR A 1 328 ? 22.903 -8.140 -12.217 1.00 87.56 328 TYR A O 1
ATOM 2593 N N . LYS A 1 329 ? 22.879 -8.773 -14.375 1.00 87.62 329 LYS A N 1
ATOM 2594 C CA . LYS A 1 329 ? 21.981 -9.925 -14.197 1.00 87.62 329 LYS A CA 1
ATOM 2595 C C . LYS A 1 329 ? 22.517 -10.918 -13.155 1.00 87.62 329 LYS A C 1
ATOM 2597 O O . LYS A 1 329 ? 21.750 -11.399 -12.325 1.00 87.62 329 LYS A O 1
ATOM 2602 N N . ASN A 1 330 ? 23.818 -11.222 -13.178 1.00 88.69 330 ASN A N 1
ATOM 2603 C CA . ASN A 1 330 ? 24.441 -12.107 -12.190 1.00 88.69 330 ASN A CA 1
ATOM 2604 C C . ASN A 1 330 ? 24.404 -11.495 -10.781 1.00 88.69 330 ASN A C 1
ATOM 2606 O O . ASN A 1 330 ? 24.017 -12.183 -9.839 1.00 88.69 330 ASN A O 1
ATOM 2610 N N . SER A 1 331 ? 24.769 -10.217 -10.641 1.00 90.25 331 SER A N 1
ATOM 2611 C CA . SER A 1 331 ? 24.788 -9.518 -9.350 1.00 90.25 331 SER A CA 1
ATOM 2612 C C . SER A 1 331 ? 23.405 -9.461 -8.701 1.00 90.25 331 SER A C 1
ATOM 2614 O O . SER A 1 331 ? 23.280 -9.723 -7.507 1.00 90.25 331 SER A O 1
ATOM 2616 N N . ILE A 1 332 ? 22.358 -9.202 -9.491 1.00 90.12 332 ILE A N 1
ATOM 2617 C CA . ILE A 1 332 ? 20.970 -9.186 -9.009 1.00 90.12 332 ILE A CA 1
ATOM 2618 C C . ILE A 1 332 ? 20.548 -10.572 -8.516 1.00 90.12 332 ILE A C 1
ATOM 2620 O O . ILE A 1 332 ? 19.983 -10.684 -7.434 1.00 90.12 332 ILE A O 1
ATOM 2624 N N . ILE A 1 333 ? 20.868 -11.644 -9.252 1.00 89.88 333 ILE A N 1
ATOM 2625 C CA . ILE A 1 333 ? 20.544 -13.016 -8.825 1.00 89.88 333 ILE A CA 1
ATOM 2626 C C . ILE A 1 333 ? 21.257 -13.367 -7.514 1.00 89.88 333 ILE A C 1
ATOM 2628 O O . ILE A 1 333 ? 20.641 -13.955 -6.629 1.00 89.88 333 ILE A O 1
ATOM 2632 N N . VAL A 1 334 ? 22.536 -13.010 -7.368 1.00 92.62 334 VAL A N 1
ATOM 2633 C CA . VAL A 1 334 ? 23.288 -13.261 -6.128 1.00 92.62 334 VAL A CA 1
ATOM 2634 C C . VAL A 1 334 ? 22.691 -12.472 -4.960 1.00 92.62 334 VAL A C 1
ATOM 2636 O O . VAL A 1 334 ? 22.466 -13.047 -3.899 1.00 92.62 334 VAL A O 1
ATOM 2639 N N . SER A 1 335 ? 22.371 -11.191 -5.164 1.00 92.00 335 SER A N 1
ATOM 2640 C CA . SER A 1 335 ? 21.698 -10.355 -4.162 1.00 92.00 335 SER A CA 1
ATOM 2641 C C . SER A 1 335 ? 20.346 -10.948 -3.744 1.00 92.00 335 SER A C 1
ATOM 2643 O O . SER A 1 335 ? 20.083 -11.099 -2.551 1.00 92.00 335 SER A O 1
ATOM 2645 N N . ALA A 1 336 ? 19.528 -11.371 -4.712 1.00 91.00 336 ALA A N 1
ATOM 2646 C CA . ALA A 1 336 ? 18.239 -11.999 -4.453 1.00 91.00 336 ALA A CA 1
ATOM 2647 C C . ALA A 1 336 ? 18.391 -13.320 -3.685 1.00 91.00 336 ALA A C 1
ATOM 2649 O O . ALA A 1 336 ? 17.651 -13.564 -2.741 1.00 91.00 336 ALA A O 1
ATOM 2650 N N . LEU A 1 337 ? 19.373 -14.160 -4.031 1.00 92.31 337 LEU A N 1
ATOM 2651 C CA . LEU A 1 337 ? 19.641 -15.408 -3.307 1.00 92.31 337 LEU A CA 1
ATOM 2652 C C . LEU A 1 337 ? 20.030 -15.157 -1.847 1.00 92.31 337 LEU A C 1
ATOM 2654 O O . LEU A 1 337 ? 19.524 -15.845 -0.966 1.00 92.31 337 LEU A O 1
ATOM 2658 N N . ILE A 1 338 ? 20.890 -14.170 -1.581 1.00 93.31 338 ILE A N 1
ATOM 2659 C CA . ILE A 1 338 ? 21.273 -13.801 -0.209 1.00 93.31 338 ILE A CA 1
ATOM 2660 C C . ILE A 1 338 ? 20.044 -13.333 0.576 1.00 93.31 338 ILE A C 1
ATOM 2662 O O . ILE A 1 338 ? 19.846 -13.766 1.709 1.00 93.31 338 ILE A O 1
ATOM 2666 N N . MET A 1 339 ? 19.192 -12.508 -0.037 1.00 91.25 339 MET A N 1
ATOM 2667 C CA . MET A 1 339 ? 17.943 -12.063 0.579 1.00 91.25 339 MET A CA 1
ATOM 2668 C C . MET A 1 339 ? 16.993 -13.240 0.846 1.00 91.25 339 MET A C 1
ATOM 2670 O O . MET A 1 339 ? 16.486 -13.347 1.958 1.00 91.25 339 MET A O 1
ATOM 2674 N N . PHE A 1 340 ? 16.806 -14.169 -0.101 1.00 92.00 340 PHE A N 1
ATOM 2675 C CA . PHE A 1 340 ? 15.953 -15.345 0.111 1.00 92.00 340 PHE A CA 1
ATOM 2676 C C . PHE A 1 340 ? 16.486 -16.262 1.207 1.00 92.00 340 PHE A C 1
ATOM 2678 O O . PHE A 1 340 ? 15.694 -16.826 1.953 1.00 92.00 340 PHE A O 1
ATOM 2685 N N . ILE A 1 341 ? 17.806 -16.406 1.335 1.00 92.44 341 ILE A N 1
ATOM 2686 C CA . ILE A 1 341 ? 18.403 -17.158 2.441 1.00 92.44 341 ILE A CA 1
ATOM 2687 C C . ILE A 1 341 ? 18.154 -16.423 3.759 1.00 92.44 341 ILE A C 1
ATOM 2689 O O . ILE A 1 341 ? 17.705 -17.046 4.711 1.00 92.44 341 ILE A O 1
ATOM 2693 N N . GLY A 1 342 ? 18.400 -15.111 3.816 1.00 91.19 342 GLY A N 1
ATOM 2694 C CA . GLY A 1 342 ? 18.206 -14.313 5.026 1.00 91.19 342 GLY A CA 1
ATOM 2695 C C . GLY A 1 342 ? 16.752 -14.311 5.488 1.00 91.19 342 GLY A C 1
ATOM 2696 O O . GLY A 1 342 ? 16.442 -14.778 6.580 1.00 91.19 342 GLY A O 1
ATOM 2697 N N . ILE A 1 343 ? 15.847 -13.840 4.634 1.00 88.69 343 ILE A N 1
ATOM 2698 C CA . ILE A 1 343 ? 14.432 -13.666 4.970 1.00 88.69 343 ILE A CA 1
ATOM 2699 C C . ILE A 1 343 ? 13.680 -14.999 4.966 1.00 88.69 343 ILE A C 1
ATOM 2701 O O . ILE A 1 343 ? 12.771 -15.201 5.766 1.00 88.69 343 ILE A O 1
ATOM 2705 N N . GLY A 1 344 ? 14.097 -15.961 4.142 1.00 89.44 344 GLY A N 1
ATOM 2706 C CA . GLY A 1 344 ? 13.504 -17.297 4.125 1.00 89.44 344 GLY A CA 1
ATOM 2707 C C . GLY A 1 344 ? 13.633 -18.038 5.456 1.00 89.44 344 GLY A C 1
ATOM 2708 O O . GLY A 1 344 ? 12.793 -18.884 5.751 1.00 89.44 344 GLY A O 1
ATOM 2709 N N . THR A 1 345 ? 14.606 -17.693 6.312 1.00 91.44 345 THR A N 1
ATOM 2710 C CA . THR A 1 345 ? 14.685 -18.261 7.674 1.00 91.44 345 THR A CA 1
ATOM 2711 C C . THR A 1 345 ? 13.462 -17.930 8.533 1.00 91.44 345 THR A C 1
ATOM 2713 O O . THR A 1 345 ? 13.090 -18.732 9.391 1.00 91.44 345 THR A O 1
ATOM 2716 N N . LEU A 1 346 ? 12.781 -16.809 8.270 1.00 90.81 346 LEU A N 1
ATOM 2717 C CA . LEU A 1 346 ? 11.589 -16.386 9.012 1.00 90.81 346 LEU A CA 1
ATOM 2718 C C . LEU A 1 346 ? 10.377 -17.280 8.728 1.00 90.81 346 LEU A C 1
ATOM 2720 O O . LEU A 1 346 ? 9.501 -17.389 9.578 1.00 90.81 346 LEU A O 1
ATOM 2724 N N . LEU A 1 347 ? 10.366 -18.014 7.609 1.00 89.38 347 LEU A N 1
ATOM 2725 C CA . LEU A 1 347 ? 9.341 -19.031 7.337 1.00 89.38 347 LEU A CA 1
ATOM 2726 C C . LEU A 1 347 ? 9.355 -20.175 8.362 1.00 89.38 347 LEU A C 1
ATOM 2728 O O . LEU A 1 347 ? 8.337 -20.828 8.573 1.00 89.38 347 LEU A O 1
ATOM 2732 N N . VAL A 1 348 ? 10.503 -20.425 9.000 1.00 91.31 348 VAL A N 1
ATOM 2733 C CA . VAL A 1 348 ? 10.668 -21.468 10.028 1.00 91.31 348 VAL A CA 1
ATOM 2734 C C . VAL A 1 348 ? 10.294 -20.942 11.422 1.00 91.31 348 VAL A C 1
ATOM 2736 O O . VAL A 1 348 ? 10.223 -21.706 12.387 1.00 91.31 348 VAL A O 1
ATOM 2739 N N . ALA A 1 349 ? 10.032 -19.639 11.560 1.00 88.94 349 ALA A N 1
ATOM 2740 C CA . ALA A 1 349 ? 9.655 -19.053 12.835 1.00 88.94 349 ALA A CA 1
ATOM 2741 C C . ALA A 1 349 ? 8.302 -19.590 13.320 1.00 88.94 349 ALA A C 1
ATOM 2743 O O . ALA A 1 349 ? 7.326 -19.661 12.576 1.00 88.94 349 ALA A O 1
ATOM 2744 N N . LYS A 1 350 ? 8.227 -19.915 14.616 1.00 85.75 350 LYS A N 1
ATOM 2745 C CA . LYS A 1 350 ? 6.968 -20.309 15.268 1.00 85.75 350 LYS A CA 1
ATOM 2746 C C . LYS A 1 350 ? 6.032 -19.127 15.516 1.00 85.75 350 LYS A C 1
ATOM 2748 O O . LYS A 1 350 ? 4.831 -19.323 15.633 1.00 85.75 350 LYS A O 1
ATOM 2753 N N . HIS A 1 351 ? 6.580 -17.917 15.620 1.00 87.25 351 HIS A N 1
ATOM 2754 C CA . HIS A 1 351 ? 5.799 -16.714 15.889 1.00 87.25 351 HIS A CA 1
ATOM 2755 C C . HIS A 1 351 ? 4.991 -16.304 14.639 1.00 87.25 351 HIS A C 1
ATOM 2757 O O . HIS A 1 351 ? 5.626 -15.996 13.625 1.00 87.25 351 HIS A O 1
ATOM 2763 N N . PRO A 1 352 ? 3.640 -16.227 14.695 1.00 84.06 352 PRO A N 1
ATOM 2764 C CA . PRO A 1 352 ? 2.778 -15.913 13.553 1.00 84.06 352 PRO A CA 1
ATOM 2765 C C . PRO A 1 352 ? 3.203 -14.655 12.801 1.00 84.06 352 PRO A C 1
ATOM 2767 O O . PRO A 1 352 ? 3.377 -14.702 11.588 1.00 84.06 352 PRO A O 1
ATOM 2770 N N . ALA A 1 353 ? 3.482 -13.565 13.527 1.00 84.19 353 ALA A N 1
ATOM 2771 C CA . ALA A 1 353 ? 3.981 -12.323 12.934 1.00 84.19 353 ALA A CA 1
ATOM 2772 C C . ALA A 1 353 ? 5.241 -12.516 12.068 1.00 84.19 353 ALA A C 1
ATOM 2774 O O . ALA A 1 353 ? 5.288 -12.050 10.932 1.00 84.19 353 ALA A O 1
ATOM 2775 N N . MET A 1 354 ? 6.254 -13.230 12.580 1.00 88.50 354 MET A N 1
ATOM 2776 C CA . MET A 1 354 ? 7.508 -13.457 11.851 1.00 88.50 354 MET A CA 1
ATOM 2777 C C . MET A 1 354 ? 7.310 -14.392 10.658 1.00 88.50 354 MET A C 1
ATOM 2779 O O . MET A 1 354 ? 7.909 -14.180 9.606 1.00 88.50 354 MET A O 1
ATOM 2783 N N . ARG A 1 355 ? 6.440 -15.396 10.797 1.00 88.25 355 ARG A N 1
ATOM 2784 C CA . ARG A 1 355 ? 6.111 -16.308 9.704 1.00 88.25 355 ARG A CA 1
ATOM 2785 C C . ARG A 1 355 ? 5.355 -15.602 8.576 1.00 88.25 355 ARG A C 1
ATOM 2787 O O . ARG A 1 355 ? 5.785 -15.701 7.432 1.00 88.25 355 ARG A O 1
ATOM 2794 N N . SER A 1 356 ? 4.311 -14.832 8.899 1.00 87.06 356 SER A N 1
ATOM 2795 C CA . SER A 1 356 ? 3.584 -13.974 7.944 1.00 87.06 356 SER A CA 1
ATOM 2796 C C . SER A 1 356 ? 4.543 -13.037 7.208 1.00 87.06 356 SER A C 1
ATOM 2798 O O . SER A 1 356 ? 4.483 -12.901 5.988 1.00 87.06 356 SER A O 1
ATOM 2800 N N . LEU A 1 357 ? 5.469 -12.427 7.950 1.00 86.50 357 LEU A N 1
ATOM 2801 C CA . LEU A 1 357 ? 6.496 -11.542 7.411 1.00 86.50 357 LEU A CA 1
ATOM 2802 C C . LEU A 1 357 ? 7.407 -12.263 6.404 1.00 86.50 357 LEU A C 1
ATOM 2804 O O . LEU A 1 357 ? 7.682 -11.734 5.325 1.00 86.50 357 LEU A O 1
ATOM 2808 N N . GLY A 1 358 ? 7.832 -13.490 6.714 1.00 90.38 358 GLY A N 1
ATOM 2809 C CA . GLY A 1 358 ? 8.590 -14.330 5.787 1.00 90.38 358 GLY A CA 1
ATOM 2810 C C . GLY A 1 358 ? 7.790 -14.696 4.533 1.00 90.38 358 GLY A C 1
ATOM 2811 O O . GLY A 1 358 ? 8.305 -14.577 3.423 1.00 90.38 358 GLY A O 1
ATOM 2812 N N . GLU A 1 359 ? 6.527 -15.099 4.692 1.00 89.75 359 GLU A N 1
ATOM 2813 C CA . GLU A 1 359 ? 5.648 -15.529 3.595 1.00 89.75 359 GLU A CA 1
ATOM 2814 C C . GLU A 1 359 ? 5.417 -14.399 2.585 1.00 89.75 359 GLU A C 1
ATOM 2816 O O . GLU A 1 359 ? 5.688 -14.569 1.390 1.00 89.75 359 GLU A O 1
ATOM 2821 N N . VAL A 1 360 ? 5.011 -13.218 3.066 1.00 90.19 360 VAL A N 1
ATOM 2822 C CA . VAL A 1 360 ? 4.770 -12.047 2.211 1.00 90.19 360 VAL A CA 1
ATOM 2823 C C . VAL A 1 360 ? 6.051 -11.578 1.543 1.00 90.19 360 VAL A C 1
ATOM 2825 O O . VAL A 1 360 ? 6.036 -11.279 0.351 1.00 90.19 360 VAL A O 1
ATOM 2828 N N . THR A 1 361 ? 7.178 -11.555 2.254 1.00 90.19 361 THR A N 1
ATOM 2829 C CA . THR A 1 361 ? 8.431 -11.084 1.656 1.00 90.19 361 THR A CA 1
ATOM 2830 C C . THR A 1 361 ? 8.969 -12.046 0.603 1.00 90.19 361 THR A C 1
ATOM 2832 O O . THR A 1 361 ? 9.464 -11.602 -0.430 1.00 90.19 361 THR A O 1
ATOM 2835 N N . VAL A 1 362 ? 8.844 -13.361 0.800 1.00 91.81 362 VAL A N 1
ATOM 2836 C CA . VAL A 1 362 ? 9.263 -14.343 -0.211 1.00 91.81 362 VAL A CA 1
ATOM 2837 C C . VAL A 1 362 ? 8.399 -14.224 -1.467 1.00 91.81 362 VAL A C 1
ATOM 2839 O O . VAL A 1 362 ? 8.945 -14.115 -2.565 1.00 91.81 362 VAL A O 1
ATOM 2842 N N . VAL A 1 363 ? 7.071 -14.168 -1.322 1.00 91.88 363 VAL A N 1
ATOM 2843 C CA . VAL A 1 363 ? 6.147 -13.922 -2.446 1.00 91.88 363 VAL A CA 1
ATOM 2844 C C . VAL A 1 363 ? 6.456 -12.584 -3.129 1.00 91.88 363 VAL A C 1
ATOM 2846 O O . VAL A 1 363 ? 6.543 -12.505 -4.361 1.00 91.88 363 VAL A O 1
ATOM 2849 N N . GLY A 1 364 ? 6.685 -11.557 -2.312 1.00 91.81 364 GLY A N 1
ATOM 2850 C CA . GLY A 1 364 ? 7.080 -10.207 -2.681 1.00 91.81 364 GLY A CA 1
ATOM 2851 C C . GLY A 1 364 ? 8.273 -10.183 -3.611 1.00 91.81 364 GLY A C 1
ATOM 2852 O O . GLY A 1 364 ? 8.202 -9.771 -4.770 1.00 91.81 364 GLY A O 1
ATOM 2853 N N . MET A 1 365 ? 9.376 -10.703 -3.101 1.00 91.25 365 MET A N 1
ATOM 2854 C CA . MET A 1 365 ? 10.658 -10.631 -3.764 1.00 91.25 365 MET A CA 1
ATOM 2855 C C . MET A 1 365 ? 10.774 -11.580 -4.952 1.00 91.25 365 MET A C 1
ATOM 2857 O O . MET A 1 365 ? 11.450 -11.239 -5.920 1.00 91.25 365 MET A O 1
ATOM 2861 N N . VAL A 1 366 ? 10.090 -12.731 -4.948 1.00 92.00 366 VAL A N 1
ATOM 2862 C CA . VAL A 1 366 ? 9.985 -13.571 -6.155 1.00 92.00 366 VAL A CA 1
ATOM 2863 C C . VAL A 1 366 ? 9.311 -12.790 -7.281 1.00 92.00 366 VAL A C 1
ATOM 2865 O O . VAL A 1 366 ? 9.823 -12.775 -8.402 1.00 92.00 366 VAL A O 1
ATOM 2868 N N . SER A 1 367 ? 8.205 -12.106 -6.977 1.00 92.44 367 SER A N 1
ATOM 2869 C CA . SER A 1 367 ? 7.465 -11.301 -7.954 1.00 92.44 367 SER A CA 1
ATOM 2870 C C . SER A 1 367 ? 8.327 -10.156 -8.488 1.00 92.44 367 SER A C 1
ATOM 2872 O O . SER A 1 367 ? 8.489 -10.014 -9.698 1.00 92.44 367 SER A O 1
ATOM 2874 N N . VAL A 1 368 ? 8.964 -9.404 -7.589 1.00 92.31 368 VAL A N 1
ATOM 2875 C CA . VAL A 1 368 ? 9.833 -8.268 -7.920 1.00 92.31 368 VAL A CA 1
ATOM 2876 C C . VAL A 1 368 ? 11.039 -8.675 -8.764 1.00 92.31 368 VAL A C 1
ATOM 2878 O O . VAL A 1 368 ? 11.292 -8.072 -9.804 1.00 92.31 368 VAL A O 1
ATOM 2881 N N . VAL A 1 369 ? 11.778 -9.717 -8.368 1.00 91.38 369 VAL A N 1
ATOM 2882 C CA . VAL A 1 369 ? 12.961 -10.180 -9.114 1.00 91.38 369 VAL A CA 1
ATOM 2883 C C . VAL A 1 369 ? 12.565 -10.668 -10.508 1.00 91.38 369 VAL A C 1
ATOM 2885 O O . VAL A 1 369 ? 13.256 -10.374 -11.486 1.00 91.38 369 VAL A O 1
ATOM 2888 N N . LEU A 1 370 ? 11.438 -11.378 -10.623 1.00 90.69 370 LEU A N 1
ATOM 2889 C CA . LEU A 1 370 ? 10.920 -11.843 -11.908 1.00 90.69 370 LEU A CA 1
ATOM 2890 C C . LEU A 1 370 ? 10.544 -10.665 -12.818 1.00 90.69 370 LEU A C 1
ATOM 2892 O O . LEU A 1 370 ? 10.924 -10.654 -13.992 1.00 90.69 370 LEU A O 1
ATOM 2896 N N . MET A 1 371 ? 9.861 -9.651 -12.282 1.00 90.56 371 MET A N 1
ATOM 2897 C CA . MET A 1 371 ? 9.485 -8.456 -13.040 1.00 90.56 371 MET A CA 1
ATOM 2898 C C . MET A 1 371 ? 10.686 -7.606 -13.431 1.00 90.56 371 MET A C 1
ATOM 2900 O O . MET A 1 371 ? 10.789 -7.215 -14.593 1.00 90.56 371 MET A O 1
ATOM 2904 N N . ALA A 1 372 ? 11.631 -7.375 -12.520 1.00 90.62 372 ALA A N 1
ATOM 2905 C CA . ALA A 1 372 ? 12.855 -6.632 -12.805 1.00 90.62 372 ALA A CA 1
ATOM 2906 C C . ALA A 1 372 ? 13.706 -7.308 -13.891 1.00 90.62 372 ALA A C 1
ATOM 2908 O O . ALA A 1 372 ? 14.358 -6.633 -14.687 1.00 90.62 372 ALA A O 1
ATOM 2909 N N . TYR A 1 373 ? 13.675 -8.640 -13.977 1.00 88.25 373 TYR A N 1
ATOM 2910 C CA . TYR A 1 373 ? 14.396 -9.366 -15.018 1.00 88.25 373 TYR A CA 1
ATOM 2911 C C . TYR A 1 373 ? 13.681 -9.339 -16.375 1.00 88.25 373 TYR A C 1
ATOM 2913 O O . TYR A 1 373 ? 14.340 -9.355 -17.415 1.00 88.25 373 TYR A O 1
ATOM 2921 N N . LEU A 1 374 ? 12.346 -9.316 -16.387 1.00 87.69 374 LEU A N 1
ATOM 2922 C CA . LEU A 1 374 ? 11.554 -9.453 -17.608 1.00 87.69 374 LEU A CA 1
ATOM 2923 C C . LEU A 1 374 ? 11.133 -8.105 -18.212 1.00 87.69 374 LEU A C 1
ATOM 2925 O O . LEU A 1 374 ? 11.316 -7.887 -19.410 1.00 87.69 374 LEU A O 1
ATOM 2929 N N . PHE A 1 375 ? 10.562 -7.203 -17.415 1.00 88.75 375 PHE A N 1
ATOM 2930 C CA . PHE A 1 375 ? 9.931 -5.980 -17.917 1.00 88.75 375 PHE A CA 1
ATOM 2931 C C . PHE A 1 375 ? 10.928 -4.964 -18.492 1.00 88.75 375 PHE A C 1
ATOM 2933 O O . PHE A 1 375 ? 10.709 -4.547 -19.635 1.00 88.75 375 PHE A O 1
ATOM 2940 N N . PRO A 1 376 ? 12.020 -4.578 -17.793 1.00 90.88 376 PRO A N 1
ATOM 2941 C CA . PRO A 1 376 ? 12.951 -3.590 -18.326 1.00 90.88 376 PRO A CA 1
ATOM 2942 C C . PRO A 1 376 ? 13.537 -3.988 -19.688 1.00 90.88 376 PRO A C 1
ATOM 2944 O O . PRO A 1 376 ? 13.439 -3.188 -20.622 1.00 90.88 376 PRO A O 1
ATOM 2947 N N . PRO A 1 377 ? 14.039 -5.228 -19.894 1.00 88.81 377 PRO A N 1
ATOM 2948 C CA . PRO A 1 377 ? 14.526 -5.645 -21.209 1.00 88.81 377 PRO A CA 1
ATOM 2949 C C . PRO A 1 377 ? 13.449 -5.649 -22.297 1.00 88.81 377 PRO A C 1
ATOM 2951 O O . PRO A 1 377 ? 13.741 -5.281 -23.436 1.00 88.81 377 PRO A O 1
ATOM 2954 N N . LEU A 1 378 ? 12.210 -6.042 -21.977 1.00 87.88 378 LEU A N 1
ATOM 2955 C CA . LEU A 1 378 ? 11.104 -6.054 -22.940 1.00 87.88 378 LEU A CA 1
ATOM 2956 C C . LEU A 1 378 ? 10.727 -4.645 -23.401 1.00 87.88 378 LEU A C 1
ATOM 2958 O O . LEU A 1 378 ? 10.670 -4.389 -24.608 1.00 87.88 378 LEU A O 1
ATOM 2962 N N . LEU A 1 379 ? 10.500 -3.730 -22.455 1.00 87.75 379 LEU A N 1
ATOM 2963 C CA . LEU A 1 379 ? 10.135 -2.347 -22.756 1.00 87.75 379 LEU A CA 1
ATOM 2964 C C . LEU A 1 379 ? 11.280 -1.630 -23.476 1.00 87.75 379 LEU A C 1
ATOM 2966 O O . LEU A 1 379 ? 11.064 -1.000 -24.511 1.00 87.75 379 LEU A O 1
ATOM 2970 N N . PHE A 1 380 ? 12.517 -1.808 -23.011 1.00 88.25 380 PHE A N 1
ATOM 2971 C CA . PHE A 1 380 ? 13.691 -1.218 -23.647 1.00 88.25 380 PHE A CA 1
ATOM 2972 C C . PHE A 1 380 ? 13.899 -1.736 -25.079 1.00 88.25 380 PHE A C 1
ATOM 2974 O O . PHE A 1 380 ? 14.182 -0.960 -25.997 1.00 88.25 380 PHE A O 1
ATOM 2981 N N . LYS A 1 381 ? 13.701 -3.041 -25.321 1.00 85.50 381 LYS A N 1
ATOM 2982 C CA . LYS A 1 381 ? 13.751 -3.634 -26.668 1.00 85.50 381 LYS A CA 1
ATOM 2983 C C . LYS A 1 381 ? 12.647 -3.081 -27.567 1.00 85.50 381 LYS A C 1
ATOM 2985 O O . LYS A 1 381 ? 12.918 -2.799 -28.732 1.00 85.50 381 LYS A O 1
ATOM 2990 N N . TRP A 1 382 ? 11.435 -2.895 -27.048 1.00 84.25 382 TRP A N 1
ATOM 2991 C CA . TRP A 1 382 ? 10.327 -2.305 -27.800 1.00 84.25 382 TRP A CA 1
ATOM 2992 C C . TRP A 1 382 ? 10.614 -0.854 -28.227 1.00 84.25 382 TRP A C 1
ATOM 2994 O O . TRP A 1 382 ? 10.349 -0.496 -29.380 1.00 84.25 382 TRP A O 1
ATOM 3004 N N . LEU A 1 383 ? 11.227 -0.053 -27.346 1.00 84.00 383 LEU A N 1
ATOM 3005 C CA . LEU A 1 383 ? 11.604 1.338 -27.628 1.00 84.00 383 LEU A CA 1
ATOM 3006 C C . LEU A 1 383 ? 12.760 1.454 -28.630 1.00 84.00 383 LEU A C 1
ATOM 3008 O O . LEU A 1 383 ? 12.748 2.347 -29.479 1.00 84.00 383 LEU A O 1
ATOM 3012 N N . THR A 1 384 ? 13.757 0.565 -28.546 1.00 82.50 384 THR A N 1
ATOM 3013 C CA . THR A 1 384 ? 15.027 0.692 -29.291 1.00 82.50 384 THR A CA 1
ATOM 3014 C C . THR A 1 384 ? 15.131 -0.183 -30.541 1.00 82.50 384 THR A C 1
ATOM 3016 O O . THR A 1 384 ? 15.923 0.127 -31.434 1.00 82.50 384 THR A O 1
ATOM 3019 N N . ARG A 1 385 ? 14.354 -1.266 -30.657 1.00 80.62 385 ARG A N 1
ATOM 3020 C CA . ARG A 1 385 ? 14.423 -2.211 -31.787 1.00 80.62 385 ARG A CA 1
ATOM 3021 C C . ARG A 1 385 ? 13.094 -2.340 -32.521 1.00 80.62 385 ARG A C 1
ATOM 3023 O O . ARG A 1 385 ? 12.017 -2.134 -31.958 1.00 80.62 385 ARG A O 1
ATOM 3030 N N . ARG A 1 386 ? 13.170 -2.642 -33.817 1.00 72.75 386 ARG A N 1
ATOM 3031 C CA . ARG A 1 386 ? 12.013 -2.980 -34.657 1.00 72.75 386 ARG A CA 1
ATOM 3032 C C . ARG A 1 386 ? 11.649 -4.460 -34.500 1.00 72.75 386 ARG A C 1
ATOM 3034 O O . ARG A 1 386 ? 12.428 -5.254 -33.976 1.00 72.75 386 ARG A O 1
ATOM 3041 N N . SER A 1 387 ? 10.464 -4.831 -34.991 1.00 67.94 387 SER A N 1
ATOM 3042 C CA . SER A 1 387 ? 9.994 -6.227 -34.993 1.00 67.94 387 SER A CA 1
ATOM 3043 C C . SER A 1 387 ? 10.868 -7.159 -35.843 1.00 67.94 387 SER A C 1
ATOM 3045 O O . SER A 1 387 ? 10.844 -8.364 -35.621 1.00 67.94 387 SER A O 1
ATOM 3047 N N . ASP A 1 388 ? 11.643 -6.612 -36.785 1.00 63.28 388 ASP A N 1
ATOM 3048 C CA . ASP A 1 388 ? 12.624 -7.331 -37.610 1.00 63.28 388 ASP A CA 1
ATOM 3049 C C . ASP A 1 388 ? 13.985 -7.535 -36.902 1.00 63.28 388 ASP A C 1
ATOM 3051 O O . ASP A 1 388 ? 14.899 -8.129 -37.466 1.00 63.28 388 ASP A O 1
ATOM 3055 N N . GLY A 1 389 ? 14.139 -7.045 -35.664 1.00 67.38 389 GLY A N 1
ATOM 3056 C CA . GLY A 1 389 ? 15.375 -7.135 -34.884 1.00 67.38 389 GLY A CA 1
ATOM 3057 C C . GLY A 1 389 ? 16.410 -6.044 -35.175 1.00 67.38 389 GLY A C 1
ATOM 3058 O O . GLY A 1 389 ? 17.375 -5.930 -34.409 1.00 67.38 389 GLY A O 1
ATOM 3059 N N . SER A 1 390 ? 16.201 -5.214 -36.204 1.00 73.69 390 SER A N 1
ATOM 3060 C CA . SER A 1 390 ? 17.059 -4.070 -36.520 1.00 73.69 390 SER A CA 1
ATOM 3061 C C . SER A 1 390 ? 16.927 -2.962 -35.468 1.00 73.69 390 SER A C 1
ATOM 3063 O O . SER A 1 390 ? 15.884 -2.778 -34.827 1.00 73.69 390 SER A O 1
ATOM 3065 N N . ILE A 1 391 ? 18.015 -2.224 -35.246 1.00 72.44 391 ILE A N 1
ATOM 3066 C CA . ILE A 1 391 ? 18.023 -1.073 -34.336 1.00 72.44 391 ILE A CA 1
ATOM 3067 C C . ILE A 1 391 ? 17.218 0.051 -34.981 1.00 72.44 391 ILE A C 1
ATOM 3069 O O . ILE A 1 391 ? 17.451 0.405 -36.137 1.00 72.44 391 ILE A O 1
ATOM 3073 N N . ARG A 1 392 ? 16.281 0.641 -34.231 1.00 72.00 392 ARG A N 1
ATOM 3074 C CA . ARG A 1 392 ? 15.526 1.793 -34.722 1.00 72.00 392 ARG A CA 1
ATOM 3075 C C . ARG A 1 392 ? 16.493 2.965 -34.929 1.00 72.00 392 ARG A C 1
ATOM 3077 O O . ARG A 1 392 ? 17.222 3.309 -33.999 1.00 72.00 392 ARG A O 1
ATOM 3084 N N . PRO A 1 393 ? 16.498 3.612 -36.107 1.00 64.69 393 PRO A N 1
ATOM 3085 C CA . PRO A 1 393 ? 17.300 4.816 -36.321 1.00 64.69 393 PRO A CA 1
ATOM 3086 C C . PRO A 1 393 ? 16.845 5.972 -35.416 1.00 64.69 393 PRO A C 1
ATOM 3088 O O . PRO A 1 393 ? 17.668 6.790 -35.021 1.00 64.69 393 PRO A O 1
ATOM 3091 N N . TYR A 1 394 ? 15.560 5.987 -35.041 1.00 69.75 394 TYR A N 1
ATOM 3092 C CA . TYR A 1 394 ? 14.988 6.876 -34.035 1.00 69.75 394 TYR A CA 1
ATOM 3093 C C . TYR A 1 394 ? 14.197 6.043 -33.012 1.00 69.75 394 TYR A C 1
ATOM 3095 O O . TYR A 1 394 ? 13.178 5.444 -33.385 1.00 69.75 394 TYR A O 1
ATOM 3103 N N . PRO A 1 395 ? 14.667 5.945 -31.757 1.00 76.50 395 PRO A N 1
ATOM 3104 C CA . PRO A 1 395 ? 13.938 5.278 -30.687 1.00 76.50 395 PRO A CA 1
ATOM 3105 C C . PRO A 1 395 ? 12.556 5.895 -30.459 1.00 76.50 395 PRO A C 1
ATOM 3107 O O . PRO A 1 395 ? 12.322 7.074 -30.729 1.00 76.50 395 PRO A O 1
ATOM 3110 N N . VAL A 1 396 ? 11.617 5.083 -29.982 1.00 76.81 396 VAL A N 1
ATOM 3111 C CA . VAL A 1 396 ? 10.265 5.554 -29.665 1.00 76.81 396 VAL A CA 1
ATOM 3112 C C . VAL A 1 396 ? 10.331 6.416 -28.412 1.00 76.81 396 VAL A C 1
ATOM 3114 O O . VAL A 1 396 ? 10.757 5.935 -27.376 1.00 76.81 396 VAL A O 1
ATOM 3117 N N . THR A 1 397 ? 9.876 7.661 -28.500 1.00 81.62 397 THR A N 1
ATOM 3118 C CA . THR A 1 397 ? 9.692 8.552 -27.345 1.00 81.62 397 THR A CA 1
ATOM 3119 C C . THR A 1 397 ? 8.216 8.635 -26.965 1.00 81.62 397 THR A C 1
ATOM 3121 O O . THR A 1 397 ? 7.341 8.431 -27.813 1.00 81.62 397 THR A O 1
ATOM 3124 N N . LEU A 1 398 ? 7.905 8.996 -25.722 1.00 74.75 398 LEU A N 1
ATOM 3125 C CA . LEU A 1 398 ? 6.539 9.175 -25.215 1.00 74.75 398 LEU A CA 1
ATOM 3126 C C . LEU A 1 398 ? 5.741 10.155 -26.093 1.00 74.75 398 LEU A C 1
ATOM 3128 O O . LEU A 1 398 ? 4.607 9.875 -26.482 1.00 74.75 398 LEU A O 1
ATOM 3132 N N . GLY A 1 399 ? 6.374 11.250 -26.527 1.00 69.56 399 GLY A N 1
ATOM 3133 C CA . GLY A 1 399 ? 5.773 12.199 -27.469 1.00 69.56 399 GLY A CA 1
ATOM 3134 C C . GLY A 1 399 ? 5.466 11.593 -28.847 1.00 69.56 399 GLY A C 1
ATOM 3135 O O . GLY A 1 399 ? 4.457 11.935 -29.467 1.00 69.56 399 GLY A O 1
ATOM 3136 N N . SER A 1 400 ? 6.291 10.659 -29.333 1.00 69.25 400 SER A N 1
ATOM 3137 C CA . SER A 1 400 ? 6.038 9.957 -30.600 1.00 69.25 400 SER A CA 1
ATOM 3138 C C . SER A 1 400 ? 4.869 8.970 -30.507 1.00 69.25 400 SER A C 1
ATOM 3140 O O . SER A 1 400 ? 4.126 8.819 -31.477 1.00 69.25 400 SER A O 1
ATOM 3142 N N . VAL A 1 401 ? 4.656 8.358 -29.338 1.00 74.06 401 VAL A N 1
ATOM 3143 C CA . VAL A 1 401 ? 3.508 7.479 -29.072 1.00 74.06 401 VAL A CA 1
ATOM 3144 C C . VAL A 1 401 ? 2.222 8.298 -29.002 1.00 74.06 401 VAL A C 1
ATOM 3146 O O . VAL A 1 401 ? 1.284 8.012 -29.741 1.00 74.06 401 VAL A O 1
ATOM 3149 N N . LEU A 1 402 ? 2.207 9.369 -28.201 1.00 72.00 402 LEU A N 1
ATOM 3150 C CA . LEU A 1 402 ? 1.039 10.243 -28.022 1.00 72.00 402 LEU A CA 1
ATOM 3151 C C . LEU A 1 402 ? 0.581 10.909 -29.327 1.00 72.00 402 LEU A C 1
ATOM 3153 O O . LEU A 1 402 ? -0.608 11.115 -29.545 1.00 72.00 402 LEU A O 1
ATOM 3157 N N . THR A 1 403 ? 1.516 11.225 -30.225 1.00 67.69 403 THR A N 1
ATOM 3158 C CA . THR A 1 403 ? 1.204 11.830 -31.531 1.00 67.69 403 THR A CA 1
ATOM 3159 C C . THR A 1 403 ? 0.899 10.808 -32.632 1.00 67.69 403 THR A C 1
ATOM 3161 O O . THR A 1 403 ? 0.665 11.204 -33.777 1.00 67.69 403 THR A O 1
ATOM 3164 N N . GLY A 1 404 ? 0.929 9.503 -32.328 1.00 63.25 404 GLY A N 1
ATOM 3165 C CA . GLY A 1 404 ? 0.751 8.426 -33.310 1.00 63.25 404 GLY A CA 1
ATOM 3166 C C . GLY A 1 404 ? 1.873 8.344 -34.356 1.00 63.25 404 GLY A C 1
ATOM 3167 O O . GLY A 1 404 ? 1.684 7.779 -35.431 1.00 63.25 404 GLY A O 1
ATOM 3168 N N . ARG A 1 405 ? 3.044 8.933 -34.074 1.00 62.53 405 ARG A N 1
ATOM 3169 C CA . ARG A 1 405 ? 4.212 9.040 -34.972 1.00 62.53 405 ARG A CA 1
ATOM 3170 C C . ARG A 1 405 ? 5.304 8.006 -34.676 1.00 62.53 405 ARG A C 1
ATOM 3172 O O . ARG A 1 405 ? 6.447 8.195 -35.077 1.00 62.53 405 ARG A O 1
ATOM 3179 N N . TYR A 1 406 ? 4.969 6.924 -33.979 1.00 62.28 406 TYR A N 1
ATOM 3180 C CA . TYR A 1 406 ? 5.919 5.874 -33.597 1.00 62.28 406 TYR A CA 1
ATOM 3181 C C . TYR A 1 406 ? 6.415 5.029 -34.790 1.00 62.28 406 TYR A C 1
ATOM 3183 O O . TYR A 1 406 ? 7.422 4.326 -34.669 1.00 62.28 406 TYR A O 1
ATOM 3191 N N . ASP A 1 407 ? 5.727 5.092 -35.939 1.00 59.12 407 ASP A N 1
ATOM 3192 C CA . ASP A 1 407 ? 6.164 4.476 -37.194 1.00 59.12 407 ASP A CA 1
ATOM 3193 C C . ASP A 1 407 ? 7.076 5.434 -37.987 1.00 59.12 407 ASP A C 1
ATOM 3195 O O . ASP A 1 407 ? 6.656 6.478 -38.509 1.00 59.12 407 ASP A O 1
ATOM 3199 N N . PHE A 1 408 ? 8.360 5.076 -38.046 1.00 56.16 408 PHE A N 1
ATOM 3200 C CA . PHE A 1 408 ? 9.416 5.898 -38.632 1.00 56.16 408 PHE A CA 1
ATOM 3201 C C . PHE A 1 408 ? 9.198 6.132 -40.132 1.00 56.16 408 PHE A C 1
ATOM 3203 O O . PHE A 1 408 ? 9.305 7.266 -40.577 1.00 56.16 408 PHE A O 1
ATOM 3210 N N . ASN A 1 409 ? 8.790 5.125 -40.913 1.00 55.09 409 ASN A N 1
ATOM 3211 C CA . ASN A 1 409 ? 8.708 5.264 -42.377 1.00 55.09 409 ASN A CA 1
ATOM 3212 C C . ASN A 1 409 ? 7.639 6.284 -42.813 1.00 55.09 409 ASN A C 1
ATOM 3214 O O . ASN A 1 409 ? 7.828 7.044 -43.763 1.00 55.09 409 ASN A O 1
ATOM 3218 N N . ARG A 1 410 ? 6.511 6.344 -42.092 1.00 52.28 410 ARG A N 1
ATOM 3219 C CA . ARG A 1 410 ? 5.406 7.271 -42.389 1.00 52.28 410 ARG A CA 1
ATOM 3220 C C . ARG A 1 410 ? 5.688 8.694 -41.896 1.00 52.28 410 ARG A C 1
ATOM 3222 O O . ARG A 1 410 ? 5.194 9.663 -42.475 1.00 52.28 410 ARG A O 1
ATOM 3229 N N . SER A 1 411 ? 6.480 8.827 -40.831 1.00 54.47 411 SER A N 1
ATOM 3230 C CA . SER A 1 411 ? 6.899 10.117 -40.273 1.00 54.47 411 SER A CA 1
ATOM 3231 C C . SER A 1 411 ? 8.125 10.705 -40.982 1.00 54.47 411 SER A C 1
ATOM 3233 O O . SER A 1 411 ? 8.210 11.926 -41.090 1.00 54.47 411 SER A O 1
ATOM 3235 N N . GLU A 1 412 ? 9.010 9.877 -41.542 1.00 59.72 412 GLU A N 1
ATOM 3236 C CA . GLU A 1 412 ? 10.215 10.275 -42.280 1.00 59.72 412 GLU A CA 1
ATOM 3237 C C . GLU A 1 412 ? 9.878 11.082 -43.540 1.00 59.72 412 GLU A C 1
ATOM 3239 O O . GLU A 1 412 ? 10.337 12.214 -43.703 1.00 59.72 412 GLU A O 1
ATOM 3244 N N . ILE A 1 413 ? 8.974 10.557 -44.376 1.00 55.38 413 ILE A N 1
ATOM 3245 C CA . ILE A 1 413 ? 8.491 11.226 -45.598 1.00 55.38 413 ILE A CA 1
ATOM 3246 C C . ILE A 1 413 ? 7.876 12.595 -45.263 1.00 55.38 413 ILE A C 1
ATOM 3248 O O . ILE A 1 413 ? 8.041 13.568 -45.999 1.00 55.38 413 ILE A O 1
ATOM 3252 N N . ARG A 1 414 ? 7.177 12.691 -44.126 1.00 53.62 414 ARG A N 1
ATOM 3253 C CA . ARG A 1 414 ? 6.491 13.912 -43.684 1.00 53.62 414 ARG A CA 1
ATOM 3254 C C . ARG A 1 414 ? 7.447 14.927 -43.043 1.00 53.62 414 ARG A C 1
ATOM 3256 O O . ARG A 1 414 ? 7.246 16.125 -43.218 1.00 53.62 414 ARG A O 1
ATOM 3263 N N . ARG A 1 415 ? 8.486 14.464 -42.337 1.00 58.81 415 ARG A N 1
ATOM 3264 C CA . ARG A 1 415 ? 9.549 15.293 -41.739 1.00 58.81 415 ARG A CA 1
ATOM 3265 C C . ARG A 1 415 ? 10.461 15.889 -42.806 1.00 58.81 415 ARG A C 1
ATOM 3267 O O . ARG A 1 415 ? 10.652 17.102 -42.811 1.00 58.81 415 ARG A O 1
ATOM 3274 N N . LYS A 1 416 ? 10.911 15.073 -43.766 1.00 59.09 416 LYS A N 1
ATOM 3275 C CA . LYS A 1 416 ? 11.760 15.514 -44.883 1.00 59.09 416 LYS A CA 1
ATOM 3276 C C . LYS A 1 416 ? 11.082 16.576 -45.759 1.00 59.09 416 LYS A C 1
ATOM 3278 O O . LYS A 1 416 ? 11.746 17.446 -46.303 1.00 59.09 416 LYS A O 1
ATOM 3283 N N . LYS A 1 417 ? 9.748 16.544 -45.858 1.00 56.09 417 LYS A N 1
ATOM 3284 C CA . LYS A 1 417 ? 8.957 17.519 -46.629 1.00 56.09 417 LYS A CA 1
ATOM 3285 C C . LYS A 1 417 ? 8.805 18.888 -45.942 1.00 56.09 417 LYS A C 1
ATOM 3287 O O . LYS A 1 417 ? 8.516 19.865 -46.623 1.00 56.09 417 LYS A O 1
ATOM 3292 N N . ASN A 1 418 ? 8.989 18.964 -44.621 1.00 57.72 418 ASN A N 1
ATOM 3293 C CA . ASN A 1 418 ? 8.655 20.143 -43.809 1.00 57.72 418 ASN A CA 1
ATOM 3294 C C . ASN A 1 418 ? 9.870 20.808 -43.124 1.00 57.72 418 ASN A C 1
ATOM 3296 O O . ASN A 1 418 ? 9.682 21.766 -42.376 1.00 57.72 418 ASN A O 1
ATOM 3300 N N . GLN A 1 419 ? 11.094 20.310 -43.324 1.00 68.56 419 GLN A N 1
ATOM 3301 C CA . GLN A 1 419 ? 12.311 20.802 -42.662 1.00 68.56 419 GLN A CA 1
ATOM 3302 C C . GLN A 1 419 ? 13.464 20.985 -43.659 1.00 68.56 419 GLN A C 1
ATOM 3304 O O . GLN A 1 419 ? 13.500 20.347 -44.707 1.00 68.56 419 GLN A O 1
ATOM 3309 N N . THR A 1 420 ? 14.433 21.838 -43.316 1.00 78.88 420 THR A N 1
ATOM 3310 C CA . THR A 1 420 ? 15.712 21.926 -44.035 1.00 78.88 420 THR A CA 1
ATOM 3311 C C . THR A 1 420 ? 16.535 20.648 -43.834 1.00 78.88 420 THR A C 1
ATOM 3313 O O . THR A 1 420 ? 16.497 20.054 -42.756 1.00 78.88 420 THR A O 1
ATOM 3316 N N . GLU A 1 421 ? 17.322 20.245 -44.840 1.00 80.06 421 GLU A N 1
ATOM 3317 C CA . GLU A 1 421 ? 18.185 19.044 -44.786 1.00 80.06 421 GLU A CA 1
ATOM 3318 C C . GLU A 1 421 ? 19.091 19.024 -43.540 1.00 80.06 421 GLU A C 1
ATOM 3320 O O . GLU A 1 421 ? 19.225 17.993 -42.885 1.00 80.06 421 GLU A O 1
ATOM 3325 N N . LEU A 1 422 ? 19.627 20.181 -43.127 1.00 81.75 422 LEU A N 1
ATOM 3326 C CA . LEU A 1 422 ? 20.426 20.299 -41.901 1.00 81.75 422 LEU A CA 1
ATOM 3327 C C . LEU A 1 422 ? 19.616 20.005 -40.629 1.00 81.75 422 LEU A C 1
ATOM 3329 O O . LEU A 1 422 ? 20.087 19.280 -39.755 1.00 81.75 422 LEU A O 1
ATOM 3333 N N . ALA A 1 423 ? 18.404 20.557 -40.510 1.00 80.12 423 ALA A N 1
ATOM 3334 C CA . ALA A 1 423 ? 17.553 20.328 -39.343 1.00 80.12 423 ALA A CA 1
ATOM 3335 C C . ALA A 1 423 ? 17.133 18.854 -39.246 1.00 80.12 423 ALA A C 1
ATOM 3337 O O . ALA A 1 423 ? 17.155 18.277 -38.159 1.00 80.12 423 ALA A O 1
ATOM 3338 N N . TYR A 1 424 ? 16.837 18.240 -40.393 1.00 80.81 424 TYR A N 1
ATOM 3339 C CA . TYR A 1 424 ? 16.518 16.822 -40.490 1.00 80.81 424 TYR A CA 1
ATOM 3340 C C . TYR A 1 424 ? 17.716 15.931 -40.116 1.00 80.81 424 TYR A C 1
ATOM 3342 O O . TYR A 1 424 ? 17.576 15.003 -39.316 1.00 80.81 424 TYR A O 1
ATOM 3350 N N . ALA A 1 425 ? 18.912 16.234 -40.631 1.00 81.81 425 ALA A N 1
ATOM 3351 C CA . ALA A 1 425 ? 20.135 15.508 -40.296 1.00 81.81 425 ALA A CA 1
ATOM 3352 C C . ALA A 1 425 ? 20.472 15.612 -38.799 1.00 81.81 425 ALA A C 1
ATOM 3354 O O . ALA A 1 425 ? 20.796 14.601 -38.179 1.00 81.81 425 ALA A O 1
ATOM 3355 N N . MET A 1 426 ? 20.322 16.794 -38.190 1.00 83.56 426 MET A N 1
ATOM 3356 C CA . MET A 1 426 ? 20.503 16.984 -36.745 1.00 83.56 426 MET A CA 1
ATOM 3357 C C . MET A 1 426 ? 19.510 16.168 -35.911 1.00 83.56 426 MET A C 1
ATOM 3359 O O . MET A 1 426 ? 19.906 15.570 -34.912 1.00 83.56 426 MET A O 1
ATOM 3363 N N . GLU A 1 427 ? 18.236 16.115 -36.311 1.00 81.75 427 GLU A N 1
ATOM 3364 C CA . GLU A 1 427 ? 17.220 15.303 -35.628 1.00 81.75 427 GLU A CA 1
ATOM 3365 C C . GLU A 1 427 ? 17.552 13.802 -35.725 1.00 81.75 427 GLU A C 1
ATOM 3367 O O . GLU A 1 427 ? 17.433 13.075 -34.736 1.00 81.75 427 GLU A O 1
ATOM 3372 N N . CYS A 1 428 ? 18.050 13.351 -36.882 1.00 81.69 428 CYS A N 1
ATOM 3373 C CA . CYS A 1 428 ? 18.506 11.975 -37.079 1.00 81.69 428 CYS A CA 1
ATOM 3374 C C . CYS A 1 428 ? 19.719 11.637 -36.206 1.00 81.69 428 CYS A C 1
ATOM 3376 O O . CYS A 1 428 ? 19.732 10.590 -35.566 1.00 81.69 428 CYS A O 1
ATOM 3378 N N . VAL A 1 429 ? 20.717 12.525 -36.153 1.00 86.44 429 VAL A N 1
ATOM 3379 C CA . VAL A 1 429 ? 21.912 12.341 -35.318 1.00 86.44 429 VAL A CA 1
ATOM 3380 C C . VAL A 1 429 ? 21.524 12.291 -33.841 1.00 86.44 429 VAL A C 1
ATOM 3382 O O . VAL A 1 429 ? 21.930 11.361 -33.151 1.00 86.44 429 VAL A O 1
ATOM 3385 N N . MET A 1 430 ? 20.668 13.206 -33.366 1.00 86.94 430 MET A N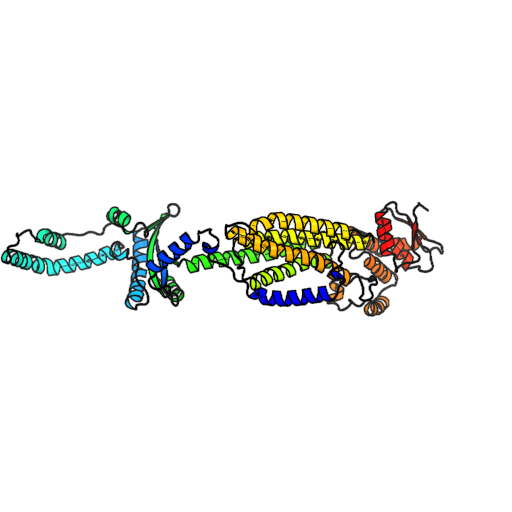 1
ATOM 3386 C CA . MET A 1 430 ? 20.176 13.196 -31.981 1.00 86.94 430 MET A CA 1
ATOM 3387 C C . MET A 1 430 ? 19.479 11.875 -31.629 1.00 86.94 430 MET A C 1
ATOM 3389 O O . MET A 1 430 ? 19.705 11.325 -30.553 1.00 86.94 430 MET A O 1
ATOM 3393 N N . GLY A 1 431 ? 18.686 11.322 -32.553 1.00 83.38 431 GLY A N 1
ATOM 3394 C CA . GLY A 1 431 ? 18.017 10.032 -32.371 1.00 83.38 431 GLY A CA 1
ATOM 3395 C C . GLY A 1 431 ? 18.967 8.872 -32.055 1.00 83.38 431 GLY A C 1
ATOM 3396 O O . GLY A 1 431 ? 18.579 7.944 -31.352 1.00 83.38 431 GLY A O 1
ATOM 3397 N N . ARG A 1 432 ? 20.225 8.936 -32.508 1.00 86.69 432 ARG A N 1
ATOM 3398 C CA . ARG A 1 432 ? 21.240 7.903 -32.246 1.00 86.69 432 ARG A CA 1
ATOM 3399 C C . ARG A 1 432 ? 21.822 7.983 -30.841 1.00 86.69 432 ARG A C 1
ATOM 3401 O O . ARG A 1 432 ? 22.349 6.980 -30.372 1.00 86.69 432 ARG A O 1
ATOM 3408 N N . TYR A 1 433 ? 21.707 9.132 -30.179 1.00 88.25 433 TYR A N 1
ATOM 3409 C CA . TYR A 1 433 ? 22.183 9.338 -28.812 1.00 88.25 433 TYR A CA 1
ATOM 3410 C C . TYR A 1 433 ? 21.119 9.051 -27.747 1.00 88.25 433 TYR A C 1
ATOM 3412 O O . TYR A 1 433 ? 21.483 8.823 -26.597 1.00 88.25 433 TYR A O 1
ATOM 3420 N N . LEU A 1 434 ? 19.834 9.000 -28.120 1.00 86.62 434 LEU A N 1
ATOM 3421 C CA . LEU A 1 434 ? 18.734 8.675 -27.205 1.00 86.62 434 LEU A CA 1
ATOM 3422 C C . LEU A 1 434 ? 18.904 7.288 -26.565 1.00 86.62 434 LEU A C 1
ATOM 3424 O O . LEU A 1 434 ? 19.248 6.313 -27.236 1.00 86.62 434 LEU A O 1
ATOM 3428 N N . TYR A 1 435 ? 18.611 7.209 -25.269 1.00 87.56 435 TYR A N 1
ATOM 3429 C CA . TYR A 1 435 ? 18.719 6.034 -24.402 1.00 87.56 435 TYR A CA 1
ATOM 3430 C C . TYR A 1 435 ? 20.126 5.439 -24.301 1.00 87.56 435 TYR A C 1
ATOM 3432 O O . TYR A 1 435 ? 20.280 4.251 -24.018 1.00 87.56 435 TYR A O 1
ATOM 3440 N N . LYS A 1 436 ? 21.163 6.252 -24.534 1.00 88.44 436 LYS A N 1
ATOM 3441 C CA . LYS A 1 436 ? 22.568 5.882 -24.283 1.00 88.44 436 LYS A CA 1
ATOM 3442 C C . LYS A 1 436 ? 23.101 6.444 -22.965 1.00 88.44 436 LYS A C 1
ATOM 3444 O O . LYS A 1 436 ? 24.252 6.193 -22.629 1.00 88.44 436 LYS A O 1
ATOM 3449 N N . GLY A 1 437 ? 22.268 7.164 -22.215 1.00 87.25 437 GLY A N 1
ATOM 3450 C CA . GLY A 1 437 ? 22.582 7.692 -20.892 1.00 87.25 437 GLY A CA 1
ATOM 3451 C C . GLY A 1 437 ? 22.497 9.213 -20.845 1.00 87.25 437 GLY A C 1
ATOM 3452 O O . GLY A 1 437 ? 22.759 9.905 -21.831 1.00 87.25 437 GLY A O 1
ATOM 3453 N N . ARG A 1 438 ? 22.154 9.740 -19.665 1.00 87.19 438 ARG A N 1
ATOM 3454 C CA . ARG A 1 438 ? 21.868 11.166 -19.456 1.00 87.19 438 ARG A CA 1
ATOM 3455 C C . ARG A 1 438 ? 23.017 12.080 -19.875 1.00 87.19 438 ARG A C 1
ATOM 3457 O O . ARG A 1 438 ? 22.774 13.113 -20.498 1.00 87.19 438 ARG A O 1
ATOM 3464 N N . GLU A 1 439 ? 24.254 11.724 -19.540 1.00 86.94 439 GLU A N 1
ATOM 3465 C CA . GLU A 1 439 ? 25.432 12.534 -19.874 1.00 86.94 439 GLU A CA 1
ATOM 3466 C C . GLU A 1 439 ? 25.670 12.600 -21.386 1.00 86.94 439 GLU A C 1
ATOM 3468 O O . GLU A 1 439 ? 25.854 13.692 -21.927 1.00 86.94 439 GLU A O 1
ATOM 3473 N N . ILE A 1 440 ? 25.578 11.454 -22.071 1.00 87.56 440 ILE A N 1
ATOM 3474 C CA . ILE A 1 440 ? 25.739 11.343 -23.527 1.00 87.56 440 ILE A CA 1
ATOM 3475 C C . ILE A 1 440 ? 24.657 12.156 -24.243 1.00 87.56 440 ILE A C 1
ATOM 3477 O O . ILE A 1 440 ? 24.969 12.980 -25.101 1.00 87.56 440 ILE A O 1
ATOM 3481 N N . GLU A 1 441 ? 23.393 11.991 -23.853 1.00 88.75 441 GLU A N 1
ATOM 3482 C CA . GLU A 1 441 ? 22.269 12.724 -24.442 1.00 88.75 441 GLU A CA 1
ATOM 3483 C C . GLU A 1 441 ? 22.365 14.233 -24.204 1.00 88.75 441 GLU A C 1
ATOM 3485 O O . GLU A 1 441 ? 22.143 15.035 -25.115 1.00 88.75 441 GLU A O 1
ATOM 3490 N N . THR A 1 442 ? 22.732 14.634 -22.985 1.00 87.75 442 THR A N 1
ATOM 3491 C CA . THR A 1 442 ? 22.883 16.049 -22.630 1.00 87.75 442 THR A CA 1
ATOM 3492 C C . THR A 1 442 ? 24.038 16.686 -23.398 1.00 87.75 442 THR A C 1
ATOM 3494 O O . THR A 1 442 ? 23.900 17.816 -23.877 1.00 87.75 442 THR A O 1
ATOM 3497 N N . SER A 1 443 ? 25.167 15.983 -23.529 1.00 89.00 443 SER A N 1
ATOM 3498 C CA . SER A 1 443 ? 26.315 16.442 -24.315 1.00 89.00 443 SER A CA 1
ATOM 3499 C C . SER A 1 443 ? 25.939 16.591 -25.789 1.00 89.00 443 SER A C 1
ATOM 3501 O O . SER A 1 443 ? 26.085 17.679 -26.357 1.00 89.00 443 SER A O 1
ATOM 3503 N N . ALA A 1 444 ? 25.315 15.562 -26.370 1.00 88.12 444 ALA A N 1
ATOM 3504 C CA . ALA A 1 444 ? 24.933 15.570 -27.772 1.00 88.12 444 ALA A CA 1
ATOM 3505 C C . ALA A 1 444 ? 23.922 16.678 -28.096 1.00 88.12 444 ALA A C 1
ATOM 3507 O O . ALA A 1 444 ? 24.089 17.429 -29.062 1.00 88.12 444 ALA A O 1
ATOM 3508 N N . GLY A 1 445 ? 22.913 16.860 -27.238 1.00 87.56 445 GLY A N 1
ATOM 3509 C CA . GLY A 1 445 ? 21.932 17.933 -27.370 1.00 87.56 445 GLY A CA 1
ATOM 3510 C C . GLY A 1 445 ? 22.560 19.330 -27.294 1.00 87.56 445 GLY A C 1
ATOM 3511 O O . GLY A 1 445 ? 22.219 20.206 -28.096 1.00 87.56 445 GLY A O 1
ATOM 3512 N N . LYS A 1 446 ? 23.515 19.549 -26.377 1.00 88.81 446 LYS A N 1
ATOM 3513 C CA . LYS A 1 446 ? 24.263 20.816 -26.276 1.00 88.81 446 LYS A CA 1
ATOM 3514 C C . LYS A 1 446 ? 25.096 21.076 -27.533 1.00 88.81 446 LYS A C 1
ATOM 3516 O O . LYS A 1 446 ? 25.045 22.187 -28.067 1.00 88.81 446 LYS A O 1
ATOM 3521 N N . THR A 1 447 ? 25.813 20.069 -28.030 1.00 87.62 447 THR A N 1
ATOM 3522 C CA . THR A 1 447 ? 26.665 20.176 -29.223 1.00 87.62 447 THR A CA 1
ATOM 3523 C C . THR A 1 447 ? 25.841 20.464 -30.477 1.00 87.62 447 THR A C 1
ATOM 3525 O O . THR A 1 447 ? 26.125 21.428 -31.189 1.00 87.62 447 THR A O 1
ATOM 3528 N N . LEU A 1 448 ? 24.751 19.727 -30.708 1.00 87.12 448 LEU A N 1
ATOM 3529 C CA . LEU A 1 448 ? 23.864 19.957 -31.853 1.00 87.12 448 LEU A CA 1
ATOM 3530 C C . LEU A 1 448 ? 23.179 21.331 -31.791 1.00 87.12 448 LEU A C 1
ATOM 3532 O O . LEU A 1 448 ? 23.081 22.017 -32.810 1.00 87.12 448 LEU A O 1
ATOM 3536 N N . LYS A 1 449 ? 22.763 21.790 -30.601 1.00 88.12 449 LYS A N 1
ATOM 3537 C CA . LYS A 1 449 ? 22.207 23.143 -30.419 1.00 88.12 449 LYS A CA 1
ATOM 3538 C C . LYS A 1 449 ? 23.244 24.227 -30.722 1.00 88.12 449 LYS A C 1
ATOM 3540 O O . LYS A 1 449 ? 22.904 25.228 -31.354 1.00 88.12 449 LYS A O 1
ATOM 3545 N N . LYS A 1 450 ? 24.505 24.016 -30.326 1.00 87.06 450 LYS A N 1
ATOM 3546 C CA . LYS A 1 450 ? 25.619 24.914 -30.654 1.00 87.06 450 LYS A CA 1
ATOM 3547 C C . LYS A 1 450 ? 25.830 24.990 -32.167 1.00 87.06 450 LYS A C 1
ATOM 3549 O O . LYS A 1 450 ? 25.823 26.099 -32.693 1.00 87.06 450 LYS A O 1
ATOM 3554 N N . ILE A 1 451 ? 25.906 23.857 -32.868 1.00 84.88 451 ILE A N 1
ATOM 3555 C CA . ILE A 1 451 ? 26.049 23.825 -34.336 1.00 84.88 451 ILE A CA 1
ATOM 3556 C C . ILE A 1 451 ? 24.851 24.505 -35.020 1.00 84.88 451 ILE A C 1
ATOM 3558 O O . ILE A 1 451 ? 25.025 25.255 -35.973 1.00 84.88 451 ILE A O 1
ATOM 3562 N N . ARG A 1 452 ? 23.627 24.330 -34.504 1.00 84.12 452 ARG A N 1
ATOM 3563 C 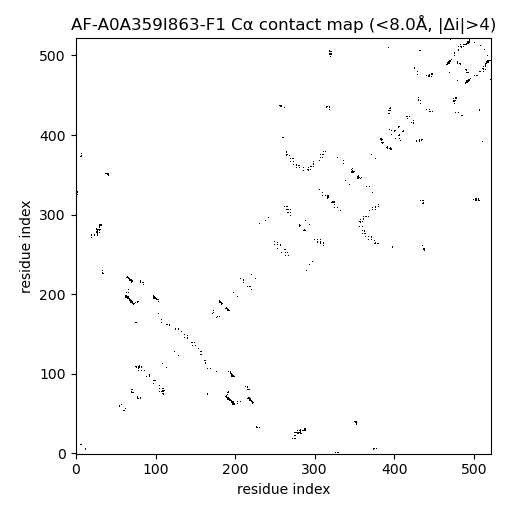CA . ARG A 1 452 ? 22.434 24.998 -35.054 1.00 84.12 452 ARG A CA 1
ATOM 3564 C C . ARG A 1 452 ? 22.488 26.522 -34.914 1.00 84.12 452 ARG A C 1
ATOM 3566 O O . ARG A 1 452 ? 22.003 27.223 -35.793 1.00 84.12 452 ARG A O 1
ATOM 3573 N N . SER A 1 453 ? 23.047 27.027 -33.811 1.00 83.75 453 SER A N 1
ATOM 3574 C CA . SER A 1 453 ? 23.248 28.469 -33.589 1.00 83.75 453 SER A CA 1
ATOM 3575 C C . SER A 1 453 ? 24.426 29.059 -34.372 1.00 83.75 453 SER A C 1
ATOM 3577 O O . SER A 1 453 ? 24.459 30.264 -34.592 1.00 83.75 453 SER A O 1
ATOM 3579 N N . ARG A 1 454 ? 25.385 28.217 -34.769 1.00 83.19 454 ARG A N 1
ATOM 3580 C CA . ARG A 1 454 ? 26.640 28.580 -35.432 1.00 83.19 454 ARG A CA 1
ATOM 3581 C C . ARG A 1 454 ? 26.906 27.642 -36.604 1.00 83.19 454 ARG A C 1
ATOM 3583 O O . ARG A 1 454 ? 27.699 26.705 -36.520 1.00 83.19 454 ARG A O 1
ATOM 3590 N N . THR A 1 455 ? 26.175 27.874 -37.691 1.00 78.19 455 THR A N 1
ATOM 3591 C CA . THR A 1 455 ? 26.305 27.100 -38.933 1.00 78.19 455 THR A CA 1
ATOM 3592 C C . THR A 1 455 ? 27.595 27.405 -39.693 1.00 78.19 455 THR A C 1
ATOM 3594 O O . THR A 1 455 ? 27.971 26.638 -40.570 1.00 78.19 455 THR A O 1
ATOM 3597 N N . ASP A 1 456 ? 28.289 28.486 -39.336 1.00 76.06 456 ASP A N 1
ATOM 3598 C CA . ASP A 1 456 ? 29.631 28.839 -39.804 1.00 76.06 456 ASP A CA 1
ATOM 3599 C C . ASP A 1 456 ? 30.661 27.735 -39.530 1.00 76.06 456 ASP A C 1
ATOM 3601 O O . ASP A 1 456 ? 31.516 27.494 -40.372 1.00 76.06 456 ASP A O 1
ATOM 3605 N N . ILE A 1 457 ? 30.501 26.968 -38.445 1.00 77.12 457 ILE A N 1
ATOM 3606 C CA . ILE A 1 457 ? 31.352 25.805 -38.123 1.00 77.12 457 ILE A CA 1
ATOM 3607 C C . ILE A 1 457 ? 31.342 24.755 -39.252 1.00 77.12 457 ILE A C 1
ATOM 3609 O O . ILE A 1 457 ? 32.299 24.005 -39.418 1.00 77.12 457 ILE A O 1
ATOM 3613 N N . LEU A 1 458 ? 30.263 24.675 -40.039 1.00 77.88 458 LEU A N 1
ATOM 3614 C CA . LEU A 1 458 ? 30.162 23.736 -41.161 1.00 77.88 458 LEU A CA 1
ATOM 3615 C C . LEU A 1 458 ? 30.908 24.233 -42.410 1.00 77.88 458 LEU A C 1
ATOM 3617 O O . LEU A 1 458 ? 31.261 23.419 -43.261 1.00 77.88 458 LEU A O 1
ATOM 3621 N N . LEU A 1 459 ? 31.164 25.543 -42.521 1.00 74.88 459 LEU A N 1
ATOM 3622 C CA . LEU A 1 459 ? 31.871 26.139 -43.660 1.00 74.88 459 LEU A CA 1
ATOM 3623 C C . LEU A 1 459 ? 33.350 25.744 -43.679 1.00 74.88 459 LEU A C 1
ATOM 3625 O O . LEU A 1 459 ? 33.904 25.544 -44.758 1.00 74.88 459 LEU A O 1
ATOM 3629 N N . ASP A 1 460 ? 33.950 25.522 -42.506 1.00 76.69 460 ASP A N 1
ATOM 3630 C CA . ASP A 1 460 ? 35.327 25.026 -42.363 1.00 76.69 460 ASP A CA 1
ATOM 3631 C C . ASP A 1 460 ? 35.537 23.662 -43.050 1.00 76.69 460 ASP A C 1
ATOM 3633 O O . ASP A 1 460 ? 36.652 23.302 -43.427 1.00 76.69 460 ASP A O 1
ATOM 3637 N N . TYR A 1 461 ? 34.449 22.919 -43.279 1.00 79.94 461 TYR A N 1
ATOM 3638 C CA . TYR A 1 461 ? 34.453 21.596 -43.900 1.00 79.94 461 TYR A CA 1
ATOM 3639 C C . TYR A 1 461 ? 33.854 21.586 -45.313 1.00 79.94 461 TYR A C 1
ATOM 3641 O O . TYR A 1 461 ? 33.626 20.511 -45.872 1.00 79.94 461 TYR A O 1
ATOM 3649 N N . ALA A 1 462 ? 33.625 22.754 -45.925 1.00 70.75 462 ALA A N 1
ATOM 3650 C CA . ALA A 1 462 ? 33.020 22.872 -47.255 1.00 70.75 462 ALA A CA 1
ATOM 3651 C C . ALA A 1 462 ? 33.933 22.402 -48.410 1.00 70.75 462 ALA A C 1
ATOM 3653 O O . ALA A 1 462 ? 33.444 22.146 -49.511 1.00 70.75 462 ALA A O 1
ATOM 3654 N N . ASN A 1 463 ? 35.244 22.266 -48.175 1.00 75.88 463 ASN A N 1
ATOM 3655 C CA . ASN A 1 463 ? 36.215 21.873 -49.201 1.00 75.88 463 ASN A CA 1
ATOM 3656 C C . ASN A 1 463 ? 36.000 20.430 -49.707 1.00 75.88 463 ASN A C 1
ATOM 3658 O O . ASN A 1 463 ? 35.731 19.542 -48.898 1.00 75.88 463 ASN A O 1
ATOM 3662 N N . PRO A 1 464 ? 36.172 20.154 -51.016 1.00 67.50 464 PRO A N 1
ATOM 3663 C CA . PRO A 1 464 ? 36.049 18.811 -51.581 1.00 67.50 464 PRO A CA 1
ATOM 3664 C C . PRO A 1 464 ? 37.288 17.961 -51.243 1.00 67.50 464 PRO A C 1
ATOM 3666 O O . PRO A 1 464 ? 38.296 17.997 -51.941 1.00 67.50 464 PRO A O 1
ATOM 3669 N N . GLY A 1 465 ? 37.218 17.208 -50.144 1.00 79.44 465 GLY A N 1
ATOM 3670 C CA . GLY A 1 465 ? 38.255 16.272 -49.689 1.00 79.44 465 GLY A CA 1
ATOM 3671 C C . GLY A 1 465 ? 37.797 15.444 -48.485 1.00 79.44 465 GLY A C 1
ATOM 3672 O O . GLY A 1 465 ? 36.708 15.685 -47.955 1.00 79.44 465 GLY A O 1
ATOM 3673 N N . ASP A 1 466 ? 38.599 14.476 -48.046 1.00 84.94 466 ASP A N 1
ATOM 3674 C CA . ASP A 1 466 ? 38.313 13.706 -46.827 1.00 84.94 466 ASP A CA 1
ATOM 3675 C C . ASP A 1 466 ? 38.355 14.619 -45.586 1.00 84.94 466 ASP A C 1
ATOM 3677 O O . ASP A 1 466 ? 39.137 15.569 -45.517 1.00 84.94 466 ASP A O 1
ATOM 3681 N N . ILE A 1 467 ? 37.467 14.371 -44.621 1.00 84.56 467 ILE A N 1
ATOM 3682 C CA . ILE A 1 467 ? 37.330 15.189 -43.406 1.00 84.56 467 ILE A CA 1
ATOM 3683 C C . ILE A 1 467 ? 38.069 14.500 -42.262 1.00 84.56 467 ILE A C 1
ATOM 3685 O O . ILE A 1 467 ? 37.791 13.339 -41.987 1.00 84.56 467 ILE A O 1
ATOM 3689 N N . TYR A 1 468 ? 38.931 15.222 -41.547 1.00 84.81 468 TYR A N 1
ATOM 3690 C CA . TYR A 1 468 ? 39.619 14.727 -40.352 1.00 84.81 468 TYR A CA 1
ATOM 3691 C C . TYR A 1 468 ? 39.212 15.547 -39.126 1.00 84.81 468 TYR A C 1
ATOM 3693 O O . TYR A 1 468 ? 39.251 16.777 -39.156 1.00 84.81 468 TYR A O 1
ATOM 3701 N N . LEU A 1 469 ? 38.809 14.868 -38.051 1.00 85.00 469 LEU A N 1
ATOM 3702 C CA . LEU A 1 469 ? 38.308 15.468 -36.813 1.00 85.00 469 LEU A CA 1
ATOM 3703 C C . LEU A 1 469 ? 39.074 14.926 -35.597 1.00 85.00 469 LEU A C 1
ATOM 3705 O O . LEU A 1 469 ? 39.266 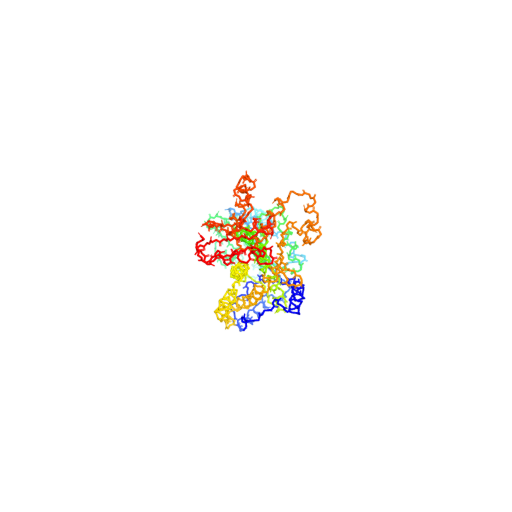13.719 -35.460 1.00 85.00 469 LEU A O 1
ATOM 3709 N N . ASP A 1 470 ? 39.464 15.826 -34.693 1.00 81.94 470 ASP A N 1
ATOM 3710 C CA . ASP A 1 470 ? 40.032 15.516 -33.370 1.00 81.94 470 ASP A CA 1
ATOM 3711 C C . ASP A 1 470 ? 38.991 15.908 -32.309 1.00 81.94 470 ASP A C 1
ATOM 3713 O O . ASP A 1 470 ? 38.867 17.087 -31.960 1.00 81.94 470 ASP A O 1
ATOM 3717 N N . ASP A 1 471 ? 38.187 14.939 -31.852 1.00 76.31 471 ASP A N 1
ATOM 3718 C CA . ASP A 1 471 ? 37.131 15.193 -30.868 1.00 76.31 471 ASP A CA 1
ATOM 3719 C C . ASP A 1 471 ? 37.635 14.919 -29.448 1.00 76.31 471 ASP A C 1
ATOM 3721 O O . ASP A 1 471 ? 37.781 13.775 -29.001 1.00 76.31 471 ASP A O 1
ATOM 3725 N N . LYS A 1 472 ? 37.915 16.014 -28.736 1.00 70.00 472 LYS A N 1
ATOM 3726 C CA . LYS A 1 472 ? 38.458 15.982 -27.375 1.00 70.00 472 LYS A CA 1
ATOM 3727 C C . LYS A 1 472 ? 37.386 15.921 -26.288 1.00 70.00 472 LYS A C 1
ATOM 3729 O O . LYS A 1 472 ? 37.699 15.458 -25.199 1.00 70.00 472 LYS A O 1
ATOM 3734 N N . ASN A 1 473 ? 36.168 16.406 -26.555 1.00 68.62 473 ASN A N 1
ATOM 3735 C CA . ASN A 1 473 ? 35.154 16.658 -25.517 1.00 68.62 473 ASN A CA 1
ATOM 3736 C C . ASN A 1 473 ? 33.727 16.203 -25.891 1.00 68.62 473 ASN A C 1
ATOM 3738 O O . ASN A 1 473 ? 32.815 16.390 -25.085 1.00 68.62 473 ASN A O 1
ATOM 3742 N N . GLY A 1 474 ? 33.508 15.660 -27.091 1.00 81.50 474 GLY A N 1
ATOM 3743 C CA . GLY A 1 474 ? 32.219 15.156 -27.565 1.00 81.50 474 GLY A CA 1
ATOM 3744 C C . GLY A 1 474 ? 32.179 13.636 -27.722 1.00 81.50 474 GLY A C 1
ATOM 3745 O O . GLY A 1 474 ? 33.147 12.921 -27.456 1.00 81.50 474 GLY A O 1
ATOM 3746 N N . TYR A 1 475 ? 31.023 13.144 -28.162 1.00 86.81 475 TYR A N 1
ATOM 3747 C CA . TYR A 1 475 ? 30.808 11.743 -28.524 1.00 86.81 475 TYR A CA 1
ATOM 3748 C C . TYR A 1 475 ? 30.718 11.572 -30.048 1.00 86.81 475 TYR A C 1
ATOM 3750 O O . TYR A 1 475 ? 29.970 10.718 -30.532 1.00 86.81 475 TYR A O 1
ATOM 3758 N N . GLY A 1 476 ? 31.441 12.398 -30.815 1.00 87.50 476 GLY A N 1
ATOM 3759 C CA . GLY A 1 476 ? 31.496 12.354 -32.277 1.00 87.50 476 GLY A CA 1
ATOM 3760 C C . GLY A 1 476 ? 30.283 12.951 -32.994 1.00 87.50 476 GLY A C 1
ATOM 3761 O O . GLY A 1 476 ? 30.032 12.606 -34.149 1.00 87.50 476 GLY A O 1
ATOM 3762 N N . GLU A 1 477 ? 29.531 13.849 -32.354 1.00 90.88 477 GLU A N 1
ATOM 3763 C CA . GLU A 1 477 ? 28.277 14.396 -32.890 1.00 90.88 477 GLU A CA 1
ATOM 3764 C C . GLU A 1 477 ? 28.485 15.132 -34.217 1.00 90.88 477 GLU A C 1
ATOM 3766 O O . GLU A 1 477 ? 27.706 14.969 -35.158 1.00 90.88 477 GLU A O 1
ATOM 3771 N N . LEU A 1 478 ? 29.553 15.936 -34.302 1.00 87.94 478 LEU A N 1
ATOM 3772 C CA . LEU A 1 478 ? 29.911 16.673 -35.514 1.00 87.94 478 LEU A CA 1
ATOM 3773 C C . LEU A 1 478 ? 30.343 15.720 -36.635 1.00 87.94 478 LEU A C 1
ATOM 3775 O O . LEU A 1 478 ? 29.964 15.922 -37.786 1.00 87.94 478 LEU A O 1
ATOM 3779 N N . ALA A 1 479 ? 31.083 14.661 -36.299 1.00 89.00 479 ALA A N 1
ATOM 3780 C CA . ALA A 1 479 ? 31.535 13.666 -37.265 1.00 89.00 479 ALA A CA 1
ATOM 3781 C C . ALA A 1 479 ? 30.357 12.885 -37.862 1.00 89.00 479 ALA A C 1
ATOM 3783 O O . ALA A 1 479 ? 30.275 12.728 -39.078 1.00 89.00 479 ALA A O 1
ATOM 3784 N N . LEU A 1 480 ? 29.401 12.475 -37.022 1.00 88.88 480 LEU A N 1
ATOM 3785 C CA . LEU A 1 480 ? 28.155 11.833 -37.447 1.00 88.88 480 LEU A CA 1
ATOM 3786 C C . LEU A 1 480 ? 27.289 12.759 -38.308 1.00 88.88 480 LEU A C 1
ATOM 3788 O O . LEU A 1 480 ? 26.724 12.317 -39.309 1.00 88.88 480 LEU A O 1
ATOM 3792 N N . LEU A 1 481 ? 27.206 14.047 -37.959 1.00 88.75 481 LEU A N 1
ATOM 3793 C CA . LEU A 1 481 ? 26.466 15.033 -38.745 1.00 88.75 481 LEU A CA 1
ATOM 3794 C C . LEU A 1 481 ? 27.099 15.260 -40.124 1.00 88.75 481 LEU A C 1
ATOM 3796 O O . LEU A 1 481 ? 26.390 15.220 -41.128 1.00 88.75 481 LEU A O 1
ATOM 3800 N N . LEU A 1 482 ? 28.419 15.452 -40.193 1.00 87.25 482 LEU A N 1
ATOM 3801 C CA . LEU A 1 482 ? 29.142 15.660 -41.452 1.00 87.25 482 LEU A CA 1
ATOM 3802 C C . LEU A 1 482 ? 29.115 14.413 -42.340 1.00 87.25 482 LEU A C 1
ATOM 3804 O O . LEU A 1 482 ? 28.858 14.530 -43.537 1.00 87.25 482 LEU A O 1
ATOM 3808 N N . ALA A 1 483 ? 29.290 13.224 -41.756 1.00 88.31 483 ALA A N 1
ATOM 3809 C CA . ALA A 1 483 ? 29.184 11.962 -42.483 1.00 88.31 483 ALA A CA 1
ATOM 3810 C C . ALA A 1 483 ? 27.782 11.773 -43.082 1.00 88.31 483 ALA A C 1
ATOM 3812 O O . ALA A 1 483 ? 27.647 11.277 -44.201 1.00 88.31 483 ALA A O 1
ATOM 3813 N N . ARG A 1 484 ? 26.734 12.227 -42.377 1.00 87.75 484 ARG A N 1
ATOM 3814 C CA . ARG A 1 484 ? 25.356 12.167 -42.874 1.00 87.75 484 ARG A CA 1
ATOM 3815 C C . ARG A 1 484 ? 25.055 13.202 -43.960 1.00 87.75 484 ARG A C 1
ATOM 3817 O O . ARG A 1 484 ? 24.332 12.873 -44.898 1.00 87.75 484 ARG A O 1
ATOM 3824 N N . LEU A 1 485 ? 25.572 14.424 -43.831 1.00 85.88 485 LEU A N 1
ATOM 3825 C CA . LEU A 1 485 ? 25.384 15.502 -44.813 1.00 85.88 485 LEU A CA 1
ATOM 3826 C C . LEU A 1 485 ? 26.176 15.264 -46.106 1.00 85.88 485 LEU A C 1
ATOM 3828 O O . LEU A 1 485 ? 25.743 15.691 -47.175 1.00 85.88 485 LEU A O 1
ATOM 3832 N N . HIS A 1 486 ? 27.310 14.565 -46.020 1.00 86.06 486 HIS A N 1
ATOM 3833 C CA . HIS A 1 486 ? 28.190 14.280 -47.150 1.00 86.06 486 HIS A CA 1
ATOM 3834 C C . HIS A 1 486 ? 28.455 12.773 -47.308 1.00 86.06 486 HIS A C 1
ATOM 3836 O O . HIS A 1 486 ? 29.567 12.316 -47.039 1.00 86.06 486 HIS A O 1
ATOM 3842 N N . PRO A 1 487 ? 27.465 11.988 -47.774 1.00 84.31 487 PRO A N 1
ATOM 3843 C CA . PRO A 1 487 ? 27.593 10.533 -47.895 1.00 84.31 487 PRO A CA 1
ATOM 3844 C C . PRO A 1 487 ? 28.711 10.080 -48.853 1.00 84.31 487 PRO A C 1
ATOM 3846 O O . PRO A 1 487 ? 29.252 8.994 -48.678 1.00 84.31 487 PRO A O 1
ATOM 3849 N N . GLU A 1 488 ? 29.094 10.922 -49.817 1.00 84.38 488 GLU A N 1
ATOM 3850 C CA . GLU A 1 488 ? 30.155 10.644 -50.802 1.00 84.38 488 GLU A CA 1
ATOM 3851 C C . GLU A 1 488 ? 31.583 10.861 -50.258 1.00 84.38 488 GLU A C 1
ATOM 3853 O O . GLU A 1 488 ? 32.561 10.538 -50.929 1.00 84.38 488 GLU A O 1
ATOM 3858 N N . ARG A 1 489 ? 31.729 11.446 -49.059 1.00 86.81 489 ARG A N 1
ATOM 3859 C CA . ARG A 1 489 ? 33.028 11.807 -48.461 1.00 86.81 489 ARG A CA 1
ATOM 3860 C C . ARG A 1 489 ? 33.363 10.885 -47.301 1.00 86.81 489 ARG A C 1
ATOM 3862 O O . ARG A 1 489 ? 32.474 10.546 -46.518 1.00 86.81 489 ARG A O 1
ATOM 3869 N N . LYS A 1 490 ? 34.643 10.540 -47.135 1.00 89.06 490 LYS A N 1
ATOM 3870 C CA . LYS A 1 490 ? 35.104 9.824 -45.941 1.00 89.06 490 LYS A CA 1
ATOM 3871 C C . LYS A 1 490 ? 35.340 10.811 -44.805 1.00 89.06 490 LYS A C 1
ATOM 3873 O O . LYS A 1 490 ? 35.947 11.866 -44.995 1.00 89.06 490 LYS A O 1
ATOM 3878 N N . VAL A 1 491 ? 34.848 10.459 -43.623 1.00 89.25 491 VAL A N 1
ATOM 3879 C CA . VAL A 1 491 ? 35.034 11.230 -42.392 1.00 89.25 491 VAL A CA 1
ATOM 3880 C C . VAL A 1 491 ? 35.853 10.389 -41.430 1.00 89.25 491 VAL A C 1
ATOM 3882 O O . VAL A 1 491 ? 35.460 9.278 -41.093 1.00 89.25 491 VAL A O 1
ATOM 3885 N N . PHE A 1 492 ? 36.983 10.913 -40.981 1.00 89.88 492 PHE A N 1
ATOM 3886 C CA . PHE A 1 492 ? 37.880 10.285 -40.026 1.00 89.88 492 PHE A CA 1
ATOM 3887 C C . PHE A 1 492 ? 37.808 11.027 -38.693 1.00 89.88 492 PHE A C 1
ATOM 3889 O O . PHE A 1 492 ? 37.972 12.245 -38.652 1.00 89.88 492 PHE A O 1
ATOM 3896 N N . ILE A 1 493 ? 37.570 10.305 -37.599 1.00 90.19 493 ILE A N 1
ATOM 3897 C CA . ILE A 1 493 ? 37.534 10.867 -36.244 1.00 90.19 493 ILE A CA 1
ATOM 3898 C C . ILE A 1 493 ? 38.540 10.161 -35.339 1.00 90.19 493 ILE A C 1
ATOM 3900 O O . ILE A 1 493 ? 38.564 8.935 -35.261 1.00 90.19 493 ILE A O 1
ATOM 3904 N N . TYR A 1 494 ? 39.346 10.944 -34.628 1.00 87.50 494 TYR A N 1
ATOM 3905 C CA . TYR A 1 494 ? 40.227 10.470 -33.568 1.00 87.50 494 TYR A CA 1
ATOM 3906 C C . TYR A 1 494 ? 39.704 10.918 -32.199 1.00 87.50 494 TYR A C 1
ATOM 3908 O O . TYR A 1 494 ? 39.285 12.063 -32.023 1.00 87.50 494 TYR A O 1
ATOM 3916 N N . THR A 1 495 ? 39.756 10.010 -31.223 1.00 85.19 495 THR A N 1
ATOM 3917 C CA . THR A 1 495 ? 39.533 10.307 -29.803 1.00 85.19 495 THR A CA 1
ATOM 3918 C C . THR A 1 495 ? 40.393 9.381 -28.945 1.00 85.19 495 THR A C 1
ATOM 3920 O O . THR A 1 495 ? 40.628 8.227 -29.308 1.00 85.19 495 THR A O 1
ATOM 3923 N N . SER A 1 496 ? 40.864 9.877 -27.800 1.00 80.19 496 SER A N 1
ATOM 3924 C CA . SER A 1 496 ? 41.779 9.156 -26.905 1.00 80.19 496 SER A CA 1
ATOM 3925 C C . SER A 1 496 ? 41.090 8.127 -26.001 1.00 80.19 496 SER A C 1
ATOM 3927 O O . SER A 1 496 ? 41.759 7.272 -25.424 1.00 80.19 496 SER A O 1
ATOM 3929 N N . SER A 1 497 ? 39.763 8.194 -25.849 1.00 85.44 497 SER A N 1
ATOM 3930 C CA . SER A 1 497 ? 39.008 7.309 -24.956 1.00 85.44 497 SER A CA 1
ATOM 3931 C C . SER A 1 497 ? 38.386 6.135 -25.709 1.00 85.44 497 SER A C 1
ATOM 3933 O O . SER A 1 497 ? 37.465 6.312 -26.506 1.00 85.44 497 SER A O 1
ATOM 3935 N N . GLY A 1 498 ? 38.805 4.908 -25.380 1.00 83.75 498 GLY A N 1
ATOM 3936 C CA . GLY A 1 498 ? 38.218 3.686 -25.947 1.00 83.75 498 GLY A CA 1
ATOM 3937 C C . GLY A 1 498 ? 36.725 3.498 -25.626 1.00 83.75 498 GLY A C 1
ATOM 3938 O O . GLY A 1 498 ? 36.017 2.808 -26.358 1.00 83.75 498 GLY A O 1
ATOM 3939 N N . TYR A 1 499 ? 36.216 4.130 -24.559 1.00 85.38 499 TYR A N 1
ATOM 3940 C CA . TYR A 1 499 ? 34.777 4.191 -24.272 1.00 85.38 499 TYR A CA 1
ATOM 3941 C C . TYR A 1 499 ? 34.046 5.075 -25.290 1.00 85.38 499 TYR A C 1
ATOM 3943 O O . TYR A 1 499 ? 33.044 4.653 -25.864 1.00 85.38 499 TYR A O 1
ATOM 3951 N N . VAL A 1 500 ? 34.581 6.268 -25.568 1.00 86.56 500 VAL A N 1
ATOM 3952 C CA . VAL A 1 500 ? 34.000 7.212 -26.536 1.00 86.56 500 VAL A CA 1
ATOM 3953 C C . VAL A 1 500 ? 34.041 6.630 -27.949 1.00 86.56 500 VAL A C 1
ATOM 3955 O O . VAL A 1 500 ? 33.038 6.696 -28.655 1.00 86.56 500 VAL A O 1
ATOM 3958 N N . GLN A 1 501 ? 35.134 5.960 -28.333 1.00 86.88 501 GLN A N 1
ATOM 3959 C CA . GLN A 1 501 ? 35.211 5.224 -29.603 1.00 86.88 501 GLN A CA 1
ATOM 3960 C C . GLN A 1 501 ? 34.088 4.185 -29.735 1.00 86.88 501 GLN A C 1
ATOM 3962 O O . GLN A 1 501 ? 33.437 4.108 -30.776 1.00 86.88 501 GLN A O 1
ATOM 3967 N N . ALA A 1 502 ? 33.809 3.420 -28.673 1.00 87.38 502 ALA A N 1
ATOM 3968 C CA . ALA A 1 502 ? 32.729 2.434 -28.680 1.00 87.38 502 ALA A CA 1
ATOM 3969 C C . ALA A 1 502 ? 31.342 3.086 -28.827 1.00 87.38 502 ALA A C 1
ATOM 3971 O O . ALA A 1 502 ? 30.492 2.556 -29.544 1.00 87.38 502 ALA A O 1
ATOM 3972 N N . VAL A 1 503 ? 31.117 4.244 -28.194 1.00 88.50 503 VAL A N 1
ATOM 3973 C CA . VAL A 1 503 ? 29.874 5.020 -28.350 1.00 88.50 503 VAL A CA 1
ATOM 3974 C C . VAL A 1 503 ? 29.723 5.529 -29.786 1.00 88.50 503 VAL A C 1
ATOM 3976 O O . VAL A 1 503 ? 28.668 5.327 -30.388 1.00 88.50 503 VAL A O 1
ATOM 3979 N N . ILE A 1 504 ? 30.777 6.115 -30.366 1.00 89.31 504 ILE A N 1
ATOM 3980 C CA . ILE A 1 504 ? 30.784 6.600 -31.757 1.00 89.31 504 ILE A CA 1
ATOM 3981 C C . ILE A 1 504 ? 30.490 5.447 -32.720 1.00 89.31 504 ILE A C 1
ATOM 3983 O O . ILE A 1 504 ? 29.593 5.562 -33.555 1.00 89.31 504 ILE A O 1
ATOM 3987 N N . ALA A 1 505 ? 31.184 4.315 -32.568 1.00 88.00 505 ALA A N 1
ATOM 3988 C CA . ALA A 1 505 ? 30.979 3.128 -33.396 1.00 88.00 505 ALA A CA 1
ATOM 3989 C C . ALA A 1 505 ? 29.525 2.638 -33.318 1.00 88.00 505 ALA A C 1
ATOM 3991 O O . ALA A 1 505 ? 28.886 2.391 -34.340 1.00 88.00 505 ALA A O 1
ATOM 3992 N N . ALA A 1 506 ? 28.963 2.572 -32.108 1.00 86.31 506 ALA A N 1
ATOM 3993 C CA . ALA A 1 506 ? 27.581 2.162 -31.894 1.00 86.31 506 ALA A CA 1
ATOM 3994 C C . ALA A 1 506 ? 26.550 3.148 -32.474 1.00 86.31 506 ALA A C 1
ATOM 3996 O O . ALA A 1 506 ? 25.447 2.727 -32.831 1.00 86.31 506 ALA A O 1
ATOM 3997 N N . CYS A 1 507 ? 26.866 4.445 -32.537 1.00 87.06 507 CYS A N 1
ATOM 3998 C CA . CYS A 1 507 ? 26.030 5.467 -33.172 1.00 87.06 507 CYS A CA 1
ATOM 3999 C C . CYS A 1 507 ? 26.138 5.438 -34.709 1.00 87.06 507 CYS A C 1
ATOM 4001 O O . CYS A 1 507 ? 25.137 5.669 -35.394 1.00 87.06 507 CYS A O 1
ATOM 4003 N N . ALA A 1 508 ? 27.311 5.111 -35.254 1.00 86.75 508 ALA A N 1
ATOM 4004 C CA . ALA A 1 508 ? 27.578 5.047 -36.693 1.00 86.75 508 ALA A CA 1
ATOM 4005 C C . ALA A 1 508 ? 26.998 3.794 -37.375 1.00 86.75 508 ALA A C 1
ATOM 4007 O O . ALA A 1 508 ? 26.602 3.853 -38.540 1.00 86.75 508 ALA A O 1
ATOM 4008 N N . ASP A 1 509 ? 26.900 2.685 -36.637 1.00 84.38 509 ASP A N 1
ATOM 4009 C CA . ASP A 1 509 ? 26.499 1.354 -37.115 1.00 84.38 509 ASP A CA 1
ATOM 4010 C C . ASP A 1 509 ? 25.153 1.329 -37.872 1.00 84.38 509 ASP A C 1
ATOM 4012 O O . ASP A 1 509 ? 24.084 1.523 -37.290 1.00 84.38 509 ASP A O 1
ATOM 4016 N N . GLY A 1 510 ? 25.186 1.105 -39.188 1.00 77.75 510 GLY A N 1
ATOM 4017 C CA . GLY A 1 510 ? 23.989 1.114 -40.041 1.00 77.75 510 GLY A CA 1
ATOM 4018 C C . GLY A 1 510 ? 23.379 2.503 -40.289 1.00 77.75 510 GLY A C 1
ATOM 4019 O O . GLY A 1 510 ? 22.243 2.589 -40.750 1.00 77.75 510 GLY A O 1
ATOM 4020 N N . PHE A 1 511 ? 24.103 3.587 -39.980 1.00 82.06 511 PHE A N 1
ATOM 4021 C CA . PHE A 1 511 ? 23.661 4.974 -40.188 1.00 82.06 511 PHE A CA 1
ATOM 4022 C C . PHE A 1 511 ? 24.622 5.788 -41.066 1.00 82.06 511 PHE A C 1
ATOM 4024 O O . PHE A 1 511 ? 24.180 6.408 -42.031 1.00 82.06 511 PHE A O 1
ATOM 4031 N N . THR A 1 512 ? 25.925 5.756 -40.775 1.00 85.31 512 THR A N 1
ATOM 4032 C CA . THR A 1 512 ? 26.968 6.492 -41.518 1.00 85.31 512 THR A CA 1
ATOM 4033 C C . THR A 1 512 ? 28.141 5.558 -41.838 1.00 85.31 512 THR A C 1
ATOM 4035 O O . THR A 1 512 ? 29.096 5.499 -41.062 1.00 85.31 512 THR A O 1
ATOM 4038 N N . PRO A 1 513 ? 28.086 4.797 -42.950 1.00 85.88 513 PRO A N 1
ATOM 4039 C CA . PRO A 1 513 ? 29.131 3.828 -43.306 1.00 85.88 513 PRO A CA 1
ATOM 4040 C C . PRO A 1 513 ? 30.450 4.486 -43.743 1.00 85.88 513 PRO A C 1
ATOM 4042 O O . PRO A 1 513 ? 31.487 3.833 -43.772 1.00 85.88 513 PRO A O 1
ATOM 4045 N N . ASN A 1 514 ? 30.409 5.775 -44.076 1.00 88.69 514 ASN A N 1
ATOM 4046 C CA . ASN A 1 514 ? 31.538 6.608 -44.480 1.00 88.69 514 ASN A CA 1
ATOM 4047 C C . ASN A 1 514 ? 32.297 7.249 -43.298 1.00 88.69 514 ASN A C 1
ATOM 4049 O O . ASN A 1 514 ? 33.215 8.039 -43.524 1.00 88.69 514 ASN A O 1
ATOM 4053 N N . LEU A 1 515 ? 31.915 6.938 -42.051 1.00 90.44 515 LEU A N 1
ATOM 4054 C CA . LEU A 1 515 ? 32.615 7.375 -40.843 1.00 90.44 515 LEU A CA 1
ATOM 4055 C C . LEU A 1 515 ? 33.618 6.305 -40.386 1.00 90.44 515 LEU A C 1
ATOM 4057 O O . LEU A 1 515 ? 33.246 5.164 -40.118 1.00 90.44 515 LEU A O 1
ATOM 4061 N N . HIS A 1 516 ? 34.877 6.699 -40.237 1.00 90.12 516 HIS A N 1
ATOM 4062 C CA . HIS A 1 516 ? 35.984 5.850 -39.814 1.00 90.12 516 HIS A CA 1
ATOM 4063 C C . HIS A 1 516 ? 36.609 6.393 -38.525 1.00 90.12 516 HIS A C 1
ATOM 4065 O O . HIS A 1 516 ? 36.913 7.580 -38.416 1.00 90.12 516 HIS A O 1
ATOM 4071 N N . ILE A 1 517 ? 36.805 5.521 -37.538 1.00 88.56 517 ILE A N 1
ATOM 4072 C CA . ILE A 1 517 ? 37.443 5.870 -36.263 1.00 88.56 517 ILE A CA 1
ATOM 4073 C C . ILE A 1 517 ? 38.931 5.537 -36.378 1.00 88.56 517 ILE A C 1
ATOM 4075 O O . ILE A 1 517 ? 39.279 4.437 -36.801 1.00 88.56 517 ILE A O 1
ATOM 4079 N N . LEU A 1 518 ? 39.796 6.491 -36.039 1.00 86.25 518 LEU A N 1
ATOM 4080 C CA . LEU A 1 518 ? 41.247 6.330 -36.054 1.00 86.25 518 LEU A CA 1
ATOM 4081 C C . LEU A 1 518 ? 41.769 5.985 -34.654 1.00 86.25 518 LEU A C 1
ATOM 4083 O O . LEU A 1 518 ? 41.378 6.617 -33.672 1.00 86.25 518 LEU A O 1
ATOM 4087 N N . ASP A 1 519 ? 42.707 5.039 -34.581 1.00 79.25 519 ASP A N 1
ATOM 4088 C CA . ASP A 1 519 ? 43.392 4.657 -33.334 1.00 79.25 519 ASP A CA 1
ATOM 4089 C C . ASP A 1 519 ? 44.529 5.620 -32.960 1.00 79.25 519 ASP A C 1
ATOM 4091 O O . ASP A 1 519 ? 44.970 5.681 -31.809 1.00 79.25 519 ASP A O 1
ATOM 4095 N N . HIS A 1 520 ? 45.010 6.394 -33.933 1.00 73.81 520 HIS A N 1
ATOM 4096 C CA . HIS A 1 520 ? 46.096 7.353 -33.782 1.00 73.81 520 HIS A CA 1
ATOM 4097 C C . HIS A 1 520 ? 45.705 8.696 -34.385 1.00 73.81 520 HIS A C 1
ATOM 4099 O O . HIS A 1 520 ? 44.879 8.768 -35.297 1.00 73.81 520 HIS A O 1
ATOM 4105 N N . LYS A 1 521 ? 46.292 9.765 -33.847 1.00 70.56 521 LYS A N 1
ATOM 4106 C CA . LYS A 1 521 ? 46.008 11.119 -34.306 1.00 70.56 521 LYS A CA 1
ATOM 4107 C C . LYS A 1 521 ? 46.449 11.271 -35.776 1.00 70.56 521 LYS A C 1
ATOM 4109 O O . LYS A 1 521 ? 47.592 10.907 -36.058 1.00 70.56 521 LYS A O 1
ATOM 4114 N N . PRO A 1 522 ? 45.564 11.747 -36.674 1.00 60.25 522 PRO A N 1
ATOM 4115 C CA . PRO A 1 522 ? 45.893 11.971 -38.080 1.00 60.25 522 PRO A CA 1
ATOM 4116 C C . PRO A 1 522 ? 46.901 13.102 -38.284 1.00 60.25 522 PRO A C 1
ATOM 4118 O O . PRO A 1 522 ? 46.969 14.010 -37.417 1.00 60.25 522 PRO A O 1
#

Sequence (522 aa):
LAGLSLENNPRIVWGVLVLTLVFGFFSLRTEFDSDMRNINYMTDEQKADMEYFSSLANQNGDTENLYIVSSGTTWDEALSQSGIISRAIDSLVNSGMATRCNEVNSFLTSREEQVRRLARWNEFAGKFRESATTPLTEAALRHGFSPEAFSPFNDAISADYAPQDFENFKELYSSVFTGNISEDPESGRKSIVQVIEVPLSSADEIKDTLSGHREFEGLVFDVRSMNGSIADTLSDDFNYIGVACGFIVFIFLWISLGSIELAMISFLPMAFSWIWILGIMGILGIKFNIVNVILATFIFGQGDDYTIFMTEGLTYEFACRRKLLQSYKNSIIVSALIMFIGIGTLLVAKHPAMRSLGEVTVVGMVSVVLMAYLFPPLLFKWLTRRSDGSIRPYPVTLGSVLTGRYDFNRSEIRRKKNQTELAYAMECVMGRYLYKGREIETSAGKTLKKIRSRTDILLDYANPGDIYLDDKNGYGELALLLARLHPERKVFIYTSSGYVQAVIAACADGFTPNLHILDHKP

pLDDT: mean 84.53, std 8.93, range [39.38, 95.06]

Nearest PDB structures (foldseek):
  8v0g-assembly1_A  TM=5.412E-01  e=6.148E-05  Plasmodium falciparum 3D7
  3noc-assembly1_A  TM=5.078E-01  e=1.417E-04  Esche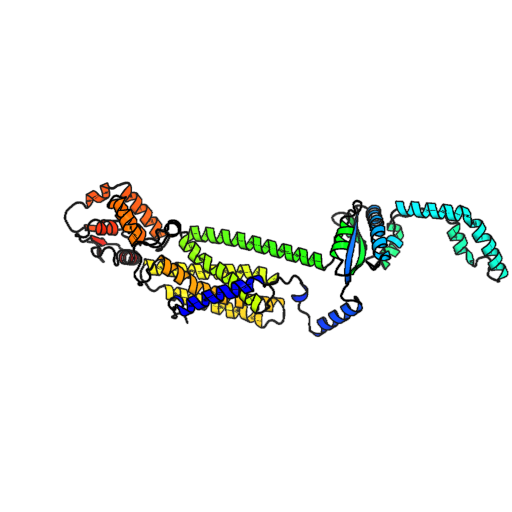richia coli K-12
  7wls-assembly1_A  TM=5.539E-01  e=3.268E-04  Burkholderia pseudomallei K96243
  6zo8-assembly1_A  TM=5.232E-01  e=4.121E-04  Escherichia coli K-12
  7fif-assembly1_A  TM=5.068E-01  e=1.338E-02  Hypsibius dujardini

Mean predicted aligned error: 11.83 Å

Radius of gyration: 41.01 Å; Cα contacts (8 Å, |Δi|>4): 614; chains: 1; bounding box: 95×54×123 Å

Secondary structure (DSSP, 8-state):
-TT--GGG-HHHHHHHHHHHHHHHHHGGG--B---GGGTS---HHHHHHHHHHHHHH-SSTTEEEEEEEEEESSHHHHHHHHHHHHHHHHHHHHTTS-EE---GGGTS--HHHHHHHHHHHHHHHHHHHHHHHHHHHHHHHHTT--TTTTHHHHHHHH-------GGGGHHHHHHHSGGGEEE-TTT--EEEEEEEEEETTTHHHHHHHHHT-TT--SEEE-HHHHHHHHHHHHHHHHHHHHHHHHHHHHHHHHHHHSSHHHHHHHHHHHHHHHHHHHHHHHHHT--B-HHHHHHHHHHHHHHHHHHHHHHHHHHHHHHH----HHHHHHHHHHHHHHHHHHHHGGGG-SSHHHHHHHHHHHHHHHHHHHHHHHHHHHHHHHHHB-TTSPBPSSPPPHHHHHTT---HHHHHHHHHTTS-HHHHHHHHHHHHHTTS-HHHHHHHHHHHHHHHH-GGGGGGG-SSS-EEEE-SSSSSHHHHHHHHH-TTS-EEEE-S-HHHHHHHHHHHTTT-TTEEEESS--